Protein AF-A0A8B4QB48-F1 (afdb_monomer_lite)

Foldseek 3Di:
DDDDDDDDDDDDDDDDPPPPPDDDDDPDPVPPPPDPPPPDLDQDQPDFLVSLLVLLLVLLPPDDPDDPVLSVLSNQQSVVLVVLRVQDLDTNLLSLQLSVLLLLVCCPPPVGSNDSHPSLVSSLVVLVNCVVVLLVLLVVLLVLLVVLCVVPVVLLPDAPVCLLVVLVVLLVQLLVLQDQRDDDPPDDPVSVVSSVSSCLLSVLLNVVSVCLVPPDPPDSDSLVVLSVVLVVCNVPLCVSPSVSVVVGVNDNVSSRSSSSSVSSSSNSVSNSVSSVVSVVVVVLQDDAQVVLLVQLLVVLCVPCVVPVVSSVLLNVLSVVLSVVVCVVVVPDPVHDDSCNVVSLVVSVVVLVVVVVVVSDDPVSVVSSVVSVVVNVVSVPD

Secondary structure (DSSP, 8-state):
----------------------------STT-------------TT--HHHHHHHHHHHHHSS-S--HHHHHHHHHHHHHHGGGTTS--SSHHHHHHHHHHHHHHHTT-TTSTTTT--HHHHHHHHHHHHHHHHHHHHHHHHHHHHHHHHH-HHHHS--GGGHHHHHHHHHHHHHHHS------TTS-HHHHHHHHHHTHHHHHHHHHHHHHHHS--SSS-HHHHHHHHHHHHHH-GGGS--GGGGTS----HHHHHHHHHHHHHHHHHHHHHHHHHHHHHHHTT---SHHHHHHHHHHHHHHHTTSHHHHHHHHHHHHHHHHHHHHHHT--SS---S-HHHHHHHHHHHHHHHTTTT---HHHHHHHHHHHHHHHHHTT-

pLDDT: mean 70.76, std 20.32, range [25.66, 95.62]

Structure (mmCIF, N/CA/C/O backbone):
data_AF-A0A8B4QB48-F1
#
_entry.id   AF-A0A8B4QB48-F1
#
loop_
_atom_site.group_PDB
_atom_site.id
_atom_site.type_symbol
_atom_site.label_atom_id
_atom_site.label_alt_id
_atom_site.label_comp_id
_atom_site.label_asym_id
_atom_site.label_entity_id
_atom_site.label_seq_id
_atom_site.pdbx_PDB_ins_code
_atom_site.Cartn_x
_atom_site.Cartn_y
_atom_site.Cartn_z
_atom_site.occupancy
_atom_site.B_iso_or_equiv
_atom_site.auth_seq_id
_atom_site.auth_comp_id
_atom_site.auth_asym_id
_atom_site.auth_atom_id
_atom_site.pdbx_PDB_model_num
ATOM 1 N N . MET A 1 1 ? 93.840 -6.522 -32.716 1.00 34.00 1 MET A N 1
ATOM 2 C CA . MET A 1 1 ? 94.296 -5.704 -33.862 1.00 34.00 1 MET A CA 1
ATOM 3 C C . MET A 1 1 ? 93.089 -4.944 -34.377 1.00 34.00 1 MET A C 1
ATOM 5 O O . MET A 1 1 ? 92.141 -5.571 -34.808 1.00 34.00 1 MET A O 1
ATOM 9 N N . PHE A 1 2 ? 92.925 -3.685 -33.986 1.00 28.19 2 PHE A N 1
ATOM 10 C CA . PHE A 1 2 ? 93.536 -2.498 -34.597 1.00 28.19 2 PHE A CA 1
ATOM 11 C C . PHE A 1 2 ? 93.023 -2.197 -36.015 1.00 28.19 2 PHE A C 1
ATOM 13 O O . PHE A 1 2 ? 93.541 -2.752 -36.972 1.00 28.19 2 PHE A O 1
ATOM 20 N N . TRP A 1 3 ? 92.138 -1.184 -36.062 1.00 25.73 3 TRP A N 1
ATOM 21 C CA . TRP A 1 3 ? 92.261 0.034 -36.887 1.00 25.73 3 TRP A CA 1
ATOM 22 C C . TRP A 1 3 ? 91.981 -0.131 -38.393 1.00 25.73 3 TRP A C 1
ATOM 24 O O . TRP A 1 3 ? 92.363 -1.112 -39.001 1.00 25.73 3 TRP A O 1
ATOM 34 N N . LYS A 1 4 ? 91.333 0.794 -39.108 1.00 31.42 4 LYS A N 1
ATOM 35 C CA . LYS A 1 4 ? 91.290 2.274 -39.085 1.00 31.42 4 LYS A CA 1
ATOM 36 C C . LYS A 1 4 ? 89.985 2.679 -39.806 1.00 31.42 4 LYS A C 1
ATOM 38 O O . LYS A 1 4 ? 89.656 2.048 -40.799 1.00 31.42 4 LYS A O 1
ATOM 43 N N . LYS A 1 5 ? 89.148 3.617 -39.343 1.00 32.25 5 LYS A N 1
ATOM 44 C CA . LYS A 1 5 ? 89.317 5.086 -39.202 1.00 32.25 5 LYS A CA 1
ATOM 45 C C . LYS A 1 5 ? 89.761 5.823 -40.477 1.00 32.25 5 LYS A C 1
ATOM 47 O O . LYS A 1 5 ? 90.948 5.801 -40.792 1.00 32.25 5 LYS A O 1
ATOM 52 N N . LYS A 1 6 ? 88.842 6.611 -41.056 1.00 33.19 6 LYS A N 1
ATOM 53 C CA . LYS A 1 6 ? 88.877 8.089 -41.261 1.00 33.19 6 LYS A CA 1
ATOM 54 C C . LYS A 1 6 ? 87.844 8.465 -42.352 1.00 33.19 6 LYS A C 1
ATOM 56 O O . LYS A 1 6 ? 87.650 7.679 -43.261 1.00 33.19 6 LYS A O 1
ATOM 61 N N . LYS A 1 7 ? 87.172 9.621 -42.336 1.00 30.86 7 LYS A N 1
ATOM 62 C CA . LYS A 1 7 ? 87.593 10.935 -41.829 1.00 30.86 7 LYS A CA 1
ATOM 63 C C . LYS A 1 7 ? 86.383 11.833 -41.513 1.00 30.86 7 LYS A C 1
ATOM 65 O O . LYS A 1 7 ? 85.347 11.727 -42.152 1.00 30.86 7 LYS A O 1
ATOM 70 N N . ILE A 1 8 ? 86.614 12.691 -40.527 1.00 33.06 8 ILE A N 1
ATOM 71 C CA . ILE A 1 8 ? 85.772 13.720 -39.908 1.00 33.06 8 ILE A CA 1
ATOM 72 C C . ILE A 1 8 ? 86.018 15.071 -40.600 1.00 33.06 8 ILE A C 1
ATOM 74 O O . ILE A 1 8 ? 87.145 15.296 -41.050 1.00 33.06 8 ILE A O 1
ATOM 78 N N . THR A 1 9 ? 85.018 15.960 -40.569 1.00 32.38 9 THR A N 1
ATOM 79 C CA . THR A 1 9 ? 85.216 17.413 -40.368 1.00 32.38 9 THR A CA 1
ATOM 80 C C . THR A 1 9 ? 84.012 18.016 -39.616 1.00 32.38 9 THR A C 1
ATOM 82 O O . THR A 1 9 ? 82.969 18.250 -40.216 1.00 32.38 9 THR A O 1
ATOM 85 N N . GLU A 1 10 ? 84.164 18.064 -38.284 1.00 33.09 10 GLU A N 1
ATOM 86 C CA . GLU A 1 10 ? 83.948 19.139 -37.273 1.00 33.09 10 GLU A CA 1
ATOM 87 C C . GLU A 1 10 ? 83.403 20.516 -37.731 1.00 33.09 10 GLU A C 1
ATOM 89 O O . GLU A 1 10 ? 83.689 20.937 -38.846 1.00 33.09 10 GLU A O 1
ATOM 94 N N . GLU A 1 11 ? 82.728 21.354 -36.925 1.00 31.41 11 GLU A N 1
ATOM 95 C CA . GLU A 1 11 ? 82.197 21.318 -35.539 1.00 31.41 11 GLU A CA 1
ATOM 96 C C . GLU A 1 11 ? 81.404 22.627 -35.295 1.00 31.41 11 GLU A C 1
ATOM 98 O O . GLU A 1 11 ? 81.827 23.692 -35.750 1.00 31.41 11 GLU A O 1
ATOM 103 N N . SER A 1 12 ? 80.310 22.591 -34.526 1.00 31.47 12 SER A N 1
ATOM 104 C CA . SER A 1 12 ? 80.212 23.260 -33.207 1.00 31.47 12 SER A CA 1
ATOM 105 C C . SER A 1 12 ? 78.795 23.149 -32.602 1.00 31.47 12 SER A C 1
ATOM 107 O O . SER A 1 12 ? 77.786 23.339 -33.270 1.00 31.47 12 SER A O 1
ATOM 109 N N . SER A 1 13 ? 78.798 22.754 -31.328 1.00 29.44 13 SER A N 1
ATOM 110 C CA . SER A 1 13 ? 77.754 22.395 -30.343 1.00 29.44 13 SER A CA 1
ATOM 111 C C . SER A 1 13 ? 76.747 23.520 -29.991 1.00 29.44 13 SER A C 1
ATOM 113 O O . SER A 1 13 ? 77.044 24.660 -30.344 1.00 29.44 13 SER A O 1
ATOM 115 N N . PRO A 1 14 ? 75.655 23.297 -29.209 1.00 36.38 14 PRO A N 1
ATOM 116 C CA . PRO A 1 14 ? 75.422 22.174 -28.287 1.00 36.38 14 PRO A CA 1
ATOM 117 C C . PRO A 1 14 ? 74.010 21.545 -28.272 1.00 36.38 14 PRO A C 1
ATOM 119 O O . PRO A 1 14 ? 73.046 22.084 -28.796 1.00 36.38 14 PRO A O 1
ATOM 122 N N . GLU A 1 15 ? 73.975 20.395 -27.592 1.00 29.80 15 GLU A N 1
ATOM 123 C CA . GLU A 1 15 ? 72.861 19.814 -26.828 1.00 29.80 15 GLU A CA 1
ATOM 124 C C . GLU A 1 15 ? 71.605 19.365 -27.594 1.00 29.80 15 GLU A C 1
ATOM 126 O O . GLU A 1 15 ? 70.741 20.138 -27.999 1.00 29.80 15 GLU A O 1
ATOM 131 N N . GLU A 1 16 ? 71.495 18.036 -27.714 1.00 31.78 16 GLU A N 1
ATOM 132 C CA . GLU A 1 16 ? 70.224 17.330 -27.839 1.00 31.78 16 GLU A CA 1
ATOM 133 C C . GLU A 1 16 ? 69.299 17.796 -26.712 1.00 31.78 16 GLU A C 1
ATOM 135 O O . GLU A 1 16 ? 69.445 17.396 -25.557 1.00 31.78 16 GLU A O 1
ATOM 140 N N . VAL A 1 17 ? 68.324 18.634 -27.059 1.00 30.72 17 VAL A N 1
ATOM 141 C CA . VAL A 1 17 ? 67.116 18.761 -26.256 1.00 30.72 17 VAL A CA 1
ATOM 142 C C . VAL A 1 17 ? 66.388 17.433 -26.402 1.00 30.72 17 VAL A C 1
ATOM 144 O O . VAL A 1 17 ? 65.733 17.155 -27.410 1.00 30.72 17 VAL A O 1
ATOM 147 N N . ILE A 1 18 ? 66.559 16.593 -25.387 1.00 32.91 18 ILE A N 1
ATOM 148 C CA . ILE A 1 18 ? 65.562 15.616 -24.978 1.00 32.91 18 ILE A CA 1
ATOM 149 C C . ILE A 1 18 ? 64.236 16.384 -24.987 1.00 32.91 18 ILE A C 1
ATOM 151 O O . ILE A 1 18 ? 64.079 17.338 -24.230 1.00 32.91 18 ILE A O 1
ATOM 155 N N . GLN A 1 19 ? 63.297 16.032 -25.869 1.00 30.47 19 GLN A N 1
ATOM 156 C CA . GLN A 1 19 ? 61.906 16.417 -25.646 1.00 30.47 19 GLN A CA 1
ATOM 157 C C . GLN A 1 19 ? 61.407 15.583 -24.464 1.00 30.47 19 GLN A C 1
ATOM 159 O O . GLN A 1 19 ? 60.733 14.567 -24.624 1.00 30.47 19 GLN A O 1
ATOM 164 N N . GLU A 1 20 ? 61.821 16.005 -23.272 1.00 30.27 20 GLU A N 1
ATOM 165 C CA . GLU A 1 20 ? 61.019 15.921 -22.068 1.00 30.27 20 GLU A CA 1
ATOM 166 C C . GLU A 1 20 ? 59.703 16.609 -22.418 1.00 30.27 20 GLU A C 1
ATOM 168 O O . GLU A 1 20 ? 59.632 17.817 -22.639 1.00 30.27 20 GLU A O 1
ATOM 173 N N . VAL A 1 21 ? 58.653 15.807 -22.560 1.00 34.94 21 VAL A N 1
ATOM 174 C CA . VAL A 1 21 ? 57.296 16.302 -22.371 1.00 34.94 21 VAL A CA 1
ATOM 175 C C . VAL A 1 21 ? 57.157 16.455 -20.862 1.00 34.94 21 VAL A C 1
ATOM 177 O O . VAL A 1 21 ? 56.650 15.561 -20.190 1.00 34.94 21 VAL A O 1
ATOM 180 N N . GLU A 1 22 ? 57.713 17.537 -20.327 1.00 27.59 22 GLU A N 1
ATOM 181 C CA . GLU A 1 22 ? 57.464 17.957 -18.956 1.00 27.59 22 GLU A CA 1
ATOM 182 C C . GLU A 1 22 ? 56.459 19.107 -18.931 1.00 27.59 22 GLU A C 1
ATOM 184 O O . GLU A 1 22 ? 56.534 20.049 -19.719 1.00 27.59 22 GLU A O 1
ATOM 189 N N . GLU A 1 23 ? 55.532 18.936 -17.985 1.00 25.66 23 GLU A N 1
ATOM 190 C CA . GLU A 1 23 ? 54.668 19.930 -17.345 1.00 25.66 23 GLU A CA 1
ATOM 191 C C . GLU A 1 23 ? 53.567 20.508 -18.253 1.00 25.66 23 GLU A C 1
ATOM 193 O O . GLU A 1 23 ? 53.775 21.324 -19.141 1.00 25.66 23 GLU A O 1
ATOM 198 N N . ILE A 1 24 ? 52.325 20.010 -18.166 1.00 44.28 24 ILE A N 1
ATOM 199 C CA . ILE A 1 24 ? 51.406 20.246 -17.033 1.00 44.28 24 ILE A CA 1
ATOM 200 C C . ILE A 1 24 ? 51.641 21.635 -16.452 1.00 44.28 24 ILE A C 1
ATOM 202 O O . ILE A 1 24 ? 52.304 21.772 -15.440 1.00 44.28 24 ILE A O 1
ATOM 206 N N . ASP A 1 25 ? 51.058 22.633 -17.104 1.00 26.94 25 ASP A N 1
ATOM 207 C CA . ASP A 1 25 ? 50.403 23.745 -16.428 1.00 26.94 25 ASP A CA 1
ATOM 208 C C . ASP A 1 25 ? 49.547 24.500 -17.452 1.00 26.94 25 ASP A C 1
ATOM 210 O O . ASP A 1 25 ? 50.030 25.211 -18.324 1.00 26.94 25 ASP A O 1
ATOM 214 N N . GLU A 1 26 ? 48.240 24.250 -17.432 1.00 27.09 26 GLU A N 1
ATOM 215 C CA . GLU A 1 26 ? 47.343 25.164 -16.726 1.00 27.09 26 GLU A CA 1
ATOM 216 C C . GLU A 1 26 ? 45.909 24.631 -16.795 1.00 27.09 26 GLU A C 1
ATOM 218 O O . GLU A 1 26 ? 45.163 24.729 -17.770 1.00 27.09 26 GLU A O 1
ATOM 223 N N . ILE A 1 27 ? 45.547 24.040 -15.665 1.00 39.09 27 ILE A N 1
ATOM 224 C CA . ILE A 1 27 ? 44.207 23.883 -15.123 1.00 39.09 27 ILE A CA 1
ATOM 225 C C . ILE A 1 27 ? 43.473 25.224 -15.254 1.00 39.09 27 ILE A C 1
ATOM 227 O O . ILE A 1 27 ? 43.562 26.011 -14.328 1.00 39.09 27 ILE A O 1
ATOM 231 N N . HIS A 1 28 ? 42.780 25.531 -16.357 1.00 26.05 28 HIS A N 1
ATOM 232 C CA . HIS A 1 28 ? 41.903 26.721 -16.411 1.00 26.05 28 HIS A CA 1
ATOM 233 C C . HIS A 1 28 ? 40.641 26.593 -17.287 1.00 26.05 28 HIS A C 1
ATOM 235 O O . HIS A 1 28 ? 39.933 27.579 -17.472 1.00 26.05 28 HIS A O 1
ATOM 241 N N . GLU A 1 29 ? 40.266 25.388 -17.735 1.00 28.62 29 GLU A N 1
ATOM 242 C CA . GLU A 1 29 ? 38.944 25.159 -18.359 1.00 28.62 29 GLU A CA 1
ATOM 243 C C . GLU A 1 29 ? 38.100 24.065 -17.679 1.00 28.62 29 GLU A C 1
ATOM 245 O O . GLU A 1 29 ? 37.048 23.675 -18.175 1.00 28.62 29 GLU A O 1
ATOM 250 N N . LEU A 1 30 ? 38.483 23.647 -16.465 1.00 29.50 30 LEU A N 1
ATOM 251 C CA . LEU A 1 30 ? 37.618 22.880 -15.550 1.00 29.50 30 LEU A CA 1
ATOM 252 C C . LEU A 1 30 ? 36.579 23.756 -14.814 1.00 29.50 30 LEU A C 1
ATOM 254 O O . LEU A 1 30 ? 35.810 23.263 -13.995 1.00 29.50 30 LEU A O 1
ATOM 258 N N . THR A 1 31 ? 36.507 25.054 -15.118 1.00 28.44 31 THR A N 1
ATOM 259 C CA . THR A 1 31 ? 35.677 26.048 -14.410 1.00 28.44 31 THR A CA 1
ATOM 260 C C . THR A 1 31 ? 34.654 26.751 -15.301 1.00 28.44 31 THR A C 1
ATOM 262 O O . THR A 1 31 ? 34.258 27.887 -15.050 1.00 28.44 31 THR A O 1
ATOM 265 N N . LYS A 1 32 ? 34.129 26.039 -16.300 1.00 28.77 32 LYS A N 1
ATOM 266 C CA . LYS A 1 32 ? 32.747 26.253 -16.758 1.00 28.77 32 LYS A CA 1
ATOM 267 C C . LYS A 1 32 ? 31.951 24.952 -16.737 1.00 28.77 32 LYS A C 1
ATOM 269 O O . LYS A 1 32 ? 31.161 24.659 -17.625 1.00 28.77 32 LYS A O 1
ATOM 274 N N . ALA A 1 33 ? 32.035 24.280 -15.592 1.00 31.91 33 ALA A N 1
ATOM 275 C CA . ALA A 1 33 ? 30.816 24.002 -14.847 1.00 31.91 33 ALA A CA 1
ATOM 276 C C . ALA A 1 33 ? 30.055 25.331 -14.647 1.00 31.91 33 ALA A C 1
ATOM 278 O O . ALA A 1 33 ? 30.106 25.953 -13.589 1.00 31.91 33 ALA A O 1
ATOM 279 N N . VAL A 1 34 ? 29.391 25.823 -15.699 1.00 29.89 34 VAL A N 1
ATOM 280 C CA . VAL A 1 34 ? 28.241 26.692 -15.489 1.00 29.89 34 VAL A CA 1
ATOM 281 C C . VAL A 1 34 ? 27.174 25.736 -15.010 1.00 29.89 34 VAL A C 1
ATOM 283 O O . VAL A 1 34 ? 26.496 25.081 -15.795 1.00 29.89 34 VAL A O 1
ATOM 286 N N . ALA A 1 35 ? 27.156 25.615 -13.688 1.00 28.81 35 ALA A N 1
ATOM 287 C CA . ALA A 1 35 ? 25.999 25.325 -12.885 1.00 28.81 35 ALA A CA 1
ATOM 288 C C . ALA A 1 35 ? 24.751 25.936 -13.538 1.00 28.81 35 ALA A C 1
ATOM 290 O O . ALA A 1 35 ? 24.379 27.078 -13.289 1.00 28.81 35 ALA A O 1
ATOM 291 N N . THR A 1 36 ? 24.084 25.172 -14.391 1.00 28.11 36 THR A N 1
ATOM 292 C CA . THR A 1 36 ? 22.665 25.017 -14.145 1.00 28.11 36 THR A CA 1
ATOM 293 C C . THR A 1 36 ? 22.591 24.169 -12.894 1.00 28.11 36 THR A C 1
ATOM 295 O O . THR A 1 36 ? 22.960 22.996 -12.924 1.00 28.11 36 THR A O 1
ATOM 298 N N . GLU A 1 37 ? 22.161 24.786 -11.799 1.00 30.33 37 GLU A N 1
ATOM 299 C CA . GLU A 1 37 ? 21.453 24.118 -10.713 1.00 30.33 37 GLU A CA 1
ATOM 300 C C . GLU A 1 37 ? 20.245 23.390 -11.333 1.00 30.33 37 GLU A C 1
ATOM 302 O O . GLU A 1 37 ? 19.103 23.815 -11.225 1.00 30.33 37 GLU A O 1
ATOM 307 N N . ARG A 1 38 ? 20.483 22.318 -12.095 1.00 36.00 38 ARG A N 1
ATOM 308 C CA . ARG A 1 38 ? 19.508 21.247 -12.211 1.00 36.00 38 ARG A CA 1
ATOM 309 C C . ARG A 1 38 ? 19.711 20.494 -10.916 1.00 36.00 38 ARG A C 1
ATOM 311 O O . ARG A 1 38 ? 20.555 19.603 -10.840 1.00 36.00 38 ARG A O 1
ATOM 318 N N . GLU A 1 39 ? 19.052 20.991 -9.871 1.00 36.62 39 GLU A N 1
ATOM 319 C CA . GLU A 1 39 ? 18.801 20.204 -8.674 1.00 36.62 39 GLU A CA 1
ATOM 320 C C . GLU A 1 39 ? 18.448 18.790 -9.139 1.00 36.62 39 GLU A C 1
ATOM 322 O O . GLU A 1 39 ? 17.745 18.620 -10.141 1.00 36.62 39 GLU A O 1
ATOM 327 N N . TYR A 1 40 ? 19.030 17.793 -8.473 1.00 42.94 40 TYR A N 1
ATOM 328 C CA . TYR A 1 40 ? 18.615 16.402 -8.583 1.00 42.94 40 TYR A CA 1
ATOM 329 C C . TYR A 1 40 ? 17.101 16.376 -8.790 1.00 42.94 40 TYR A C 1
ATOM 331 O O . TYR A 1 40 ? 16.390 16.997 -8.002 1.00 42.94 40 TYR A O 1
ATOM 339 N N . ILE A 1 41 ? 16.619 15.751 -9.872 1.00 47.19 41 ILE A N 1
ATOM 340 C CA . ILE A 1 41 ? 15.176 15.578 -10.047 1.00 47.19 41 ILE A CA 1
ATOM 341 C C . ILE A 1 41 ? 14.769 14.578 -8.974 1.00 47.19 41 ILE A C 1
ATOM 343 O O . ILE A 1 41 ? 14.853 13.363 -9.146 1.00 47.19 41 ILE A O 1
ATOM 347 N N . ASP A 1 42 ? 14.464 15.131 -7.811 1.00 47.72 42 ASP A N 1
ATOM 348 C CA . ASP A 1 42 ? 13.920 14.431 -6.680 1.00 47.72 42 ASP A CA 1
ATOM 349 C C . ASP A 1 42 ? 12.505 14.050 -7.097 1.00 47.72 42 ASP A C 1
ATOM 351 O O . ASP A 1 42 ? 11.696 14.931 -7.403 1.00 47.72 42 ASP A O 1
ATOM 355 N N . ILE A 1 43 ? 12.218 12.750 -7.204 1.00 49.81 43 ILE A N 1
ATOM 356 C CA . ILE A 1 43 ? 10.844 12.316 -7.436 1.00 49.81 43 ILE A CA 1
ATOM 357 C C . ILE A 1 43 ? 10.082 12.646 -6.157 1.00 49.81 43 ILE A C 1
ATOM 359 O O . ILE A 1 43 ? 10.046 11.874 -5.201 1.00 49.81 43 ILE A O 1
ATOM 363 N N . GLN A 1 44 ? 9.468 13.821 -6.125 1.00 49.00 44 GLN A N 1
ATOM 364 C CA . GLN A 1 44 ? 8.571 14.163 -5.043 1.00 49.00 44 GLN A CA 1
ATOM 365 C C . GLN A 1 44 ? 7.288 13.350 -5.212 1.00 49.00 44 GLN A C 1
ATOM 367 O O . GLN A 1 44 ? 6.844 13.062 -6.323 1.00 49.00 44 GLN A O 1
ATOM 372 N N . LYS A 1 45 ? 6.659 12.995 -4.088 1.00 46.19 45 LYS A N 1
ATOM 373 C CA . LYS A 1 45 ? 5.453 12.147 -4.008 1.00 46.19 45 LYS A CA 1
ATOM 374 C C . LYS A 1 45 ? 4.259 12.668 -4.847 1.00 46.19 45 LYS A C 1
ATOM 376 O O . LYS A 1 45 ? 3.275 11.955 -5.008 1.00 46.19 45 LYS A O 1
ATOM 381 N N . GLU A 1 46 ? 4.358 13.886 -5.386 1.00 45.06 46 GLU A N 1
ATOM 382 C CA . GLU A 1 46 ? 3.327 14.615 -6.134 1.00 45.06 46 GLU A CA 1
ATOM 383 C C . GLU A 1 46 ? 3.738 15.001 -7.574 1.00 45.06 46 GLU A C 1
ATOM 385 O O . GLU A 1 46 ? 2.939 15.608 -8.290 1.00 45.06 46 GLU A O 1
ATOM 390 N N . SER A 1 47 ? 4.959 14.682 -8.021 1.00 48.06 47 SER A N 1
ATOM 391 C CA . SER A 1 47 ? 5.484 15.134 -9.316 1.00 48.06 47 SER A CA 1
ATOM 392 C C . SER A 1 47 ? 5.272 14.098 -10.442 1.00 48.06 47 SER A C 1
ATOM 394 O O . SER A 1 47 ? 4.896 12.965 -10.183 1.00 48.06 47 SER A O 1
ATOM 396 N N . LEU A 1 48 ? 5.309 14.499 -11.717 1.00 60.28 48 LEU A N 1
ATOM 397 C CA . LEU A 1 48 ? 4.618 13.806 -12.827 1.00 60.28 48 LEU A CA 1
ATOM 398 C C . LEU A 1 48 ? 5.372 12.564 -13.368 1.00 60.28 48 LEU A C 1
ATOM 400 O O . LEU A 1 48 ? 6.587 12.471 -13.214 1.00 60.28 48 LEU A O 1
ATOM 404 N N . PRO A 1 49 ? 4.713 11.675 -14.149 1.00 73.62 49 PRO A N 1
ATOM 405 C CA . PRO A 1 49 ? 5.367 10.686 -15.028 1.00 73.62 49 PRO A CA 1
ATOM 406 C C . PRO A 1 49 ? 6.543 11.223 -15.861 1.00 73.62 49 PRO A C 1
ATOM 408 O O . PRO A 1 49 ? 7.451 10.481 -16.229 1.00 73.62 49 PRO A O 1
ATOM 411 N N . ILE A 1 50 ? 6.530 12.528 -16.143 1.00 80.31 50 ILE A N 1
ATOM 412 C CA . ILE A 1 50 ? 7.601 13.254 -16.826 1.00 80.31 50 ILE A CA 1
ATOM 413 C C . ILE A 1 50 ? 8.920 13.157 -16.052 1.00 80.31 50 ILE A C 1
ATOM 415 O O . ILE A 1 50 ? 9.947 12.904 -16.667 1.00 80.31 50 ILE A O 1
ATOM 419 N N . ASP A 1 51 ? 8.911 13.265 -14.725 1.00 79.62 51 ASP A N 1
ATOM 420 C CA . ASP A 1 51 ? 10.144 13.293 -13.930 1.00 79.62 51 ASP A CA 1
ATOM 421 C C . ASP A 1 51 ? 10.871 11.949 -13.953 1.00 79.62 51 ASP A C 1
ATOM 423 O O . ASP A 1 51 ? 12.098 11.898 -14.007 1.00 79.62 51 ASP A O 1
ATOM 427 N N . VAL A 1 52 ? 10.117 10.847 -14.003 1.00 85.50 52 VAL A N 1
ATOM 428 C CA . VAL A 1 52 ? 10.677 9.505 -14.206 1.00 85.50 52 VAL A CA 1
ATOM 429 C C . VAL A 1 52 ? 11.390 9.424 -15.557 1.00 85.50 52 VAL A C 1
ATOM 431 O O . VAL A 1 52 ? 12.497 8.886 -15.642 1.00 85.50 52 VAL A O 1
ATOM 434 N N . VAL A 1 53 ? 10.773 9.964 -16.612 1.00 88.81 53 VAL A N 1
ATOM 435 C CA . VAL A 1 53 ? 11.342 9.966 -17.967 1.00 88.81 53 VAL A CA 1
ATOM 436 C C . VAL A 1 53 ? 12.580 10.861 -18.040 1.00 88.81 53 VAL A C 1
ATOM 438 O O . VAL A 1 53 ? 13.617 10.429 -18.543 1.00 88.81 53 VAL A O 1
ATOM 441 N N . GLU A 1 54 ? 12.518 12.070 -17.490 1.00 86.38 54 GLU A N 1
ATOM 442 C CA . GLU A 1 54 ? 13.651 13.001 -17.459 1.00 86.38 54 GLU A CA 1
ATOM 443 C C . GLU A 1 54 ? 14.817 12.455 -16.628 1.00 86.38 54 GLU A C 1
ATOM 445 O O . GLU A 1 54 ? 15.977 12.576 -17.025 1.00 86.38 54 GLU A O 1
ATOM 450 N N . MET A 1 55 ? 14.538 11.759 -15.526 1.00 85.69 55 MET A N 1
ATOM 451 C CA . MET A 1 55 ? 15.572 11.074 -14.756 1.00 85.69 55 MET A CA 1
ATOM 452 C C . MET A 1 55 ? 16.208 9.919 -15.553 1.00 85.69 55 MET A C 1
ATOM 454 O O . MET A 1 55 ? 17.422 9.720 -15.476 1.00 85.69 55 MET A O 1
ATOM 458 N N . CYS A 1 56 ? 15.439 9.186 -16.369 1.00 89.69 56 CYS A N 1
ATOM 459 C CA . CYS A 1 56 ? 16.004 8.188 -17.286 1.00 89.69 56 CYS A CA 1
ATOM 460 C C . CYS A 1 56 ? 16.928 8.837 -18.329 1.00 89.69 56 CYS A C 1
ATOM 462 O O . CYS A 1 56 ? 18.027 8.326 -18.560 1.00 89.69 56 CYS A O 1
ATOM 464 N N . HIS A 1 57 ? 16.522 9.966 -18.926 1.00 90.31 57 HIS A N 1
ATOM 465 C CA . HIS A 1 57 ? 17.381 10.730 -19.840 1.00 90.31 57 HIS A CA 1
ATOM 466 C C . HIS A 1 57 ? 18.673 11.169 -19.149 1.00 90.31 57 HIS A C 1
ATOM 468 O O . HIS A 1 57 ? 19.760 10.908 -19.663 1.00 90.31 57 HIS A O 1
ATOM 474 N N . PHE A 1 58 ? 18.570 11.737 -17.946 1.00 88.25 58 PHE A N 1
ATOM 475 C CA . PHE A 1 58 ? 19.727 12.164 -17.163 1.00 88.25 58 PHE A CA 1
ATOM 476 C C . PHE A 1 58 ? 20.728 11.022 -16.935 1.00 88.25 58 PHE A C 1
ATOM 478 O O . PHE A 1 58 ? 21.916 11.174 -17.219 1.00 88.25 58 PHE A O 1
ATOM 485 N N . PHE A 1 59 ? 20.264 9.853 -16.477 1.00 87.19 59 PHE A N 1
ATOM 486 C CA . PHE A 1 59 ? 21.149 8.708 -16.240 1.00 87.19 59 PHE A CA 1
ATOM 487 C C . PHE A 1 59 ? 21.710 8.090 -17.526 1.00 87.19 59 PHE A C 1
ATOM 489 O O . PHE A 1 59 ? 22.795 7.509 -17.481 1.00 87.19 59 PHE A O 1
ATOM 496 N N . ASN A 1 60 ? 21.019 8.227 -18.660 1.00 89.19 60 ASN A N 1
ATOM 497 C CA . ASN A 1 60 ? 21.561 7.844 -19.963 1.00 89.19 60 ASN A CA 1
ATOM 498 C C . ASN A 1 60 ? 22.701 8.781 -20.401 1.00 89.19 60 ASN A C 1
ATOM 500 O O . ASN A 1 60 ? 23.686 8.317 -20.963 1.00 89.19 60 ASN A O 1
ATOM 504 N N . GLU A 1 61 ? 22.599 10.081 -20.115 1.00 84.56 61 GLU A N 1
ATOM 505 C CA . GLU A 1 61 ? 23.579 11.102 -20.519 1.00 84.56 61 GLU A CA 1
ATOM 506 C C . GLU A 1 61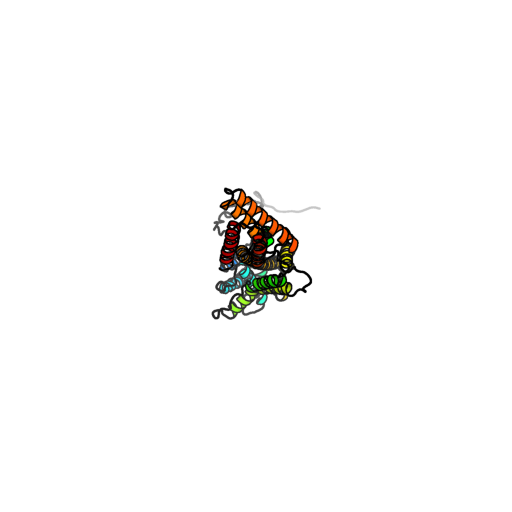 ? 24.831 11.177 -19.626 1.00 84.56 61 GLU A C 1
ATOM 508 O O . GLU A 1 61 ? 25.819 11.814 -20.007 1.00 84.56 61 GLU A O 1
ATOM 513 N N . LEU A 1 62 ? 24.826 10.537 -18.448 1.00 79.88 62 LEU A N 1
ATOM 514 C CA . LEU A 1 62 ? 25.969 10.579 -17.535 1.00 79.88 62 LEU A CA 1
ATOM 515 C C . LEU A 1 62 ? 27.259 10.053 -18.196 1.00 79.88 62 LEU A C 1
ATOM 517 O O . LEU A 1 62 ? 27.219 9.061 -18.937 1.00 79.88 62 LEU A O 1
ATOM 521 N N . PRO A 1 63 ? 28.429 10.657 -17.883 1.00 60.94 63 PRO A N 1
ATOM 522 C CA . PRO A 1 63 ? 29.709 10.243 -18.442 1.00 60.94 63 PRO A CA 1
ATOM 523 C C . PRO A 1 63 ? 29.941 8.753 -18.206 1.00 60.94 63 PRO A C 1
ATOM 525 O O . PRO A 1 63 ? 30.121 8.294 -17.077 1.00 60.94 63 PRO A O 1
ATOM 528 N N . SER A 1 64 ? 29.928 7.985 -19.285 1.00 61.19 64 SER A N 1
ATOM 529 C CA . SER A 1 64 ? 30.048 6.538 -19.238 1.00 61.19 64 SER A CA 1
ATOM 530 C C . SER A 1 64 ? 30.941 6.065 -20.379 1.00 61.19 64 SER A C 1
ATOM 532 O O . SER A 1 64 ? 31.094 6.729 -21.401 1.00 61.19 64 SER A O 1
ATOM 534 N N . MET A 1 65 ? 31.543 4.886 -20.224 1.00 67.88 65 MET A N 1
ATOM 535 C CA . MET A 1 65 ? 32.294 4.210 -21.296 1.00 67.88 65 MET A CA 1
ATOM 536 C C . MET A 1 65 ? 31.366 3.681 -22.415 1.00 67.88 65 MET A C 1
ATOM 538 O O . MET A 1 65 ? 31.759 2.810 -23.192 1.00 67.88 65 MET A O 1
ATOM 542 N N . ILE A 1 66 ? 30.112 4.143 -22.466 1.00 76.62 66 ILE A N 1
ATOM 543 C CA . ILE A 1 66 ? 29.077 3.640 -23.360 1.00 76.62 66 ILE A CA 1
ATOM 544 C C . ILE A 1 66 ? 29.286 4.238 -24.761 1.00 76.62 66 ILE A C 1
ATOM 546 O O . ILE A 1 66 ? 29.475 5.448 -24.902 1.00 76.62 66 ILE A O 1
ATOM 550 N N . PRO A 1 67 ? 29.244 3.422 -25.829 1.00 85.25 67 PRO A N 1
ATOM 551 C CA . PRO A 1 67 ? 29.329 3.926 -27.194 1.00 85.25 67 PRO A CA 1
ATOM 552 C C . PRO A 1 67 ? 28.201 4.914 -27.520 1.00 85.25 67 PRO A C 1
ATOM 554 O O . PRO A 1 67 ? 27.039 4.662 -27.208 1.00 85.25 67 PRO A O 1
ATOM 557 N N . VAL A 1 68 ? 28.512 5.979 -28.266 1.00 86.56 68 VAL A N 1
ATOM 558 C CA . VAL A 1 68 ? 27.528 6.992 -28.713 1.00 86.56 68 VAL A CA 1
ATOM 559 C C . VAL A 1 68 ? 26.335 6.370 -29.450 1.00 86.56 68 VAL A C 1
ATOM 561 O O . VAL A 1 68 ? 25.212 6.853 -29.343 1.00 86.56 68 VAL A O 1
ATOM 564 N N . SER A 1 69 ? 26.553 5.283 -30.193 1.00 88.00 69 SER A N 1
ATOM 565 C CA . SER A 1 69 ? 25.477 4.555 -30.873 1.00 88.00 69 SER A CA 1
ATOM 566 C C . SER A 1 69 ? 24.473 3.930 -29.904 1.00 88.00 69 SER A C 1
ATOM 568 O O . SER A 1 69 ? 23.288 3.884 -30.214 1.00 88.00 69 SER A O 1
ATOM 570 N N . LEU A 1 70 ? 24.933 3.458 -28.746 1.00 88.62 70 LEU A N 1
ATOM 571 C CA . LEU A 1 70 ? 24.074 2.879 -27.722 1.00 88.62 70 LEU A CA 1
ATOM 572 C C . LEU A 1 70 ? 23.340 3.968 -26.931 1.00 88.62 70 LEU A C 1
ATOM 574 O O . LEU A 1 70 ? 22.151 3.817 -26.677 1.00 88.62 70 LEU A O 1
ATOM 578 N N . LEU A 1 71 ? 24.003 5.094 -26.641 1.00 89.12 71 LEU A N 1
ATOM 579 C CA . LEU A 1 71 ? 23.356 6.258 -26.022 1.00 89.12 71 LEU A CA 1
ATOM 580 C C . LEU A 1 71 ? 22.140 6.731 -26.827 1.00 89.12 71 LEU A C 1
ATOM 582 O O . LEU A 1 71 ? 21.077 6.938 -26.251 1.00 89.12 71 LEU A O 1
ATOM 586 N N . LYS A 1 72 ? 22.276 6.809 -28.157 1.00 90.56 72 LYS A N 1
ATOM 587 C CA . LYS A 1 72 ? 21.175 7.176 -29.060 1.00 90.56 72 LYS A CA 1
ATOM 588 C C . LYS A 1 72 ? 20.041 6.154 -29.066 1.00 90.56 72 LYS A C 1
ATOM 590 O O . LYS A 1 72 ? 18.884 6.537 -29.010 1.00 90.56 72 LYS A O 1
ATOM 595 N N . LYS A 1 73 ? 20.360 4.855 -29.094 1.00 91.94 73 LYS A N 1
ATOM 596 C CA . LYS A 1 73 ? 19.335 3.801 -29.013 1.00 91.94 73 LYS A CA 1
ATOM 597 C C . LYS A 1 73 ? 18.558 3.849 -27.700 1.00 91.94 73 LYS A C 1
ATOM 599 O O . LYS A 1 73 ? 17.356 3.622 -27.684 1.00 91.94 73 LYS A O 1
ATOM 604 N N . ASN A 1 74 ? 19.248 4.125 -26.598 1.00 93.38 74 ASN A N 1
ATOM 605 C CA . ASN A 1 74 ? 18.600 4.315 -25.309 1.00 93.38 74 ASN A CA 1
ATOM 606 C C . ASN A 1 74 ? 17.708 5.556 -25.317 1.00 93.38 74 ASN A C 1
ATOM 608 O O . ASN A 1 74 ? 16.591 5.489 -24.828 1.00 93.38 74 ASN A O 1
ATOM 612 N N . GLU A 1 75 ? 18.180 6.665 -25.884 1.00 93.12 75 GLU A N 1
ATOM 613 C CA . GLU A 1 75 ? 17.408 7.904 -25.996 1.00 93.12 75 GLU A CA 1
ATOM 614 C C . GLU A 1 75 ? 16.119 7.691 -26.801 1.00 93.12 75 GLU A C 1
ATOM 616 O O . GLU A 1 75 ? 15.048 8.026 -26.309 1.00 93.12 75 GLU A O 1
ATOM 621 N N . GLU A 1 76 ? 16.193 7.017 -27.955 1.00 94.00 76 GLU A N 1
ATOM 622 C CA . GLU A 1 76 ? 15.020 6.637 -28.761 1.00 94.00 76 GLU A CA 1
ATOM 623 C C . GLU A 1 76 ? 14.017 5.782 -27.963 1.00 94.00 76 GLU A C 1
ATOM 625 O O . GLU A 1 76 ? 12.802 5.983 -28.044 1.00 94.00 76 GLU A O 1
ATOM 630 N N . ALA A 1 77 ? 14.520 4.838 -27.164 1.00 93.81 77 ALA A N 1
ATOM 631 C CA . ALA A 1 77 ? 13.698 3.994 -26.306 1.00 93.81 77 ALA A CA 1
ATOM 632 C C . ALA A 1 77 ? 13.070 4.766 -25.130 1.00 93.81 77 ALA A C 1
ATOM 634 O O . ALA A 1 77 ? 11.919 4.506 -24.779 1.00 93.81 77 ALA A O 1
ATOM 635 N N . ILE A 1 78 ? 13.793 5.715 -24.529 1.00 93.75 78 ILE A N 1
ATOM 636 C CA . ILE A 1 78 ? 13.289 6.557 -23.433 1.00 93.75 78 ILE A CA 1
ATOM 637 C C . ILE A 1 78 ? 12.236 7.539 -23.961 1.00 93.75 78 ILE A C 1
ATOM 639 O O . ILE A 1 78 ? 11.168 7.671 -23.361 1.00 93.75 78 ILE A O 1
ATOM 643 N N . ASP A 1 79 ? 12.486 8.155 -25.118 1.00 92.50 79 ASP A N 1
ATOM 644 C CA . ASP A 1 79 ? 11.554 9.066 -25.785 1.00 92.50 79 ASP A CA 1
ATOM 645 C C . ASP 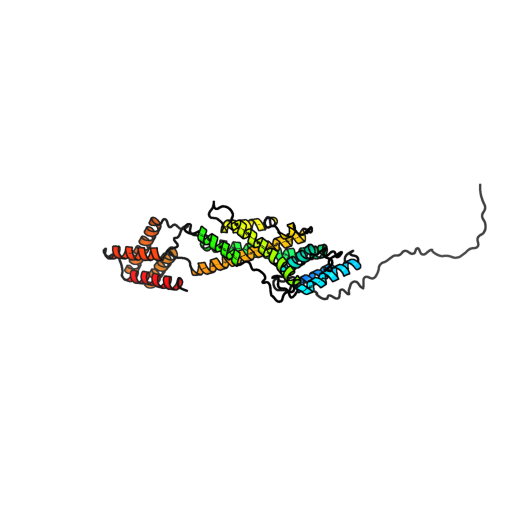A 1 79 ? 10.217 8.397 -26.098 1.00 92.50 79 ASP A C 1
ATOM 647 O O . ASP A 1 79 ? 9.165 9.033 -26.009 1.00 92.50 79 ASP A O 1
ATOM 651 N N . TYR A 1 80 ? 10.226 7.097 -26.400 1.00 94.00 80 TYR A N 1
ATOM 652 C CA . TYR A 1 80 ? 8.993 6.341 -26.586 1.00 94.00 80 TYR A CA 1
ATOM 653 C C . TYR A 1 80 ? 8.088 6.389 -25.343 1.00 94.00 80 TYR A C 1
ATOM 655 O O . TYR A 1 80 ? 6.873 6.547 -25.475 1.00 94.00 80 TYR A O 1
ATOM 663 N N . PHE A 1 81 ? 8.650 6.349 -24.129 1.00 93.50 81 PHE A N 1
ATOM 664 C CA . PHE A 1 81 ? 7.859 6.420 -22.895 1.00 93.50 81 PHE A CA 1
ATOM 665 C C . PHE A 1 81 ? 7.203 7.784 -22.661 1.00 93.50 81 PHE A C 1
ATOM 667 O O . PHE A 1 81 ? 6.208 7.852 -21.936 1.00 93.50 81 PHE A O 1
ATOM 674 N N . ARG A 1 82 ? 7.661 8.858 -23.326 1.00 88.50 82 ARG A N 1
ATOM 675 C CA . ARG A 1 82 ? 6.980 10.166 -23.283 1.00 88.50 82 ARG A CA 1
ATOM 676 C C . ARG A 1 82 ? 5.541 10.077 -23.788 1.00 88.50 82 ARG A C 1
ATOM 678 O O . ARG A 1 82 ? 4.689 10.822 -23.306 1.00 88.50 82 ARG A O 1
ATOM 685 N N . THR A 1 83 ? 5.251 9.137 -24.692 1.00 89.12 83 THR A N 1
ATOM 686 C CA . THR A 1 83 ? 3.891 8.904 -25.207 1.00 89.12 83 THR A CA 1
ATOM 687 C C . THR A 1 83 ? 2.907 8.467 -24.119 1.00 89.12 83 THR A C 1
ATOM 689 O O . THR A 1 83 ? 1.728 8.792 -24.211 1.00 89.12 83 THR A O 1
ATOM 692 N N . PHE A 1 84 ? 3.385 7.836 -23.040 1.00 88.94 84 PHE A N 1
ATOM 693 C CA . PHE A 1 84 ? 2.552 7.381 -21.922 1.00 88.94 84 PHE A CA 1
ATOM 694 C C . PHE A 1 84 ? 2.436 8.392 -20.779 1.00 88.94 84 PHE A C 1
ATOM 696 O O . PHE A 1 84 ? 1.739 8.122 -19.808 1.00 88.94 84 PHE A O 1
ATOM 703 N N . THR A 1 85 ? 3.063 9.571 -20.862 1.00 82.81 85 THR A N 1
ATOM 704 C CA . THR A 1 85 ? 2.999 10.574 -19.775 1.00 82.81 85 THR A CA 1
ATOM 705 C C . THR A 1 85 ? 1.585 11.112 -19.524 1.00 82.81 85 THR A C 1
ATOM 707 O O . THR A 1 85 ? 1.294 11.570 -18.422 1.00 82.81 85 THR A O 1
ATOM 710 N N . GLY A 1 86 ? 0.694 11.021 -20.519 1.00 81.06 86 GLY A N 1
ATOM 711 C CA . GLY A 1 86 ? -0.738 11.312 -20.377 1.00 81.06 86 GLY A CA 1
ATOM 712 C C . GLY A 1 86 ? -1.587 10.132 -19.881 1.00 81.06 86 GLY A C 1
ATOM 713 O O . GLY A 1 86 ? -2.780 10.305 -19.632 1.00 81.06 86 GLY A O 1
ATOM 714 N N . THR A 1 87 ? -1.004 8.938 -19.741 1.00 85.25 87 THR A N 1
ATOM 715 C CA . THR A 1 87 ? -1.683 7.740 -19.229 1.00 85.25 87 THR A CA 1
ATOM 716 C C . THR A 1 87 ? -1.520 7.669 -17.714 1.00 85.25 87 THR A C 1
ATOM 718 O O . THR A 1 87 ? -0.404 7.632 -17.199 1.00 85.25 87 THR A O 1
ATOM 721 N N . TYR A 1 88 ? -2.634 7.641 -16.981 1.00 84.00 88 TYR A N 1
ATOM 722 C CA . TYR A 1 88 ? -2.597 7.617 -15.523 1.00 84.00 88 TYR A CA 1
ATOM 723 C C . TYR A 1 88 ? -2.426 6.187 -15.004 1.00 84.00 88 TYR A C 1
ATOM 725 O O . TYR A 1 88 ? -3.315 5.352 -15.154 1.00 84.00 88 TYR A O 1
ATOM 733 N N . VAL A 1 89 ? -1.283 5.932 -14.368 1.00 82.88 89 VAL A N 1
ATOM 734 C CA . VAL A 1 89 ? -0.966 4.679 -13.659 1.00 82.88 89 VAL A CA 1
ATOM 735 C C . VAL A 1 89 ? -0.514 4.961 -12.224 1.00 82.88 89 VAL A C 1
ATOM 737 O O . VAL A 1 89 ? 0.326 4.255 -11.677 1.00 82.88 89 VAL A O 1
ATOM 740 N N . GLY A 1 90 ? -1.088 6.008 -11.621 1.00 80.62 90 GLY A N 1
ATOM 741 C CA . GLY A 1 90 ? -0.927 6.320 -10.205 1.00 80.62 90 GLY A CA 1
ATOM 742 C C . GLY A 1 90 ? 0.272 7.209 -9.897 1.00 80.62 90 GLY A C 1
ATOM 743 O O . GLY A 1 90 ? 0.413 8.290 -10.469 1.00 80.62 90 GLY A O 1
ATOM 744 N N . THR A 1 91 ? 1.083 6.787 -8.934 1.00 84.00 91 THR A N 1
ATOM 745 C CA . THR A 1 91 ? 2.259 7.518 -8.442 1.00 84.00 91 THR A CA 1
ATOM 746 C C . THR A 1 91 ? 3.445 7.423 -9.410 1.00 84.00 91 THR A C 1
ATOM 748 O O . THR A 1 91 ? 3.492 6.534 -10.265 1.00 84.00 91 THR A O 1
ATOM 751 N N . PRO A 1 92 ? 4.474 8.272 -9.259 1.00 85.31 92 PRO A N 1
ATOM 752 C CA . PRO A 1 92 ? 5.702 8.163 -10.052 1.00 85.31 92 PRO A CA 1
ATOM 753 C C . PRO A 1 92 ? 6.418 6.823 -9.902 1.00 85.31 92 PRO A C 1
ATOM 755 O O . PRO A 1 92 ? 6.995 6.318 -10.863 1.00 85.31 92 PRO A O 1
ATOM 758 N N . PHE A 1 93 ? 6.361 6.214 -8.717 1.00 89.06 93 PHE A N 1
ATOM 759 C CA . PHE A 1 93 ? 6.951 4.900 -8.491 1.00 89.06 93 PHE A CA 1
ATOM 760 C C . PHE A 1 93 ? 6.181 3.802 -9.234 1.00 89.06 93 PHE A C 1
ATOM 762 O O . PHE A 1 93 ? 6.792 2.936 -9.862 1.00 89.06 93 PHE A O 1
ATOM 769 N N . GLU A 1 94 ? 4.848 3.874 -9.242 1.00 88.88 94 GLU A N 1
ATOM 770 C CA . GLU A 1 94 ? 4.002 2.976 -10.037 1.00 88.88 94 GLU A CA 1
ATOM 771 C C . GLU A 1 94 ? 4.224 3.191 -11.546 1.00 88.88 94 GLU A C 1
ATOM 773 O O . GLU A 1 94 ? 4.337 2.218 -12.299 1.00 88.88 94 GLU A O 1
ATOM 778 N N . PHE A 1 95 ? 4.412 4.437 -11.994 1.00 90.81 95 PHE A N 1
ATOM 779 C CA . PHE A 1 95 ? 4.794 4.742 -13.375 1.00 90.81 95 PHE A CA 1
ATOM 780 C C . PHE A 1 95 ? 6.168 4.160 -13.736 1.00 90.81 95 PHE A C 1
ATOM 782 O O . PHE A 1 95 ? 6.292 3.481 -14.756 1.00 90.81 95 PHE A O 1
ATOM 789 N N . TYR A 1 96 ? 7.183 4.343 -12.885 1.00 93.44 96 TYR A N 1
ATOM 790 C CA . TYR A 1 96 ? 8.511 3.747 -13.066 1.00 93.44 96 TYR A CA 1
ATOM 791 C C . TYR A 1 96 ? 8.437 2.221 -13.180 1.00 93.44 96 TYR A C 1
ATOM 793 O O . TYR A 1 96 ? 8.986 1.643 -14.121 1.00 93.44 96 TYR A O 1
ATOM 801 N N . GLN A 1 97 ? 7.706 1.563 -12.275 1.00 93.00 97 GLN A N 1
ATOM 802 C CA . GLN A 1 97 ? 7.457 0.129 -12.378 1.00 93.00 97 GLN A CA 1
ATOM 803 C C . GLN A 1 97 ? 6.836 -0.224 -13.734 1.00 93.00 97 GLN A C 1
ATOM 805 O O . GLN A 1 97 ? 7.283 -1.168 -14.384 1.00 93.00 97 GLN A O 1
ATOM 810 N N . THR A 1 98 ? 5.817 0.517 -14.161 1.00 93.88 98 THR A N 1
ATOM 811 C CA . THR A 1 98 ? 5.094 0.238 -15.406 1.00 93.88 98 THR A CA 1
ATOM 812 C C . THR A 1 98 ? 6.014 0.350 -16.620 1.00 93.88 98 THR A C 1
ATOM 814 O O . THR A 1 98 ? 6.016 -0.552 -17.456 1.00 93.88 98 THR A O 1
ATOM 817 N N . VAL A 1 99 ? 6.865 1.380 -16.675 1.00 95.06 99 VAL A N 1
ATOM 818 C CA . VAL A 1 99 ? 7.902 1.554 -17.709 1.00 95.06 99 VAL A CA 1
ATOM 819 C C . VAL A 1 99 ? 8.850 0.356 -17.752 1.00 95.06 99 VAL A C 1
ATOM 821 O O . VAL A 1 99 ? 9.073 -0.219 -18.820 1.00 95.06 99 VAL A O 1
ATOM 824 N N . VAL A 1 100 ? 9.365 -0.067 -16.594 1.00 95.19 100 VAL A N 1
ATOM 825 C CA . VAL A 1 100 ? 10.266 -1.223 -16.489 1.00 95.19 100 VAL A CA 1
ATOM 826 C C . VAL A 1 100 ? 9.579 -2.490 -17.000 1.00 95.19 100 VAL A C 1
ATOM 828 O O . VAL A 1 100 ? 10.124 -3.190 -17.853 1.00 95.19 100 VAL A O 1
ATOM 831 N N . LEU A 1 101 ? 8.373 -2.793 -16.514 1.00 94.44 101 LEU A N 1
ATOM 832 C CA . LEU A 1 101 ? 7.643 -3.996 -16.922 1.00 94.44 101 LEU A CA 1
ATOM 833 C C . LEU A 1 101 ? 7.306 -3.973 -18.416 1.00 94.44 101 LEU A C 1
ATOM 835 O O . LEU A 1 101 ? 7.466 -4.989 -19.095 1.00 94.44 101 LEU A O 1
ATOM 839 N N . PHE A 1 102 ? 6.891 -2.818 -18.937 1.00 94.81 102 PHE A N 1
ATOM 840 C CA . PHE A 1 102 ? 6.557 -2.643 -20.346 1.00 94.81 102 PHE A CA 1
ATOM 841 C C . PHE A 1 102 ? 7.775 -2.875 -21.240 1.00 94.81 102 PHE A C 1
ATOM 843 O O . PHE A 1 102 ? 7.678 -3.604 -22.227 1.00 94.81 102 PHE A O 1
ATOM 850 N N . TYR A 1 103 ? 8.932 -2.330 -20.863 1.00 95.62 103 TYR A N 1
ATOM 851 C CA . TYR A 1 103 ? 10.194 -2.563 -21.559 1.00 95.62 103 TYR A CA 1
ATOM 852 C C . TYR A 1 103 ? 10.547 -4.052 -21.630 1.00 95.62 103 TYR A C 1
ATOM 854 O O . TYR A 1 103 ? 10.785 -4.573 -22.717 1.00 95.62 103 TYR A O 1
ATOM 862 N N . TYR A 1 104 ? 10.549 -4.764 -20.496 1.00 93.38 104 TYR A N 1
ATOM 863 C CA . TYR A 1 104 ? 10.953 -6.176 -20.484 1.00 93.38 104 TYR A CA 1
ATOM 864 C C . TYR A 1 104 ? 9.947 -7.078 -21.204 1.00 93.38 104 TYR A C 1
ATOM 866 O O . TYR A 1 104 ? 10.351 -8.044 -21.852 1.00 93.38 104 TYR A O 1
ATOM 874 N N . LYS A 1 105 ? 8.650 -6.759 -21.133 1.00 92.88 105 LYS A N 1
ATOM 875 C CA . LYS A 1 105 ? 7.608 -7.464 -21.888 1.00 92.88 105 LYS A CA 1
ATOM 876 C C . LYS A 1 105 ? 7.811 -7.329 -23.398 1.00 92.88 105 LYS A C 1
ATOM 878 O O . LYS A 1 105 ? 7.644 -8.304 -24.128 1.00 92.88 105 LYS A O 1
ATOM 883 N N . ASN A 1 106 ? 8.176 -6.132 -23.851 1.00 92.50 106 ASN A N 1
ATOM 884 C CA . ASN A 1 106 ? 8.209 -5.763 -25.265 1.00 92.50 106 ASN A CA 1
ATOM 885 C C . ASN A 1 106 ? 9.624 -5.704 -25.866 1.00 92.50 106 ASN A C 1
ATOM 887 O O . ASN A 1 106 ? 9.784 -5.324 -27.021 1.00 92.50 106 ASN A O 1
ATOM 891 N N . TRP A 1 107 ? 10.644 -6.136 -25.122 1.00 90.81 107 TRP A N 1
ATOM 892 C CA . TRP A 1 107 ? 12.061 -6.063 -25.498 1.00 90.81 107 TRP A CA 1
ATOM 893 C C . TRP A 1 107 ? 12.397 -6.659 -26.873 1.00 90.81 107 TRP A C 1
ATOM 895 O O . TRP A 1 107 ? 13.238 -6.136 -27.601 1.00 90.81 107 TRP A O 1
ATOM 905 N N . HIS A 1 108 ? 11.740 -7.766 -27.223 1.00 89.38 108 HIS A N 1
ATOM 906 C CA . HIS A 1 108 ? 11.945 -8.481 -28.485 1.00 89.38 108 HIS A CA 1
ATOM 907 C C . HIS A 1 108 ? 10.877 -8.177 -29.542 1.00 89.38 108 HIS A C 1
ATOM 909 O O . HIS A 1 108 ? 10.877 -8.809 -30.599 1.00 89.38 108 HIS A O 1
ATOM 915 N N . ASN A 1 109 ? 9.934 -7.275 -29.261 1.00 91.56 109 ASN A N 1
ATOM 916 C CA . ASN A 1 109 ? 8.885 -6.943 -30.212 1.00 91.56 109 ASN A CA 1
ATOM 917 C C . ASN A 1 109 ? 9.379 -5.818 -31.152 1.00 91.56 109 ASN A C 1
ATOM 919 O O . ASN A 1 109 ? 9.670 -4.719 -30.679 1.00 91.56 109 ASN A O 1
ATOM 923 N N . PRO A 1 110 ? 9.460 -6.072 -32.476 1.00 89.94 110 PRO A N 1
ATOM 924 C CA . PRO A 1 110 ? 9.992 -5.119 -33.452 1.00 89.94 110 PRO A CA 1
ATOM 925 C C . PRO A 1 110 ? 9.112 -3.877 -33.659 1.00 89.94 110 PRO A C 1
ATOM 927 O O . PRO A 1 110 ? 9.540 -2.936 -34.322 1.00 89.94 110 PRO A O 1
ATOM 930 N N . GLU A 1 111 ? 7.886 -3.863 -33.130 1.00 90.12 111 GLU A N 1
ATOM 931 C CA . GLU A 1 111 ? 7.007 -2.689 -33.155 1.00 90.12 111 GLU A CA 1
ATOM 932 C C . GLU A 1 111 ? 7.475 -1.579 -32.199 1.00 90.12 111 GLU A C 1
ATOM 934 O O . GLU A 1 111 ? 7.019 -0.441 -32.320 1.00 90.12 111 GLU A O 1
ATOM 939 N N . PHE A 1 112 ? 8.405 -1.882 -31.285 1.00 92.81 112 PHE A N 1
ATOM 940 C CA . PHE A 1 112 ? 8.920 -0.939 -30.295 1.00 92.81 112 PHE A CA 1
ATOM 941 C C . PHE A 1 112 ? 10.429 -0.706 -30.447 1.00 92.81 112 PHE A C 1
ATOM 943 O O . PHE A 1 112 ? 11.171 -1.622 -30.810 1.00 92.81 112 PHE A O 1
ATOM 950 N N . PRO A 1 113 ? 10.931 0.495 -30.107 1.00 93.12 113 PRO A N 1
ATOM 951 C CA . PRO A 1 113 ? 12.337 0.864 -30.282 1.00 93.12 113 PRO A CA 1
ATOM 952 C C . PRO A 1 113 ? 13.260 0.298 -29.184 1.00 93.12 113 PRO A C 1
ATOM 954 O O . PRO A 1 113 ? 14.246 0.923 -28.810 1.00 93.12 113 PRO A O 1
ATOM 957 N N . PHE A 1 114 ? 12.952 -0.874 -28.626 1.00 94.12 114 PHE A N 1
ATOM 958 C CA . PHE A 1 114 ? 13.700 -1.427 -27.492 1.00 94.12 114 PHE A CA 1
ATOM 959 C C . PHE A 1 114 ? 14.861 -2.325 -27.922 1.00 94.12 114 PHE A C 1
ATOM 961 O O . PHE A 1 114 ? 15.866 -2.406 -27.210 1.00 94.12 114 PHE A O 1
ATOM 968 N N . GLU A 1 115 ? 14.776 -2.954 -29.097 1.00 89.88 115 GLU A N 1
ATOM 969 C CA . GLU A 1 115 ? 15.775 -3.922 -29.544 1.00 89.88 115 GLU A CA 1
ATOM 970 C C . GLU A 1 115 ? 17.185 -3.305 -29.662 1.00 89.88 115 GLU A C 1
ATOM 972 O O . GLU A 1 115 ? 17.491 -2.430 -30.480 1.00 89.88 115 GLU A O 1
ATOM 977 N N . GLY A 1 116 ? 18.100 -3.818 -28.839 1.00 87.31 116 GLY A N 1
ATOM 978 C CA . GLY A 1 116 ? 19.491 -3.381 -28.815 1.00 87.31 116 GLY A CA 1
ATOM 979 C C . GLY A 1 116 ? 19.728 -2.032 -28.133 1.00 87.31 116 GLY A C 1
ATOM 980 O O . GLY A 1 116 ? 20.845 -1.521 -28.243 1.00 87.31 116 GLY A O 1
ATOM 981 N N . SER A 1 117 ? 18.728 -1.474 -27.443 1.00 91.06 117 SER A N 1
ATOM 982 C CA . SER A 1 117 ? 18.981 -0.535 -26.343 1.00 91.06 117 SER A CA 1
ATOM 983 C C . SER A 1 117 ? 19.612 -1.295 -25.158 1.00 91.06 117 SER A C 1
ATOM 985 O O . SER A 1 117 ? 19.896 -2.487 -25.259 1.00 91.06 117 SER A O 1
ATOM 987 N N . GLN A 1 118 ? 19.944 -0.620 -24.065 1.00 89.94 118 GLN A N 1
ATOM 988 C CA . GLN A 1 118 ? 20.421 -1.203 -22.807 1.00 89.94 118 GLN A CA 1
ATOM 989 C C . GLN A 1 118 ? 19.864 -0.390 -21.630 1.00 89.94 118 GLN A C 1
ATOM 991 O O . GLN A 1 118 ? 20.606 0.055 -20.750 1.00 89.94 118 GLN A O 1
ATOM 996 N N . LEU A 1 119 ? 18.541 -0.184 -21.612 1.00 92.06 119 LEU A N 1
ATOM 997 C CA . LEU A 1 119 ? 17.882 0.577 -20.544 1.00 92.06 119 LEU A CA 1
ATOM 998 C C . LEU A 1 119 ? 17.919 -0.131 -19.194 1.00 92.06 119 LEU A C 1
ATOM 1000 O O . LEU A 1 119 ? 17.713 0.514 -18.177 1.00 92.06 119 LEU A O 1
ATOM 1004 N N . GLU A 1 120 ? 18.249 -1.422 -19.144 1.00 91.19 120 GLU A N 1
ATOM 1005 C CA . GLU A 1 120 ? 18.395 -2.155 -17.883 1.00 91.19 120 GLU A CA 1
ATOM 1006 C C . GLU A 1 120 ? 19.381 -1.468 -16.917 1.00 91.19 120 GLU A C 1
ATOM 1008 O O . GLU A 1 120 ? 19.116 -1.389 -15.717 1.00 91.19 120 GLU A O 1
ATOM 1013 N N . PHE A 1 121 ? 20.474 -0.894 -17.441 1.00 88.75 121 PHE A N 1
ATOM 1014 C CA . PHE A 1 121 ? 21.431 -0.119 -16.643 1.00 88.75 121 PHE A CA 1
ATOM 1015 C C . PHE A 1 121 ? 20.862 1.229 -16.196 1.00 88.75 121 PHE A C 1
ATOM 1017 O O . PHE A 1 121 ? 21.083 1.635 -15.056 1.00 88.75 121 PHE A O 1
ATOM 1024 N N . VAL A 1 122 ? 20.117 1.908 -17.074 1.00 91.56 122 VAL A N 1
ATOM 1025 C CA . VAL A 1 122 ? 19.455 3.186 -16.769 1.00 91.56 122 VAL A CA 1
ATOM 1026 C C . VAL A 1 122 ? 18.413 2.977 -15.671 1.00 91.56 122 VAL A C 1
ATOM 1028 O O . VAL A 1 122 ? 18.437 3.673 -14.662 1.00 91.56 122 VAL A O 1
ATOM 1031 N N . PHE A 1 123 ? 17.568 1.954 -15.799 1.00 94.81 123 PHE A N 1
ATOM 1032 C CA . PHE A 1 123 ? 16.593 1.572 -14.783 1.00 94.81 123 PHE A CA 1
ATOM 1033 C C . PHE A 1 123 ? 17.264 1.162 -13.473 1.00 94.81 123 PHE A C 1
ATOM 1035 O O . PHE A 1 123 ? 16.825 1.582 -12.413 1.00 94.81 123 PHE A O 1
ATOM 1042 N N . SER A 1 124 ? 18.369 0.411 -13.509 1.00 93.00 124 SER A N 1
ATOM 1043 C CA . SER A 1 124 ? 19.129 0.099 -12.289 1.00 93.00 124 SER A CA 1
ATOM 1044 C C . SER A 1 124 ? 19.645 1.370 -11.598 1.00 93.00 124 SER A C 1
ATOM 1046 O O . SER A 1 124 ? 19.547 1.482 -10.376 1.00 93.00 124 SER A O 1
ATOM 1048 N N . LYS A 1 125 ? 20.117 2.369 -12.355 1.00 90.44 125 LYS A N 1
ATOM 1049 C CA . LYS A 1 125 ? 20.554 3.663 -11.803 1.00 90.44 125 LYS A CA 1
ATOM 1050 C C . LYS A 1 125 ? 19.407 4.478 -11.220 1.00 90.44 125 LYS A C 1
ATOM 1052 O O . LYS A 1 125 ? 19.537 4.989 -10.111 1.00 90.44 125 LYS A O 1
ATOM 1057 N N . VAL A 1 126 ? 18.279 4.532 -11.921 1.00 91.25 126 VAL A N 1
ATOM 1058 C CA . VAL A 1 126 ? 17.044 5.132 -11.410 1.00 91.25 126 VAL A CA 1
ATOM 1059 C C . VAL A 1 126 ? 16.614 4.447 -10.113 1.00 91.25 126 VAL A C 1
ATOM 1061 O O . VAL A 1 126 ? 16.383 5.129 -9.121 1.00 91.25 126 VAL A O 1
ATOM 1064 N N . ALA A 1 127 ? 16.578 3.112 -10.088 1.00 92.62 127 ALA A N 1
ATOM 1065 C CA . ALA A 1 127 ? 16.224 2.330 -8.909 1.00 92.62 127 ALA A CA 1
ATOM 1066 C C . ALA A 1 127 ? 17.136 2.649 -7.717 1.00 92.62 127 ALA A C 1
ATOM 1068 O O . ALA A 1 127 ? 16.643 2.847 -6.612 1.00 92.62 127 ALA A O 1
ATOM 1069 N N . GLN A 1 128 ? 18.451 2.747 -7.940 1.00 91.00 128 GLN A N 1
ATOM 1070 C CA . GLN A 1 128 ? 19.406 3.157 -6.904 1.00 91.00 128 GLN A CA 1
ATOM 1071 C C . GLN A 1 128 ? 19.064 4.541 -6.341 1.00 91.00 128 GLN A C 1
ATOM 1073 O O . GLN A 1 128 ? 19.082 4.714 -5.127 1.00 91.00 128 GLN A O 1
ATOM 1078 N N . ASN A 1 129 ? 18.717 5.495 -7.208 1.00 89.06 129 ASN A N 1
ATOM 1079 C CA . ASN A 1 129 ? 18.406 6.867 -6.812 1.00 89.06 129 ASN A CA 1
ATOM 1080 C C . ASN A 1 129 ? 17.115 6.976 -5.985 1.00 89.06 129 ASN A C 1
ATOM 1082 O O . ASN A 1 129 ? 17.074 7.704 -5.001 1.00 89.06 129 ASN A O 1
ATOM 1086 N N . ILE A 1 130 ? 16.069 6.234 -6.356 1.00 88.56 130 ILE A N 1
ATOM 1087 C CA . ILE A 1 130 ? 14.759 6.312 -5.682 1.00 88.56 130 ILE A CA 1
ATOM 1088 C C . ILE A 1 130 ? 14.626 5.356 -4.491 1.00 88.56 130 ILE A C 1
ATOM 1090 O O . ILE A 1 130 ? 13.661 5.441 -3.734 1.00 88.56 130 ILE A O 1
ATOM 1094 N N . SER A 1 131 ? 15.582 4.438 -4.310 1.00 89.50 131 SER A N 1
ATOM 1095 C CA . SER A 1 131 ? 15.505 3.398 -3.280 1.00 89.50 131 SER A CA 1
ATOM 1096 C C . SER A 1 131 ? 15.379 3.980 -1.876 1.00 89.50 131 SER A C 1
ATOM 1098 O O . SER A 1 131 ? 14.569 3.485 -1.100 1.00 89.50 131 SER A O 1
ATOM 1100 N N . GLU A 1 132 ? 16.162 5.006 -1.535 1.00 86.81 132 GLU A N 1
ATOM 1101 C CA . GLU A 1 132 ? 16.143 5.595 -0.188 1.00 86.81 132 GLU A CA 1
ATOM 1102 C C . GLU A 1 132 ? 14.787 6.238 0.125 1.00 86.81 132 GLU A C 1
ATOM 1104 O O . GLU A 1 132 ? 14.252 6.063 1.217 1.00 86.81 132 GLU A O 1
ATOM 1109 N N . GLN A 1 133 ? 14.186 6.910 -0.858 1.00 87.38 133 GLN A N 1
ATOM 1110 C CA . GLN A 1 133 ? 12.893 7.580 -0.707 1.00 87.38 133 GLN A CA 1
ATOM 1111 C C . GLN A 1 133 ? 11.751 6.585 -0.525 1.00 87.38 133 GLN A C 1
ATOM 1113 O O . GLN A 1 133 ? 10.883 6.776 0.326 1.00 87.38 133 GLN A O 1
ATOM 1118 N N . ILE A 1 134 ? 11.760 5.505 -1.308 1.00 88.38 134 ILE A N 1
ATOM 1119 C CA . ILE A 1 134 ? 10.755 4.450 -1.199 1.00 88.38 134 ILE A CA 1
ATOM 1120 C C . ILE A 1 134 ? 10.895 3.727 0.145 1.00 88.38 134 ILE A C 1
ATOM 1122 O O . ILE A 1 134 ? 9.889 3.507 0.815 1.00 88.38 134 ILE A O 1
ATOM 1126 N N . VAL A 1 135 ? 12.120 3.398 0.572 1.00 90.06 135 VAL A N 1
ATOM 1127 C CA . VAL A 1 135 ? 12.364 2.758 1.876 1.00 90.06 135 VAL A CA 1
ATOM 1128 C C . VAL A 1 135 ? 11.886 3.656 3.014 1.00 90.06 135 VAL A C 1
ATOM 1130 O O . VAL A 1 135 ? 11.138 3.187 3.866 1.00 90.06 135 VAL A O 1
ATOM 1133 N N . ALA A 1 136 ? 12.210 4.950 2.986 1.00 88.06 136 ALA A N 1
ATOM 1134 C CA . ALA A 1 136 ? 11.694 5.903 3.967 1.00 88.06 136 ALA A CA 1
ATOM 1135 C C . ALA A 1 136 ? 10.155 5.980 3.939 1.00 88.06 136 ALA A C 1
ATOM 1137 O O . ALA A 1 136 ? 9.513 6.060 4.982 1.00 88.06 136 ALA A O 1
ATOM 1138 N N . GLY A 1 137 ? 9.539 5.918 2.754 1.00 87.88 137 GLY A N 1
ATOM 1139 C CA . GLY A 1 137 ? 8.083 5.871 2.603 1.00 87.88 137 GLY A CA 1
ATOM 1140 C C . GLY A 1 137 ? 7.440 4.628 3.229 1.00 87.88 137 GLY A C 1
ATOM 1141 O O . GLY A 1 137 ? 6.396 4.742 3.876 1.00 87.88 137 GLY A O 1
ATOM 1142 N N . VAL A 1 138 ? 8.073 3.465 3.066 1.00 90.31 138 VAL A N 1
ATOM 1143 C CA . VAL A 1 138 ? 7.682 2.196 3.700 1.00 90.31 138 VAL A CA 1
ATOM 1144 C C . VAL A 1 138 ? 7.844 2.282 5.222 1.00 90.31 138 VAL A C 1
ATOM 1146 O O . VAL A 1 138 ? 6.909 1.994 5.962 1.00 90.31 138 VAL A O 1
ATOM 1149 N N . GLU A 1 139 ? 8.993 2.750 5.712 1.00 91.12 139 GLU A N 1
ATOM 1150 C CA . GLU A 1 139 ? 9.253 2.898 7.151 1.00 91.12 139 GLU A CA 1
ATOM 1151 C C . GLU A 1 139 ? 8.272 3.864 7.825 1.00 91.12 139 GLU A C 1
ATOM 1153 O O . GLU A 1 139 ? 7.741 3.551 8.890 1.00 91.12 139 GLU A O 1
ATOM 1158 N N . ASN A 1 140 ? 7.972 4.999 7.191 1.00 91.81 140 ASN A N 1
ATOM 1159 C CA . ASN A 1 140 ? 7.005 5.964 7.714 1.00 91.81 140 ASN A CA 1
ATOM 1160 C C . ASN A 1 140 ? 5.596 5.362 7.788 1.00 91.81 140 ASN A C 1
ATOM 1162 O O . ASN A 1 140 ? 4.943 5.449 8.823 1.00 91.81 140 ASN A O 1
ATOM 1166 N N . SER A 1 141 ? 5.142 4.701 6.717 1.00 91.06 141 SER A N 1
ATOM 1167 C CA . SER A 1 141 ? 3.808 4.080 6.687 1.00 91.06 141 SER A CA 1
ATOM 1168 C C . SER A 1 141 ? 3.693 2.965 7.729 1.00 91.06 141 SER A C 1
ATOM 1170 O O . SER A 1 141 ? 2.670 2.838 8.400 1.00 91.06 141 SER A O 1
ATOM 1172 N N . TYR A 1 142 ? 4.760 2.185 7.908 1.00 92.50 142 TYR A N 1
ATOM 1173 C CA . TYR A 1 142 ? 4.856 1.177 8.957 1.00 92.50 142 TYR A CA 1
ATOM 1174 C C . TYR A 1 142 ? 4.736 1.785 10.362 1.00 92.50 142 TYR A C 1
ATOM 1176 O O . TYR A 1 142 ? 3.916 1.325 11.157 1.00 92.50 142 TYR A O 1
ATOM 1184 N N . GLN A 1 143 ? 5.499 2.844 10.652 1.00 91.19 143 GLN A N 1
ATOM 1185 C CA . GLN A 1 143 ? 5.447 3.542 11.941 1.00 91.19 143 GLN A CA 1
ATOM 1186 C C . GLN A 1 143 ? 4.066 4.145 12.214 1.00 91.19 143 GLN A C 1
ATOM 1188 O O . GLN A 1 143 ? 3.572 4.052 13.336 1.00 91.19 143 GLN A O 1
ATOM 1193 N N . GLU A 1 144 ? 3.414 4.719 11.200 1.00 90.75 144 GLU A N 1
ATOM 1194 C CA . GLU A 1 144 ? 2.052 5.246 11.327 1.00 90.75 144 GLU A CA 1
ATOM 1195 C C . GLU A 1 144 ? 1.041 4.140 11.661 1.00 90.75 144 GLU A C 1
ATOM 1197 O O . GLU A 1 144 ? 0.189 4.332 12.530 1.00 90.75 144 GLU A O 1
ATOM 1202 N N . ILE A 1 145 ? 1.152 2.966 11.026 1.00 89.31 145 ILE A N 1
ATOM 1203 C CA . ILE A 1 145 ? 0.318 1.797 11.345 1.00 89.31 145 ILE A CA 1
ATOM 1204 C C . ILE A 1 145 ? 0.556 1.344 12.789 1.00 89.31 145 ILE A C 1
ATOM 1206 O O . ILE A 1 145 ? -0.411 1.180 13.538 1.00 89.31 145 ILE A O 1
ATOM 1210 N N . GLU A 1 146 ? 1.816 1.156 13.197 1.00 88.06 146 GLU A N 1
ATOM 1211 C CA . GLU A 1 146 ? 2.156 0.753 14.568 1.00 88.06 146 GLU A CA 1
ATOM 1212 C C . GLU A 1 146 ? 1.608 1.744 15.591 1.00 88.06 146 GLU A C 1
ATOM 1214 O O . GLU A 1 146 ? 0.928 1.346 16.538 1.00 88.06 146 GLU A O 1
ATOM 1219 N N . GLN A 1 147 ? 1.865 3.037 15.389 1.00 85.69 147 GLN A N 1
ATOM 1220 C CA . GLN A 1 147 ? 1.414 4.087 16.291 1.00 85.69 147 GLN A CA 1
ATOM 1221 C C . GLN A 1 147 ? -0.112 4.084 16.409 1.00 85.69 147 GLN A C 1
ATOM 1223 O O . GLN A 1 147 ? -0.640 4.099 17.522 1.00 85.69 147 GLN A O 1
ATOM 1228 N N . LEU A 1 148 ? -0.827 3.992 15.286 1.00 78.56 148 LEU A N 1
ATOM 1229 C CA . LEU A 1 148 ? -2.286 3.964 15.275 1.00 78.56 148 LEU A CA 1
ATOM 1230 C C . LEU A 1 148 ? -2.838 2.765 16.065 1.00 78.56 148 LEU A C 1
ATOM 1232 O O . LEU A 1 148 ? -3.781 2.931 16.845 1.00 78.56 148 LEU A O 1
ATOM 1236 N N . VAL A 1 149 ? -2.236 1.582 15.909 1.00 75.69 149 VAL A N 1
ATOM 1237 C CA . VAL A 1 149 ? -2.618 0.355 16.630 1.00 75.69 149 VAL A CA 1
ATOM 1238 C C . VAL A 1 149 ? -2.284 0.448 18.126 1.00 75.69 149 VAL A C 1
ATOM 1240 O O . VAL A 1 149 ? -3.113 0.070 18.957 1.00 75.69 149 VAL A O 1
ATOM 1243 N N . ILE A 1 150 ? -1.110 0.979 18.486 1.00 72.62 150 ILE A N 1
ATOM 1244 C CA . ILE A 1 150 ? -0.649 1.139 19.879 1.00 72.62 150 ILE A CA 1
ATOM 1245 C C . ILE A 1 150 ? -1.481 2.176 20.637 1.00 72.62 150 ILE A C 1
ATOM 1247 O O . ILE A 1 150 ? -1.778 1.979 21.817 1.00 72.62 150 ILE A O 1
ATOM 1251 N N . GLU A 1 151 ? -1.847 3.281 19.990 1.00 69.81 151 GLU A N 1
ATOM 1252 C CA . GLU A 1 151 ? -2.648 4.348 20.598 1.00 69.81 151 GLU A CA 1
ATOM 1253 C C . GLU A 1 151 ? -4.121 3.957 20.726 1.00 69.81 151 GLU A C 1
ATOM 1255 O O . GLU A 1 151 ? -4.800 4.370 21.673 1.00 69.81 151 GLU A O 1
ATOM 1260 N N . ASN A 1 152 ? -4.613 3.114 19.814 1.00 64.19 152 ASN A N 1
ATOM 1261 C CA . ASN A 1 152 ? -6.018 2.722 19.747 1.00 64.19 152 ASN A CA 1
ATOM 1262 C C . ASN A 1 152 ? -6.206 1.205 19.842 1.00 64.19 152 ASN A C 1
ATOM 1264 O O . ASN A 1 152 ? -6.957 0.637 19.049 1.00 64.19 152 ASN A O 1
ATOM 1268 N N . PRO A 1 153 ? -5.613 0.527 20.845 1.00 59.16 153 PRO A N 1
ATOM 1269 C CA . PRO A 1 153 ? -5.638 -0.922 20.914 1.00 59.16 153 PRO A CA 1
ATOM 1270 C C . PRO A 1 153 ? -7.094 -1.382 20.906 1.00 59.16 153 PRO A C 1
ATOM 1272 O O . PRO A 1 153 ? -7.517 -2.166 20.062 1.00 59.16 153 PRO A O 1
ATOM 1275 N N . LYS A 1 154 ? -7.910 -0.822 21.802 1.00 51.91 154 LYS A N 1
ATOM 1276 C CA . LYS A 1 154 ? -9.312 -1.213 22.010 1.00 51.91 154 LYS A CA 1
ATOM 1277 C C . LYS A 1 154 ? -10.231 -0.959 20.810 1.00 51.91 154 LYS A C 1
ATOM 1279 O O . LYS A 1 154 ? -11.361 -1.427 20.849 1.00 51.91 154 LYS A O 1
ATOM 1284 N N . ALA A 1 155 ? -9.779 -0.212 19.803 1.00 56.78 155 ALA A N 1
ATOM 1285 C CA . ALA A 1 155 ? -10.517 -0.064 18.558 1.00 56.78 155 ALA A CA 1
ATOM 1286 C C . ALA A 1 155 ? -10.356 -1.325 17.679 1.00 56.78 155 ALA A C 1
ATOM 1288 O O . ALA A 1 155 ? -11.288 -1.856 17.082 1.00 56.78 155 ALA A O 1
ATOM 1289 N N . PHE A 1 156 ? -9.159 -1.897 17.660 1.00 55.91 156 PHE A N 1
ATOM 1290 C CA . PH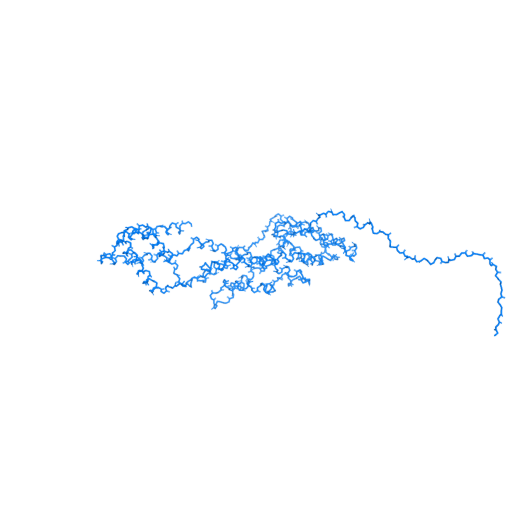E A 1 156 ? -8.858 -3.034 16.795 1.00 55.91 156 PHE A CA 1
ATOM 1291 C C . PHE A 1 156 ? -8.907 -4.391 17.526 1.00 55.91 156 PHE A C 1
ATOM 1293 O O . PHE A 1 156 ? -8.981 -5.421 16.864 1.00 55.91 156 PHE A O 1
ATOM 1300 N N . TYR A 1 157 ? -8.935 -4.421 18.872 1.00 50.81 157 TYR A N 1
ATOM 1301 C CA . TYR A 1 157 ? -9.229 -5.633 19.664 1.00 50.81 157 TYR A CA 1
ATOM 1302 C C . TYR A 1 157 ? -10.739 -5.922 19.635 1.00 50.81 157 TYR A C 1
ATOM 1304 O O . TYR A 1 157 ? -11.522 -5.364 20.403 1.00 50.81 157 TYR A O 1
ATOM 1312 N N . PHE A 1 158 ? -11.157 -6.791 18.720 1.00 49.03 158 PHE A N 1
ATOM 1313 C CA . PHE A 1 158 ? -12.554 -7.182 18.542 1.00 49.03 158 PHE A CA 1
ATOM 1314 C C . PHE A 1 158 ? -13.096 -7.986 19.731 1.00 49.03 158 PHE A C 1
ATOM 1316 O O . PHE A 1 158 ? -12.469 -8.923 20.216 1.00 49.03 158 PHE A O 1
ATOM 1323 N N . HIS A 1 159 ? -14.322 -7.661 20.142 1.00 44.72 159 HIS A N 1
ATOM 1324 C CA . HIS A 1 159 ? -15.103 -8.444 21.096 1.00 44.72 159 HIS A CA 1
ATOM 1325 C C . HIS A 1 159 ? -15.392 -9.849 20.524 1.00 44.72 159 HIS A C 1
ATOM 1327 O O . HIS A 1 159 ? -15.901 -9.971 19.403 1.00 44.72 159 HIS A O 1
ATOM 1333 N N . GLU A 1 160 ? -15.066 -10.892 21.295 1.00 35.66 160 GLU A N 1
ATOM 1334 C CA . GLU A 1 160 ? -15.021 -12.313 20.892 1.00 35.66 160 GLU A CA 1
ATOM 1335 C C . GLU A 1 160 ? -16.292 -12.812 20.172 1.00 35.66 160 GLU A C 1
ATOM 1337 O O . GLU A 1 160 ? -16.220 -13.659 19.283 1.00 35.66 160 GLU A O 1
ATOM 1342 N N . ASP A 1 161 ? -17.453 -12.227 20.472 1.00 37.16 161 ASP A N 1
ATOM 1343 C CA . ASP A 1 161 ? -18.767 -12.645 19.975 1.00 37.16 161 ASP A CA 1
ATOM 1344 C C . ASP A 1 161 ? -18.996 -12.403 18.463 1.00 37.16 161 ASP A C 1
ATOM 1346 O O . ASP A 1 161 ? -19.952 -12.940 17.894 1.00 37.16 161 ASP A O 1
ATOM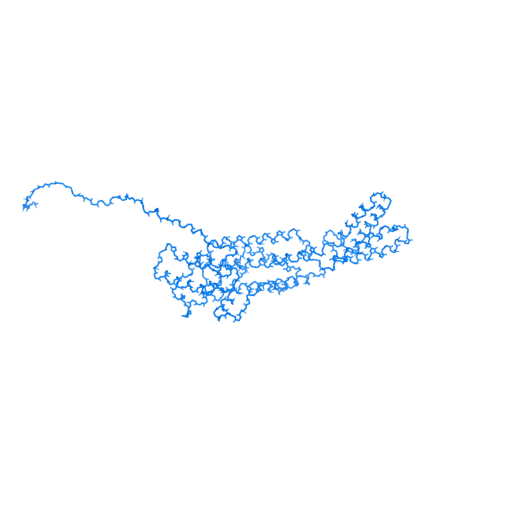 1350 N N . GLN A 1 162 ? -18.197 -11.545 17.807 1.00 48.84 162 GLN A N 1
ATOM 1351 C CA . GLN A 1 162 ? -18.365 -11.161 16.388 1.00 48.84 162 GLN A CA 1
ATOM 1352 C C . GLN A 1 162 ? -17.047 -11.027 15.606 1.00 48.84 162 GLN A C 1
ATOM 1354 O O . GLN A 1 162 ? -17.053 -10.464 14.504 1.00 48.84 162 GLN A O 1
ATOM 1359 N N . ILE A 1 163 ? -15.932 -11.534 16.144 1.00 51.94 163 ILE A N 1
ATOM 1360 C CA . ILE A 1 163 ? -14.592 -11.320 15.576 1.00 51.94 163 ILE A CA 1
ATOM 1361 C C . ILE A 1 163 ? -14.523 -11.705 14.098 1.00 51.94 163 ILE A C 1
ATOM 1363 O O . ILE A 1 163 ? -13.975 -10.969 13.287 1.00 51.94 163 ILE A O 1
ATOM 1367 N N . GLU A 1 164 ? -15.155 -12.819 13.722 1.00 56.97 164 GLU A N 1
ATOM 1368 C CA . GLU A 1 164 ? -15.082 -13.346 12.362 1.00 56.97 164 GLU A CA 1
ATOM 1369 C C . GLU A 1 164 ? -15.850 -12.461 11.385 1.00 56.97 164 GLU A C 1
ATOM 1371 O O . GLU A 1 164 ? -15.404 -12.223 10.266 1.00 56.97 164 GLU A O 1
ATOM 1376 N N . VAL A 1 165 ? -17.004 -11.934 11.800 1.00 61.91 165 VAL A N 1
ATOM 1377 C CA . VAL A 1 165 ? -17.828 -11.057 10.959 1.00 61.91 165 VAL A CA 1
ATOM 1378 C C . VAL A 1 165 ? -17.117 -9.728 10.726 1.00 61.91 165 VAL A C 1
ATOM 1380 O O . VAL A 1 165 ? -17.142 -9.214 9.606 1.00 61.91 165 VAL A O 1
ATOM 1383 N N . HIS A 1 166 ? -16.468 -9.184 11.756 1.00 60.84 166 HIS A N 1
ATOM 1384 C CA . HIS A 1 166 ? -15.734 -7.925 11.649 1.00 60.84 166 HIS A CA 1
ATOM 1385 C C . HIS A 1 166 ? -14.410 -8.082 10.914 1.00 60.84 166 HIS A C 1
ATOM 1387 O O . HIS A 1 166 ? -14.155 -7.307 10.001 1.00 60.84 166 HIS A O 1
ATOM 1393 N N . ALA A 1 167 ? -13.630 -9.123 11.203 1.00 63.22 167 ALA A N 1
ATOM 1394 C CA . ALA A 1 167 ? -12.416 -9.436 10.457 1.00 63.22 167 ALA A CA 1
ATOM 1395 C C . ALA A 1 167 ? -12.723 -9.676 8.971 1.00 63.22 167 ALA A C 1
ATOM 1397 O O . ALA A 1 167 ? -12.041 -9.139 8.106 1.00 63.22 167 ALA A O 1
ATOM 1398 N N . ASN A 1 168 ? -13.802 -10.397 8.647 1.00 68.94 168 ASN A N 1
ATOM 1399 C CA . ASN A 1 168 ? -14.244 -10.556 7.258 1.00 68.94 168 ASN A CA 1
ATOM 1400 C C . ASN A 1 168 ? -14.697 -9.232 6.634 1.00 68.94 168 ASN A C 1
ATOM 1402 O O . ASN A 1 168 ? -14.441 -8.990 5.458 1.00 68.94 168 ASN A O 1
ATOM 1406 N N . ARG A 1 169 ? -15.364 -8.355 7.392 1.00 70.19 169 ARG A N 1
ATOM 1407 C CA . ARG A 1 169 ? -15.742 -7.020 6.908 1.00 70.19 169 ARG A CA 1
ATOM 1408 C C . ARG A 1 169 ? -14.514 -6.151 6.646 1.00 70.19 169 ARG A C 1
ATOM 1410 O O . ARG A 1 169 ? -14.487 -5.480 5.620 1.00 70.19 169 ARG A O 1
ATOM 1417 N N . PHE A 1 170 ? -13.525 -6.187 7.532 1.00 74.06 170 PHE A N 1
ATOM 1418 C CA . PHE A 1 170 ? -12.267 -5.465 7.397 1.00 74.06 170 PHE A CA 1
ATOM 1419 C C . PHE A 1 170 ? -11.460 -5.968 6.198 1.00 74.06 170 PHE A C 1
ATOM 1421 O O . PHE A 1 170 ? -11.084 -5.175 5.344 1.00 74.06 170 PHE A O 1
ATOM 1428 N N . MET A 1 171 ? -11.299 -7.287 6.050 1.00 76.00 171 MET A N 1
ATOM 1429 C CA . MET A 1 171 ? -10.638 -7.885 4.882 1.00 76.00 171 MET A CA 1
ATOM 1430 C C . MET A 1 171 ? -11.354 -7.537 3.574 1.00 76.00 171 MET A C 1
ATOM 1432 O O . MET A 1 171 ? -10.722 -7.110 2.612 1.00 76.00 171 MET A O 1
ATOM 1436 N N . ARG A 1 172 ? -12.690 -7.622 3.538 1.00 74.00 172 ARG A N 1
ATOM 1437 C CA . ARG A 1 172 ? -13.470 -7.179 2.371 1.00 74.00 172 ARG A CA 1
ATOM 1438 C C . ARG A 1 172 ? -13.291 -5.691 2.089 1.00 74.00 172 ARG A C 1
ATOM 1440 O O . ARG A 1 172 ? -13.241 -5.304 0.928 1.00 74.00 172 ARG A O 1
ATOM 1447 N N . ARG A 1 173 ? -13.192 -4.863 3.130 1.00 78.75 173 ARG A N 1
ATOM 1448 C CA . ARG A 1 173 ? -12.960 -3.422 3.005 1.00 78.75 173 ARG A CA 1
ATOM 1449 C C . ARG A 1 173 ? -11.585 -3.130 2.411 1.00 78.75 173 ARG A C 1
ATOM 1451 O O . ARG A 1 173 ? -11.525 -2.370 1.451 1.00 78.75 173 ARG A O 1
ATOM 1458 N N . LEU A 1 174 ? -10.535 -3.786 2.906 1.00 80.56 174 LEU A N 1
ATOM 1459 C CA . LEU A 1 174 ? -9.188 -3.721 2.331 1.00 80.56 174 LEU A CA 1
ATOM 1460 C C . LEU A 1 174 ? -9.220 -4.039 0.833 1.00 80.56 174 LEU A C 1
ATOM 1462 O O . LEU A 1 174 ? -8.752 -3.239 0.030 1.00 80.56 174 LEU A O 1
ATOM 1466 N N . ILE A 1 175 ? -9.872 -5.142 0.448 1.00 81.94 175 ILE A N 1
ATOM 1467 C CA . ILE A 1 175 ? -10.027 -5.544 -0.959 1.00 81.94 175 ILE A CA 1
ATOM 1468 C C . ILE A 1 175 ? -10.720 -4.447 -1.784 1.00 81.94 175 ILE A C 1
ATOM 1470 O O . ILE A 1 175 ? -10.278 -4.141 -2.887 1.00 81.94 175 ILE A O 1
ATOM 1474 N N . THR A 1 176 ? -11.779 -3.818 -1.259 1.00 79.44 176 THR A N 1
ATOM 1475 C CA . THR A 1 176 ? -12.490 -2.734 -1.967 1.00 79.44 176 THR A CA 1
ATOM 1476 C C . THR A 1 176 ? -11.732 -1.407 -2.024 1.00 79.44 176 THR A C 1
ATOM 1478 O O . THR A 1 176 ? -12.060 -0.571 -2.861 1.00 79.44 176 THR A O 1
ATOM 1481 N N . MET A 1 177 ? -10.756 -1.190 -1.139 1.00 80.31 177 MET A N 1
ATOM 1482 C CA . MET A 1 177 ? -9.936 0.028 -1.098 1.00 80.31 177 MET A CA 1
ATOM 1483 C C . MET A 1 177 ? -8.757 -0.020 -2.075 1.00 80.31 177 MET A C 1
ATOM 1485 O O . MET A 1 177 ? -8.125 1.005 -2.324 1.00 80.31 177 MET A O 1
ATOM 1489 N N . ILE A 1 178 ? -8.457 -1.187 -2.649 1.00 80.69 178 ILE A N 1
ATOM 1490 C CA . ILE A 1 178 ? -7.404 -1.314 -3.652 1.00 80.69 178 ILE A CA 1
ATOM 1491 C C . ILE A 1 178 ? -7.908 -0.693 -4.956 1.00 80.69 178 ILE A C 1
ATOM 1493 O O . ILE A 1 178 ? -8.889 -1.181 -5.526 1.00 80.69 178 ILE A O 1
ATOM 1497 N N . PRO A 1 179 ? -7.266 0.379 -5.445 1.00 69.81 179 PRO A N 1
ATOM 1498 C CA . PRO A 1 179 ? -7.667 0.999 -6.691 1.00 69.81 179 PRO A CA 1
ATOM 1499 C C . PRO A 1 179 ? -7.429 0.033 -7.850 1.00 69.81 179 PRO A C 1
ATOM 1501 O O . PRO A 1 179 ? -6.534 -0.810 -7.827 1.00 69.81 179 PRO A O 1
ATOM 1504 N N . GLN A 1 180 ? -8.231 0.192 -8.892 1.00 72.81 180 GLN A N 1
ATOM 1505 C CA . GLN A 1 180 ? -7.946 -0.355 -10.208 1.00 72.81 180 GLN A CA 1
ATOM 1506 C C . GLN A 1 180 ? -7.962 0.828 -11.159 1.00 72.81 180 GLN A C 1
ATOM 1508 O O . GLN A 1 180 ? -8.937 1.580 -11.181 1.00 72.81 180 GLN A O 1
ATOM 1513 N N . PHE A 1 181 ? -6.883 1.028 -11.911 1.00 76.56 181 PHE A N 1
ATOM 1514 C CA . PHE A 1 181 ? -6.882 2.060 -12.937 1.00 76.56 181 PHE A CA 1
ATOM 1515 C C . PHE A 1 181 ? -7.948 1.711 -13.970 1.00 76.56 181 PHE A C 1
ATOM 1517 O O . PHE A 1 181 ? -7.918 0.624 -14.558 1.00 76.56 181 PHE A O 1
ATOM 1524 N N . GLU A 1 182 ? -8.913 2.614 -14.133 1.00 67.19 182 GLU A N 1
ATOM 1525 C CA . GLU A 1 182 ? -10.035 2.404 -15.033 1.00 67.19 182 GLU A CA 1
ATOM 1526 C C . GLU A 1 182 ? -9.565 2.413 -16.487 1.00 67.19 182 GLU A C 1
ATOM 1528 O O . GLU A 1 182 ? -8.769 3.250 -16.922 1.00 67.19 182 GLU A O 1
ATOM 1533 N N . TYR A 1 183 ? -10.106 1.473 -17.256 1.00 66.56 183 TYR A N 1
ATOM 1534 C CA . TYR A 1 183 ? -9.968 1.474 -18.701 1.00 66.56 183 TYR A CA 1
ATOM 1535 C C . TYR A 1 183 ? -10.807 2.616 -19.256 1.00 66.56 183 TYR A C 1
ATOM 1537 O O . TYR A 1 183 ? -12.035 2.570 -19.244 1.00 66.56 183 TYR A O 1
ATOM 1545 N N . SER A 1 184 ? -10.134 3.656 -19.725 1.00 68.44 184 SER A N 1
ATOM 1546 C CA . SER A 1 184 ? -10.780 4.731 -20.454 1.00 68.44 184 SER A CA 1
ATOM 1547 C C . SER A 1 184 ? -11.034 4.286 -21.893 1.00 68.44 184 SER A C 1
ATOM 1549 O O . SER A 1 184 ? -10.103 3.847 -22.568 1.00 68.44 184 SER A O 1
ATOM 1551 N N . ASP A 1 185 ? -12.255 4.476 -22.403 1.00 68.81 185 ASP A N 1
ATOM 1552 C CA . ASP A 1 185 ? -12.574 4.278 -23.830 1.00 68.81 185 ASP A CA 1
ATOM 1553 C C . ASP A 1 185 ? -11.714 5.167 -24.756 1.00 68.81 185 ASP A C 1
ATOM 1555 O O . ASP A 1 185 ? -11.661 4.956 -25.968 1.00 68.81 185 ASP A O 1
ATOM 1559 N N . TYR A 1 186 ? -11.045 6.177 -24.189 1.00 73.94 186 TYR A N 1
ATOM 1560 C CA . TYR A 1 186 ? -10.141 7.083 -24.891 1.00 73.94 186 TYR A CA 1
ATOM 1561 C C . TYR A 1 186 ? -8.707 6.551 -25.020 1.00 73.94 186 TYR A C 1
ATOM 1563 O O . TYR A 1 186 ? -7.932 7.140 -25.773 1.00 73.94 186 TYR A O 1
ATOM 1571 N N . TYR A 1 187 ? -8.340 5.473 -24.318 1.00 81.25 187 TYR A N 1
ATOM 1572 C CA . TYR A 1 187 ? -7.007 4.888 -24.436 1.00 81.25 187 TYR A CA 1
ATOM 1573 C C . TYR A 1 187 ? -6.874 4.068 -25.714 1.00 81.25 187 TYR A C 1
ATOM 1575 O O . TYR A 1 187 ? -7.700 3.218 -26.051 1.00 81.25 187 TYR A O 1
ATOM 1583 N N . THR A 1 188 ? -5.775 4.294 -26.421 1.00 86.81 188 THR A N 1
ATOM 1584 C CA . THR A 1 188 ? -5.335 3.418 -27.502 1.00 86.81 188 THR A CA 1
ATOM 1585 C C . THR A 1 188 ? -5.060 2.004 -26.965 1.00 86.81 188 THR A C 1
ATOM 1587 O O . THR A 1 188 ? -4.869 1.811 -25.757 1.00 86.81 188 THR A O 1
ATOM 1590 N N . PRO A 1 189 ? -4.996 0.977 -27.836 1.00 87.88 189 PRO A N 1
ATOM 1591 C CA . PRO A 1 189 ? -4.680 -0.383 -27.400 1.00 87.88 189 PRO A CA 1
ATOM 1592 C C . PRO A 1 189 ? -3.366 -0.481 -26.614 1.00 87.88 189 PRO A C 1
ATOM 1594 O O . PRO A 1 189 ? -3.273 -1.270 -25.677 1.00 87.88 189 PRO A O 1
ATOM 1597 N N . ILE A 1 190 ? -2.375 0.347 -26.959 1.00 89.75 190 ILE A N 1
ATOM 1598 C CA . ILE A 1 190 ? -1.069 0.324 -26.303 1.00 89.75 190 ILE A CA 1
ATOM 1599 C C . ILE A 1 190 ? -1.073 1.031 -24.943 1.00 89.75 190 ILE A C 1
ATOM 1601 O O . ILE A 1 190 ? -0.486 0.527 -23.991 1.00 89.75 190 ILE A O 1
ATOM 1605 N N . GLU A 1 191 ? -1.798 2.142 -24.809 1.00 89.00 191 GLU A N 1
ATOM 1606 C CA . GLU A 1 191 ? -2.022 2.788 -23.508 1.00 89.00 191 GLU A CA 1
ATOM 1607 C C . GLU A 1 191 ? -2.831 1.869 -22.586 1.00 89.00 191 GLU A C 1
ATOM 1609 O O . GLU A 1 191 ? -2.528 1.749 -21.403 1.00 89.00 191 GLU A O 1
ATOM 1614 N N . SER A 1 192 ? -3.794 1.127 -23.139 1.00 88.06 192 SER A N 1
ATOM 1615 C CA . SER A 1 192 ? -4.540 0.110 -22.390 1.00 88.06 192 SER A CA 1
ATOM 1616 C C . SER A 1 192 ? -3.622 -1.004 -21.882 1.00 88.06 192 SER A C 1
ATOM 1618 O O . SER A 1 192 ? -3.745 -1.435 -20.737 1.00 88.06 192 SER A O 1
ATOM 1620 N N . GLU A 1 193 ? -2.672 -1.461 -22.700 1.00 89.12 193 GLU A N 1
ATOM 1621 C CA . GLU A 1 193 ? -1.656 -2.428 -22.278 1.00 89.12 193 GLU A CA 1
ATOM 1622 C C . GLU A 1 193 ? -0.748 -1.869 -21.174 1.00 89.12 193 GLU A C 1
ATOM 1624 O O . GLU A 1 193 ? -0.447 -2.576 -20.208 1.00 89.12 193 GLU A O 1
ATOM 1629 N N . PHE A 1 194 ? -0.352 -0.603 -21.291 1.00 90.94 194 PHE A N 1
ATOM 1630 C CA . PHE A 1 194 ? 0.433 0.093 -20.278 1.00 90.94 194 PHE A CA 1
ATOM 1631 C C . PHE A 1 194 ? -0.321 0.150 -18.938 1.00 90.94 194 PHE A C 1
ATOM 1633 O O . PHE A 1 194 ? 0.227 -0.232 -17.905 1.00 90.94 194 PHE A O 1
ATOM 1640 N N . VAL A 1 195 ? -1.617 0.482 -18.953 1.00 89.25 195 VAL A N 1
ATOM 1641 C CA . VAL A 1 195 ? -2.486 0.458 -17.761 1.00 89.25 195 VAL A CA 1
ATOM 1642 C C . VAL A 1 195 ? -2.635 -0.951 -17.175 1.00 89.25 195 VAL A C 1
ATOM 1644 O O . VAL A 1 195 ? -2.619 -1.115 -15.953 1.00 89.25 195 VAL A O 1
ATOM 1647 N N . ILE A 1 196 ? -2.734 -1.995 -18.010 1.00 88.81 196 ILE A N 1
ATOM 1648 C CA . ILE A 1 196 ? -2.774 -3.393 -17.535 1.00 88.81 196 ILE A CA 1
ATOM 1649 C C . ILE A 1 196 ? -1.522 -3.720 -16.720 1.00 88.81 196 ILE A C 1
ATOM 1651 O O . ILE A 1 196 ? -1.640 -4.346 -15.668 1.00 88.81 196 ILE A O 1
ATOM 1655 N N . LEU A 1 197 ? -0.348 -3.295 -17.190 1.00 89.75 197 LEU A N 1
ATOM 1656 C CA . LEU A 1 197 ? 0.906 -3.491 -16.463 1.00 89.75 197 LEU A CA 1
ATOM 1657 C C . LEU A 1 197 ? 0.982 -2.639 -15.195 1.00 89.75 197 LEU A C 1
ATOM 1659 O O . LEU A 1 197 ? 1.476 -3.124 -14.178 1.00 89.75 197 LEU A O 1
ATOM 1663 N N . GLY A 1 198 ? 0.448 -1.416 -15.222 1.00 87.56 198 GLY A N 1
ATOM 1664 C CA . GLY A 1 198 ? 0.342 -0.570 -14.031 1.00 87.56 198 GLY A CA 1
ATOM 1665 C C . GLY A 1 198 ? -0.492 -1.217 -12.928 1.00 87.56 198 GLY A C 1
ATOM 1666 O O . GLY A 1 198 ? -0.116 -1.168 -11.762 1.00 87.56 198 GLY A O 1
ATOM 1667 N N . ASN A 1 199 ? -1.555 -1.936 -13.293 1.00 88.69 199 ASN A N 1
ATOM 1668 C CA . ASN A 1 199 ? -2.404 -2.667 -12.350 1.00 88.69 199 ASN A CA 1
ATOM 1669 C C . ASN A 1 199 ? -1.761 -3.950 -11.767 1.00 88.69 199 ASN A C 1
ATOM 1671 O O . ASN A 1 199 ? -2.354 -4.562 -10.877 1.00 88.69 199 ASN A O 1
ATOM 1675 N N . GLU A 1 200 ? -0.569 -4.379 -12.208 1.00 86.88 200 GLU A N 1
ATOM 1676 C CA . GLU A 1 200 ? 0.098 -5.581 -11.665 1.00 86.88 200 GLU A CA 1
ATOM 1677 C C . GLU A 1 200 ? 0.413 -5.449 -10.167 1.00 86.88 200 GLU A C 1
ATOM 1679 O O . GLU A 1 200 ? 0.285 -6.423 -9.431 1.00 86.88 200 GLU A O 1
ATOM 1684 N N . ILE A 1 201 ? 0.745 -4.244 -9.684 1.00 85.56 201 ILE A N 1
ATOM 1685 C CA . ILE A 1 201 ? 0.943 -4.007 -8.244 1.00 85.56 201 ILE A CA 1
ATOM 1686 C C . ILE A 1 201 ? -0.314 -4.329 -7.434 1.00 85.56 201 ILE A C 1
ATOM 1688 O O . ILE A 1 201 ? -0.235 -4.965 -6.387 1.00 85.56 201 ILE A O 1
ATOM 1692 N N . TYR A 1 202 ? -1.482 -3.931 -7.932 1.00 87.56 202 TYR A N 1
ATOM 1693 C CA . TYR A 1 202 ? -2.750 -4.140 -7.244 1.00 87.56 202 TYR A CA 1
ATOM 1694 C C . TYR A 1 202 ? -3.186 -5.596 -7.282 1.00 87.56 202 TYR A C 1
ATOM 1696 O O . TYR A 1 202 ? -3.791 -6.061 -6.322 1.00 87.56 202 TYR A O 1
ATOM 1704 N N . ARG A 1 203 ? -2.837 -6.333 -8.342 1.00 86.62 203 ARG A N 1
ATOM 1705 C CA . ARG A 1 203 ? -3.019 -7.790 -8.393 1.00 86.62 203 ARG A CA 1
ATOM 1706 C C . ARG A 1 203 ? -2.179 -8.483 -7.325 1.00 86.62 203 ARG A C 1
ATOM 1708 O O . ARG A 1 203 ? -2.732 -9.255 -6.552 1.00 86.62 203 ARG A O 1
ATOM 1715 N N . ASP A 1 204 ? -0.896 -8.135 -7.220 1.00 87.50 204 ASP A N 1
ATOM 1716 C CA . ASP A 1 204 ? 0.002 -8.690 -6.199 1.00 87.50 204 ASP A CA 1
ATOM 1717 C C . ASP A 1 204 ? -0.520 -8.413 -4.772 1.00 87.50 204 ASP A C 1
ATOM 1719 O O . ASP A 1 204 ? -0.534 -9.308 -3.926 1.00 87.50 204 ASP A O 1
ATOM 1723 N N . VAL A 1 205 ? -1.001 -7.191 -4.511 1.00 88.12 205 VAL A N 1
ATOM 1724 C CA . VAL A 1 205 ? -1.610 -6.800 -3.224 1.00 88.12 205 VAL A CA 1
ATOM 1725 C C . VAL A 1 205 ? -2.926 -7.553 -2.967 1.00 88.12 205 VAL A C 1
ATOM 1727 O O . VAL A 1 205 ? -3.135 -8.064 -1.867 1.00 88.12 205 VAL A O 1
ATOM 1730 N N . LEU A 1 206 ? -3.812 -7.650 -3.965 1.00 87.06 206 LEU A N 1
ATOM 1731 C CA . LEU A 1 206 ? -5.083 -8.380 -3.866 1.00 87.06 206 LEU A CA 1
ATOM 1732 C C . LEU A 1 206 ? -4.861 -9.853 -3.545 1.00 87.06 206 LEU A C 1
ATOM 1734 O O . LEU A 1 206 ? -5.533 -10.393 -2.671 1.00 87.06 206 LEU A O 1
ATOM 1738 N N . ASP A 1 207 ? -3.917 -10.491 -4.230 1.00 85.44 207 ASP A N 1
ATOM 1739 C CA . ASP A 1 207 ? -3.610 -11.903 -4.033 1.00 85.44 207 ASP A CA 1
ATOM 1740 C C . ASP A 1 207 ? -3.105 -12.174 -2.613 1.00 85.44 207 ASP A C 1
ATOM 1742 O O . ASP A 1 207 ? -3.534 -13.147 -1.997 1.00 85.44 207 ASP A O 1
ATOM 1746 N N . LEU A 1 208 ? -2.294 -11.275 -2.041 1.00 83.69 208 LEU A N 1
ATOM 1747 C CA . LEU A 1 208 ? -1.893 -11.370 -0.635 1.00 83.69 208 LEU A CA 1
ATOM 1748 C C . LEU A 1 208 ? -3.111 -11.312 0.301 1.00 83.69 208 LEU A C 1
ATOM 1750 O O . LEU A 1 208 ? -3.229 -12.127 1.218 1.00 83.69 208 LEU A O 1
ATOM 1754 N N . PHE A 1 209 ? -4.035 -10.373 0.081 1.00 83.62 209 PHE A N 1
ATOM 1755 C CA . PHE A 1 209 ? -5.239 -10.279 0.908 1.00 83.62 209 PHE A CA 1
ATOM 1756 C C . PHE A 1 209 ? -6.170 -11.478 0.729 1.00 83.62 209 PHE A C 1
ATOM 1758 O O . PHE A 1 209 ? -6.731 -11.946 1.720 1.00 83.62 209 PHE A O 1
ATOM 1765 N N . TYR A 1 210 ? -6.313 -12.007 -0.488 1.00 81.31 210 TYR A N 1
ATOM 1766 C CA . TYR A 1 210 ? -7.081 -13.225 -0.732 1.00 81.31 210 TYR A CA 1
ATOM 1767 C C . TYR A 1 210 ? -6.443 -14.434 -0.053 1.00 81.31 210 TYR A C 1
ATOM 1769 O O . TYR A 1 210 ? -7.161 -15.197 0.595 1.00 81.31 210 TYR A O 1
ATOM 1777 N N . ASP A 1 211 ? -5.122 -14.587 -0.117 1.00 79.12 211 ASP A N 1
ATOM 1778 C CA . ASP A 1 211 ? -4.410 -15.648 0.596 1.00 79.12 211 ASP A CA 1
ATOM 1779 C C . ASP A 1 211 ? -4.652 -15.544 2.109 1.00 79.12 211 ASP A C 1
ATOM 1781 O O . ASP A 1 211 ? -4.964 -16.541 2.764 1.00 79.12 211 ASP A O 1
ATOM 1785 N N . LEU A 1 212 ? -4.580 -14.336 2.675 1.00 73.56 212 LEU A N 1
ATOM 1786 C CA . LEU A 1 212 ? -4.884 -14.093 4.089 1.00 73.56 212 LEU A CA 1
ATOM 1787 C C . LEU A 1 212 ? -6.364 -14.351 4.431 1.00 73.56 212 LEU A C 1
ATOM 1789 O O . LEU A 1 212 ? -6.660 -14.861 5.513 1.00 73.56 212 LEU A O 1
ATOM 1793 N N . GLU A 1 213 ? -7.294 -14.050 3.520 1.00 71.12 213 GLU A N 1
ATOM 1794 C CA . GLU A 1 213 ? -8.729 -14.318 3.682 1.00 71.12 213 GLU A CA 1
ATOM 1795 C C . GLU A 1 213 ? -9.065 -15.820 3.605 1.00 71.12 213 GLU A C 1
ATOM 1797 O O . GLU A 1 213 ? -10.029 -16.252 4.242 1.00 71.12 213 GLU A O 1
ATOM 1802 N N . HIS A 1 214 ? -8.304 -16.626 2.859 1.00 70.88 214 HIS A N 1
ATOM 1803 C CA . HIS A 1 214 ? -8.625 -18.037 2.587 1.00 70.88 214 HIS A CA 1
ATOM 1804 C C . HIS A 1 214 ? -7.770 -19.052 3.364 1.00 70.88 214 HIS A C 1
ATOM 1806 O O . HIS A 1 214 ? -8.077 -20.243 3.325 1.00 70.88 214 HIS A O 1
ATOM 1812 N N . ARG A 1 215 ? -6.729 -18.625 4.096 1.00 67.25 215 ARG A N 1
ATOM 1813 C CA . ARG A 1 215 ? -5.999 -19.500 5.038 1.00 67.25 215 ARG A CA 1
ATOM 1814 C C . ARG A 1 215 ? -6.952 -20.051 6.114 1.00 67.25 215 ARG A C 1
ATOM 1816 O O . ARG A 1 215 ? -7.750 -19.300 6.678 1.00 67.25 215 ARG A O 1
ATOM 1823 N N . ASP A 1 216 ? -6.849 -21.358 6.386 1.00 53.19 216 ASP A N 1
ATOM 1824 C CA . ASP A 1 216 ? -7.777 -22.115 7.243 1.00 53.19 216 ASP A CA 1
ATOM 1825 C C . ASP A 1 216 ? -8.024 -21.457 8.616 1.00 53.19 216 ASP A C 1
ATOM 1827 O O . ASP A 1 216 ? -7.110 -20.990 9.307 1.00 53.19 216 ASP A O 1
ATOM 1831 N N . PHE A 1 217 ? -9.304 -21.443 9.006 1.00 52.38 217 PHE A N 1
ATOM 1832 C CA . PHE A 1 217 ? -9.816 -20.896 10.261 1.00 52.38 217 PHE A CA 1
ATOM 1833 C C . PHE A 1 217 ? -9.496 -21.834 11.429 1.00 52.38 217 PHE A C 1
ATOM 1835 O O . PHE A 1 217 ? -10.295 -22.704 11.776 1.00 52.38 217 PHE A O 1
ATOM 1842 N N . SER A 1 218 ? -8.337 -21.658 12.056 1.00 44.81 218 SER A N 1
ATOM 1843 C CA . SER A 1 218 ? -8.068 -22.267 13.364 1.00 44.81 218 SER A CA 1
ATOM 1844 C C . SER A 1 218 ? -7.861 -21.253 14.487 1.00 44.81 218 SER A C 1
ATOM 1846 O O . SER A 1 218 ? -7.962 -21.639 15.646 1.00 44.81 218 SER A O 1
ATOM 1848 N N . GLU A 1 219 ? -7.608 -19.972 14.190 1.00 42.81 219 GLU A N 1
ATOM 1849 C CA . GLU A 1 219 ? -7.310 -18.955 15.210 1.00 42.81 219 GLU A CA 1
ATOM 1850 C C . GLU A 1 219 ? -7.853 -17.570 14.809 1.00 42.81 219 GLU A C 1
ATOM 1852 O O . GLU A 1 219 ? -7.916 -17.221 13.628 1.00 42.81 219 GLU A O 1
ATOM 1857 N N . PHE A 1 220 ? -8.268 -16.808 15.822 1.00 46.88 220 PHE A N 1
ATOM 1858 C CA . PHE A 1 220 ? -9.102 -15.594 15.819 1.00 46.88 220 PHE A CA 1
ATOM 1859 C C . PHE A 1 220 ? -8.440 -14.329 15.194 1.00 46.88 220 PHE A C 1
ATOM 1861 O O . PHE A 1 220 ? -8.779 -13.204 15.548 1.00 46.88 220 PHE A O 1
ATOM 1868 N N . ASP A 1 221 ? -7.518 -14.475 14.237 1.00 61.22 221 ASP A N 1
ATOM 1869 C CA . ASP A 1 221 ? -6.345 -13.590 14.188 1.00 61.22 221 ASP A CA 1
ATOM 1870 C C . ASP A 1 221 ? -6.072 -12.860 12.854 1.00 61.22 221 ASP A C 1
ATOM 1872 O O . ASP A 1 221 ? -4.955 -12.443 12.599 1.00 61.22 221 ASP A O 1
ATOM 1876 N N . ARG A 1 222 ? -7.038 -12.697 11.935 1.00 64.44 222 ARG A N 1
ATOM 1877 C CA . ARG A 1 222 ? -6.744 -12.184 10.565 1.00 64.44 222 ARG A CA 1
ATOM 1878 C C . ARG A 1 222 ? -6.071 -10.808 10.525 1.00 64.44 222 ARG A C 1
ATOM 1880 O O . ARG A 1 222 ? -5.210 -10.588 9.682 1.00 64.44 222 ARG A O 1
ATOM 1887 N N . ILE A 1 223 ? -6.465 -9.895 11.412 1.00 69.56 223 ILE A N 1
ATOM 1888 C CA . ILE A 1 223 ? -5.881 -8.548 11.475 1.00 69.56 223 ILE A CA 1
ATOM 1889 C C . ILE A 1 223 ? -4.500 -8.585 12.118 1.00 69.56 223 ILE A C 1
ATOM 1891 O O . ILE A 1 223 ? -3.586 -7.973 11.587 1.00 69.56 223 ILE A O 1
ATOM 1895 N N . TYR A 1 224 ? -4.301 -9.358 13.184 1.00 70.75 224 TYR A N 1
ATOM 1896 C CA . TYR A 1 224 ? -2.971 -9.530 13.768 1.00 70.75 224 TYR A CA 1
ATOM 1897 C C . TYR A 1 224 ? -2.031 -10.275 12.832 1.00 70.75 224 TYR A C 1
ATOM 1899 O O . TYR A 1 224 ? -0.915 -9.825 12.664 1.00 70.75 224 TYR A O 1
ATOM 1907 N N . ARG A 1 225 ? -2.485 -11.313 12.123 1.00 73.31 225 ARG A N 1
ATOM 1908 C CA . ARG A 1 225 ? -1.719 -11.969 11.052 1.00 73.31 225 ARG A CA 1
ATOM 1909 C C . ARG A 1 225 ? -1.369 -11.003 9.931 1.00 73.31 225 ARG A C 1
ATOM 1911 O O . ARG A 1 225 ? -0.291 -11.104 9.367 1.00 73.31 225 ARG A O 1
ATOM 1918 N N . LEU A 1 226 ? -2.264 -10.077 9.584 1.00 80.12 226 LEU A N 1
ATOM 1919 C CA . LEU A 1 226 ? -1.968 -9.028 8.608 1.00 80.12 226 LEU A CA 1
ATOM 1920 C C . LEU A 1 226 ? -0.902 -8.057 9.138 1.00 80.12 226 LEU A C 1
ATOM 1922 O O . LEU A 1 226 ? 0.004 -7.697 8.392 1.00 80.12 226 LEU A O 1
ATOM 1926 N N . LEU A 1 227 ? -0.991 -7.656 10.408 1.00 81.88 227 LEU A N 1
ATOM 1927 C CA . LEU A 1 227 ? -0.014 -6.778 11.058 1.00 81.88 227 LEU A CA 1
ATOM 1928 C C . LEU A 1 227 ? 1.344 -7.473 11.260 1.00 81.88 227 LEU A C 1
ATOM 1930 O O . LEU A 1 227 ? 2.370 -6.882 10.953 1.00 81.88 227 LEU A O 1
ATOM 1934 N N . GLU A 1 228 ? 1.355 -8.739 11.669 1.00 82.69 228 GLU A N 1
ATOM 1935 C CA . GLU A 1 228 ? 2.539 -9.600 11.778 1.00 82.69 228 GLU A CA 1
ATOM 1936 C C . GLU A 1 228 ? 3.160 -9.834 10.398 1.00 82.69 228 GLU A C 1
ATOM 1938 O O . GLU A 1 228 ? 4.375 -9.753 10.232 1.00 82.69 228 GLU A O 1
ATOM 1943 N N . GLN A 1 229 ? 2.342 -10.072 9.368 1.00 84.50 229 GLN A N 1
ATOM 1944 C CA . GLN A 1 229 ? 2.825 -10.169 7.993 1.00 84.50 229 GLN A CA 1
ATOM 1945 C C . GLN A 1 229 ? 3.439 -8.841 7.539 1.00 84.50 229 GLN A C 1
ATOM 1947 O O . GLN A 1 229 ? 4.475 -8.860 6.880 1.00 84.50 229 GLN A O 1
ATOM 1952 N N . ASN A 1 230 ? 2.843 -7.702 7.900 1.00 86.06 230 ASN A N 1
ATOM 1953 C CA . ASN A 1 230 ? 3.388 -6.377 7.610 1.00 86.06 230 ASN A CA 1
ATOM 1954 C C . ASN A 1 230 ? 4.736 -6.139 8.318 1.00 86.06 230 ASN A C 1
ATOM 1956 O O . ASN A 1 230 ? 5.686 -5.702 7.677 1.00 86.06 230 ASN A O 1
ATOM 1960 N N . GLU A 1 231 ? 4.853 -6.500 9.597 1.00 86.88 231 GLU A N 1
ATOM 1961 C CA . GLU A 1 231 ? 6.117 -6.481 10.353 1.00 86.88 231 GLU A CA 1
ATOM 1962 C C . GLU A 1 231 ? 7.167 -7.400 9.713 1.00 86.88 231 GLU A C 1
ATOM 1964 O O . GLU A 1 231 ? 8.312 -7.006 9.478 1.00 86.88 231 GLU A O 1
ATOM 1969 N N . THR A 1 232 ? 6.770 -8.615 9.336 1.00 87.00 232 THR A N 1
ATOM 1970 C CA . THR A 1 232 ? 7.669 -9.576 8.689 1.00 87.00 232 THR A CA 1
ATOM 1971 C C . THR A 1 232 ? 8.165 -9.044 7.342 1.00 87.00 232 THR A C 1
ATOM 1973 O O . THR A 1 232 ? 9.340 -9.208 7.014 1.00 87.00 232 THR A O 1
ATOM 1976 N N . LEU A 1 233 ? 7.315 -8.352 6.573 1.00 86.69 233 LEU A N 1
ATOM 1977 C CA . LEU A 1 233 ? 7.688 -7.743 5.291 1.00 86.69 233 LEU A CA 1
ATOM 1978 C C . LEU A 1 233 ? 8.735 -6.630 5.431 1.00 86.69 233 LEU A C 1
ATOM 1980 O O . LEU A 1 233 ? 9.512 -6.433 4.498 1.00 86.69 233 LEU A O 1
ATOM 1984 N N . MET A 1 234 ? 8.825 -5.965 6.587 1.00 85.19 234 MET A N 1
ATOM 1985 C CA . MET A 1 234 ? 9.904 -5.004 6.861 1.00 85.19 234 MET A CA 1
ATOM 1986 C C . MET A 1 234 ? 11.271 -5.690 6.929 1.00 85.19 234 MET A C 1
ATOM 1988 O O . MET A 1 234 ? 12.270 -5.155 6.450 1.00 85.19 234 MET A O 1
ATOM 1992 N N . SER A 1 235 ? 11.313 -6.896 7.498 1.00 83.62 235 SER A N 1
ATOM 1993 C CA . SER A 1 235 ? 12.544 -7.681 7.645 1.00 83.62 235 SER A CA 1
ATOM 1994 C C . SER A 1 235 ? 12.842 -8.556 6.427 1.00 83.62 235 SER A C 1
ATOM 1996 O O . SER A 1 235 ? 13.996 -8.900 6.167 1.00 83.62 235 SER A O 1
ATOM 1998 N N . THR A 1 236 ? 11.811 -8.976 5.694 1.00 84.50 236 THR A N 1
ATOM 1999 C CA . THR A 1 236 ? 11.911 -9.950 4.598 1.00 84.50 236 THR A CA 1
ATOM 2000 C C . THR A 1 236 ? 10.986 -9.544 3.436 1.00 84.50 236 THR A C 1
ATOM 2002 O O . THR A 1 236 ? 9.935 -10.160 3.229 1.00 84.50 236 THR A O 1
ATOM 2005 N N . PRO A 1 237 ? 11.350 -8.490 2.669 1.00 77.81 237 PRO A N 1
ATOM 2006 C CA . PRO A 1 237 ? 10.519 -7.946 1.586 1.00 77.81 237 PRO A CA 1
ATOM 2007 C C . PRO A 1 237 ? 10.160 -8.946 0.478 1.00 77.81 237 PRO A C 1
ATOM 2009 O O . PRO A 1 237 ? 9.147 -8.802 -0.203 1.00 77.81 237 PRO A O 1
ATOM 2012 N N . ASP A 1 238 ? 10.980 -9.978 0.285 1.00 78.62 238 ASP A N 1
ATOM 2013 C CA . ASP A 1 238 ? 10.795 -11.029 -0.715 1.00 78.62 238 ASP A CA 1
ATOM 2014 C C . ASP A 1 238 ? 9.639 -11.994 -0.411 1.00 78.62 238 ASP A C 1
ATOM 2016 O O . ASP A 1 238 ? 9.242 -12.753 -1.297 1.00 78.62 238 ASP A O 1
ATOM 2020 N N . LEU A 1 239 ? 9.036 -11.918 0.782 1.00 79.25 239 LEU A N 1
ATOM 2021 C CA . LEU A 1 239 ? 7.801 -12.643 1.104 1.00 79.25 239 LEU A CA 1
ATOM 2022 C C . LEU A 1 239 ? 6.579 -12.138 0.329 1.00 79.25 239 LEU A C 1
ATOM 2024 O O . LEU A 1 239 ? 5.608 -12.883 0.200 1.00 79.25 239 LEU A O 1
ATOM 2028 N N . MET A 1 240 ? 6.619 -10.912 -0.204 1.00 82.81 240 MET A N 1
ATOM 2029 C CA . MET A 1 240 ? 5.636 -10.418 -1.168 1.00 82.81 240 MET A CA 1
ATOM 2030 C C . MET A 1 240 ? 6.253 -10.468 -2.576 1.00 82.81 240 MET A C 1
ATOM 2032 O O . MET A 1 240 ? 6.919 -9.518 -3.002 1.00 82.81 240 MET A O 1
ATOM 2036 N N . PRO A 1 241 ? 6.094 -11.585 -3.311 1.00 80.38 241 PRO A N 1
ATOM 2037 C CA . PRO A 1 241 ? 6.739 -11.748 -4.602 1.00 80.38 241 PRO A CA 1
ATOM 2038 C C . PRO A 1 241 ? 6.151 -10.786 -5.634 1.00 80.38 241 PRO A C 1
ATOM 2040 O O . PRO A 1 241 ? 4.944 -10.579 -5.714 1.00 80.38 241 PRO A O 1
ATOM 2043 N N . VAL A 1 242 ? 7.019 -10.265 -6.497 1.00 85.69 242 VAL A N 1
ATOM 2044 C CA . VAL A 1 242 ? 6.609 -9.530 -7.693 1.00 85.69 242 VAL A CA 1
ATOM 2045 C C . VAL A 1 242 ? 6.194 -10.542 -8.761 1.00 85.69 242 VAL A C 1
ATOM 2047 O O . VAL A 1 242 ? 7.071 -11.133 -9.399 1.00 85.69 242 VAL A O 1
ATOM 2050 N N . LYS A 1 243 ? 4.893 -10.764 -9.000 1.00 84.88 243 LYS A N 1
ATOM 2051 C CA . LYS A 1 243 ? 4.469 -11.824 -9.940 1.00 84.88 243 LYS A CA 1
ATOM 2052 C C . LYS A 1 243 ? 4.962 -11.598 -11.359 1.00 84.88 243 LYS A C 1
ATOM 2054 O O . LYS A 1 243 ? 5.278 -12.554 -12.064 1.00 84.88 243 LYS A O 1
ATOM 2059 N N . ALA A 1 244 ? 5.111 -10.340 -11.752 1.00 83.25 244 ALA A N 1
ATOM 2060 C CA . ALA A 1 244 ? 5.683 -9.963 -13.034 1.00 83.25 244 ALA A CA 1
ATOM 2061 C C . ALA A 1 244 ? 7.083 -10.585 -13.274 1.00 83.25 244 ALA A C 1
ATOM 2063 O O . ALA A 1 244 ? 7.414 -10.913 -14.411 1.00 83.25 244 ALA A O 1
ATOM 2064 N N . LEU A 1 245 ? 7.879 -10.850 -12.225 1.00 85.25 245 LEU A N 1
ATOM 2065 C CA . LEU A 1 245 ? 9.189 -11.512 -12.348 1.00 85.25 245 LEU A CA 1
ATOM 2066 C C . LEU A 1 245 ? 9.101 -12.985 -12.772 1.00 85.25 245 LEU A C 1
ATOM 2068 O O . LEU A 1 245 ? 10.086 -13.531 -13.264 1.00 85.25 245 LEU A O 1
ATOM 2072 N N . PHE A 1 246 ? 7.945 -13.641 -12.623 1.00 85.88 246 PHE A N 1
ATOM 2073 C CA . PHE A 1 246 ? 7.749 -14.996 -13.152 1.00 85.88 246 PHE A CA 1
ATOM 2074 C C . PHE A 1 246 ? 7.645 -15.016 -14.679 1.00 85.88 246 PHE A C 1
ATOM 2076 O O . PHE A 1 246 ? 7.903 -16.047 -15.299 1.00 85.88 246 PHE A O 1
ATOM 2083 N N . TYR A 1 247 ? 7.275 -13.884 -15.280 1.00 84.88 247 TYR A N 1
ATOM 2084 C CA . TYR A 1 247 ? 7.029 -13.763 -16.715 1.00 84.88 247 TYR A CA 1
ATOM 2085 C C . TYR A 1 247 ? 8.102 -12.933 -17.428 1.00 84.88 247 TYR A C 1
ATOM 2087 O O . TYR A 1 247 ? 8.338 -13.141 -18.618 1.00 84.88 247 TYR A O 1
ATOM 2095 N N . TYR A 1 248 ? 8.779 -12.029 -16.712 1.00 85.94 248 TYR A N 1
ATOM 2096 C CA . TYR A 1 248 ? 9.771 -11.113 -17.272 1.00 85.94 248 TYR A CA 1
ATOM 2097 C C . TYR A 1 248 ? 11.164 -11.344 -16.666 1.00 85.94 248 TYR A C 1
ATOM 2099 O O . TYR A 1 248 ? 11.305 -11.364 -15.442 1.00 85.94 248 TYR A O 1
ATOM 2107 N N . PRO A 1 249 ? 12.223 -11.480 -17.488 1.00 83.12 249 PRO A N 1
ATOM 2108 C CA . PRO A 1 249 ? 13.558 -11.866 -17.031 1.00 83.12 249 PRO A CA 1
ATOM 2109 C C . PRO A 1 249 ? 14.364 -10.681 -16.466 1.00 83.12 249 PRO A C 1
ATOM 2111 O O . PRO A 1 249 ? 15.475 -10.404 -16.922 1.00 83.12 249 PRO A O 1
ATOM 2114 N N . ILE A 1 250 ? 13.829 -9.982 -15.464 1.00 88.12 250 ILE A N 1
ATOM 2115 C CA . ILE A 1 250 ? 14.523 -8.875 -14.789 1.00 88.12 250 ILE A CA 1
ATOM 2116 C C . ILE A 1 250 ? 15.597 -9.457 -13.866 1.00 88.12 250 ILE A C 1
ATOM 2118 O O . ILE A 1 250 ? 15.292 -10.228 -12.961 1.00 88.12 250 ILE A O 1
ATOM 2122 N N . LYS A 1 251 ? 16.865 -9.100 -14.096 1.00 85.56 251 LYS A N 1
ATOM 2123 C CA . LYS A 1 251 ? 18.017 -9.653 -13.349 1.00 85.56 251 LYS A CA 1
ATOM 2124 C C . LYS A 1 251 ? 18.679 -8.667 -12.388 1.00 85.56 251 LYS A C 1
ATOM 2126 O O . LYS A 1 251 ? 19.463 -9.079 -11.539 1.00 85.56 251 LYS A O 1
ATOM 2131 N N . HIS A 1 252 ? 18.394 -7.377 -12.537 1.00 91.31 252 HIS A N 1
ATOM 2132 C CA . HIS A 1 252 ? 19.009 -6.321 -11.741 1.00 91.31 252 HIS A CA 1
ATOM 2133 C C . HIS A 1 252 ? 18.381 -6.285 -10.347 1.00 91.31 252 HIS A C 1
ATOM 2135 O O . HIS A 1 252 ? 17.186 -6.019 -10.203 1.00 91.31 252 HIS A O 1
ATOM 2141 N N . VAL A 1 253 ? 19.192 -6.559 -9.324 1.00 90.62 253 VAL A N 1
ATOM 2142 C CA . VAL A 1 253 ? 18.737 -6.691 -7.931 1.00 90.62 253 VAL A CA 1
ATOM 2143 C C . VAL A 1 253 ? 18.146 -5.380 -7.416 1.00 90.62 253 VAL A C 1
ATOM 2145 O O . VAL A 1 253 ? 17.165 -5.402 -6.679 1.00 90.62 253 VAL A O 1
ATOM 2148 N N . GLU A 1 254 ? 18.691 -4.239 -7.832 1.00 92.38 254 GLU A N 1
ATOM 2149 C CA . GLU A 1 254 ? 18.210 -2.914 -7.432 1.00 92.38 254 GLU A CA 1
ATOM 2150 C C . GLU A 1 254 ? 16.798 -2.654 -7.956 1.00 92.38 254 GLU A C 1
ATOM 2152 O O . GLU A 1 254 ? 15.938 -2.197 -7.206 1.00 92.38 254 GLU A O 1
ATOM 2157 N N . ILE A 1 255 ? 16.537 -3.024 -9.215 1.00 94.00 255 ILE A N 1
ATOM 2158 C CA . ILE A 1 255 ? 15.204 -2.922 -9.817 1.00 94.00 255 ILE A CA 1
ATOM 2159 C C . ILE A 1 255 ? 14.233 -3.815 -9.047 1.00 94.00 255 ILE A C 1
ATOM 2161 O O . ILE A 1 255 ? 13.180 -3.348 -8.629 1.00 94.00 255 ILE A O 1
ATOM 2165 N N . ILE A 1 256 ? 14.598 -5.080 -8.817 1.00 92.38 256 ILE A N 1
ATOM 2166 C CA . ILE A 1 256 ? 13.752 -6.041 -8.095 1.00 92.38 256 ILE A CA 1
ATOM 2167 C C . ILE A 1 256 ? 13.389 -5.518 -6.699 1.00 92.38 256 ILE A C 1
ATOM 2169 O O . ILE A 1 256 ? 12.218 -5.555 -6.330 1.00 92.38 256 ILE A O 1
ATOM 2173 N N . ARG A 1 257 ? 14.363 -4.994 -5.947 1.00 90.69 257 ARG A N 1
ATOM 2174 C CA . ARG A 1 257 ? 14.135 -4.454 -4.599 1.00 90.69 257 ARG A CA 1
ATOM 2175 C C . ARG A 1 257 ? 13.187 -3.268 -4.605 1.00 90.69 257 ARG A C 1
ATOM 2177 O O . ARG A 1 257 ? 12.245 -3.243 -3.824 1.00 90.69 257 ARG A O 1
ATOM 2184 N N . VAL A 1 258 ? 13.401 -2.309 -5.504 1.00 92.31 258 VAL A N 1
ATOM 2185 C CA . VAL A 1 258 ? 12.494 -1.164 -5.648 1.00 92.31 258 VAL A CA 1
ATOM 2186 C C . VAL A 1 258 ? 11.086 -1.642 -5.980 1.00 92.31 258 VAL A C 1
ATOM 2188 O O . VAL A 1 258 ? 10.139 -1.259 -5.306 1.00 92.31 258 VAL A O 1
ATOM 2191 N N . LEU A 1 259 ? 10.945 -2.550 -6.947 1.00 92.88 259 LEU A N 1
ATOM 2192 C CA . LEU A 1 259 ? 9.661 -3.150 -7.294 1.00 92.88 259 LEU A CA 1
ATOM 2193 C C . LEU A 1 259 ? 8.981 -3.806 -6.074 1.00 92.88 259 LEU A C 1
ATOM 2195 O O . LEU A 1 259 ? 7.778 -3.625 -5.878 1.00 92.88 259 LEU A O 1
ATOM 2199 N N . GLN A 1 260 ? 9.719 -4.534 -5.235 1.00 92.00 260 GLN A N 1
ATOM 2200 C CA . GLN A 1 260 ? 9.190 -5.106 -3.988 1.00 92.00 260 GLN A CA 1
ATOM 2201 C C . GLN A 1 260 ? 8.722 -4.019 -3.014 1.00 92.00 260 GLN A C 1
ATOM 2203 O O . GLN A 1 260 ? 7.599 -4.089 -2.520 1.00 92.00 260 GLN A O 1
ATOM 2208 N N . TYR A 1 261 ? 9.526 -2.981 -2.781 1.00 92.06 261 TYR A N 1
ATOM 2209 C CA . TYR A 1 261 ? 9.153 -1.928 -1.840 1.00 92.06 261 TYR A CA 1
ATOM 2210 C C . TYR A 1 261 ? 7.953 -1.096 -2.296 1.00 92.06 261 TYR A C 1
ATOM 2212 O O . TYR A 1 261 ? 7.139 -0.740 -1.453 1.00 92.06 261 TYR A O 1
ATOM 2220 N N . ILE A 1 262 ? 7.775 -0.845 -3.599 1.00 91.69 262 ILE A N 1
ATOM 2221 C CA . ILE A 1 262 ? 6.577 -0.150 -4.109 1.00 91.69 262 ILE A CA 1
ATOM 2222 C C . ILE A 1 262 ? 5.312 -0.938 -3.725 1.00 91.69 262 ILE A C 1
ATOM 2224 O O . ILE A 1 262 ? 4.324 -0.357 -3.278 1.00 91.69 262 ILE A O 1
ATOM 2228 N N . ARG A 1 263 ? 5.350 -2.275 -3.823 1.00 90.50 263 ARG A N 1
ATOM 2229 C CA . ARG A 1 263 ? 4.234 -3.150 -3.416 1.00 90.50 263 ARG A CA 1
ATOM 2230 C C . ARG A 1 263 ? 3.981 -3.108 -1.916 1.00 90.50 263 ARG A C 1
ATOM 2232 O O . ARG A 1 263 ? 2.828 -2.996 -1.512 1.00 90.50 263 ARG A O 1
ATOM 2239 N N . ILE A 1 264 ? 5.041 -3.174 -1.110 1.00 92.06 264 ILE A N 1
ATOM 2240 C CA . ILE A 1 264 ? 4.941 -3.100 0.355 1.00 92.06 264 ILE A CA 1
ATOM 2241 C C . ILE A 1 264 ? 4.373 -1.747 0.779 1.00 92.06 264 ILE A C 1
ATOM 2243 O O . ILE A 1 264 ? 3.447 -1.701 1.582 1.00 92.06 264 ILE A O 1
ATOM 2247 N N . GLN A 1 265 ? 4.864 -0.657 0.189 1.00 91.31 265 GLN A N 1
ATOM 2248 C CA . GLN A 1 265 ? 4.346 0.682 0.438 1.00 91.31 265 GLN A CA 1
ATOM 2249 C C . GLN A 1 265 ? 2.853 0.744 0.117 1.00 91.31 265 GLN A C 1
ATOM 2251 O O . GLN A 1 265 ? 2.063 1.207 0.935 1.00 91.31 265 GLN A O 1
ATOM 2256 N N . ARG A 1 266 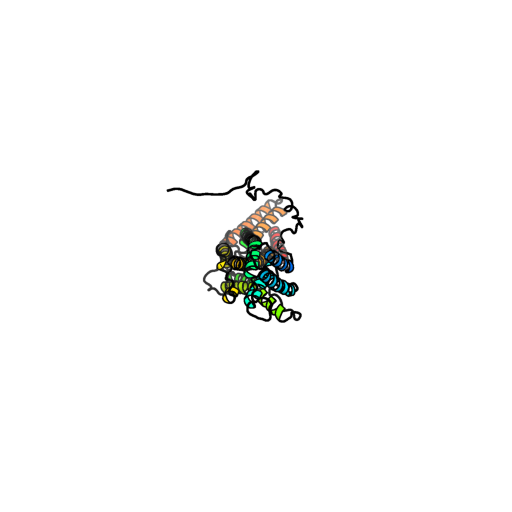? 2.440 0.206 -1.038 1.00 89.62 266 ARG A N 1
ATOM 2257 C CA . ARG A 1 266 ? 1.028 0.198 -1.422 1.00 89.62 266 ARG A CA 1
ATOM 2258 C C . ARG A 1 266 ? 0.166 -0.643 -0.486 1.00 89.62 266 ARG A C 1
ATOM 2260 O O . ARG A 1 266 ? -0.935 -0.226 -0.133 1.00 89.62 266 ARG A O 1
ATOM 2267 N N . LEU A 1 267 ? 0.659 -1.808 -0.075 1.00 91.44 267 LEU A N 1
ATOM 2268 C CA . LEU A 1 267 ? 0.010 -2.650 0.926 1.00 91.44 267 LEU A CA 1
ATOM 2269 C C . LEU A 1 267 ? -0.206 -1.868 2.231 1.00 91.44 267 LEU A C 1
ATOM 2271 O O . LEU A 1 267 ? -1.321 -1.838 2.746 1.00 91.44 267 LEU A O 1
ATOM 2275 N N . GLN A 1 268 ? 0.837 -1.206 2.731 1.00 91.44 268 GLN A N 1
ATOM 2276 C CA . GLN A 1 268 ? 0.794 -0.420 3.964 1.00 91.44 268 GLN A CA 1
ATOM 2277 C C . GLN A 1 268 ? -0.160 0.768 3.865 1.00 91.44 268 GLN A C 1
ATOM 2279 O O . GLN A 1 268 ? -0.946 0.986 4.781 1.00 91.44 268 GLN A O 1
ATOM 2284 N N . GLU A 1 269 ? -0.172 1.488 2.746 1.00 90.06 269 GLU A N 1
ATOM 2285 C CA . GLU A 1 269 ? -1.128 2.576 2.521 1.00 90.06 269 GLU A CA 1
ATOM 2286 C C . GLU A 1 269 ? -2.581 2.080 2.590 1.00 90.06 269 GLU A C 1
ATOM 2288 O O . GLU A 1 269 ? -3.423 2.729 3.210 1.00 90.06 269 GLU A O 1
ATOM 2293 N N . VAL A 1 270 ? -2.880 0.911 2.010 1.00 89.38 270 VAL A N 1
ATOM 2294 C CA . VAL A 1 270 ? -4.222 0.304 2.070 1.00 89.38 270 VAL A CA 1
ATOM 2295 C C . VAL A 1 270 ? -4.573 -0.135 3.497 1.00 89.38 270 VAL A C 1
ATOM 2297 O O . VAL A 1 270 ? -5.691 0.115 3.953 1.00 89.38 270 VAL A O 1
ATOM 2300 N N . ILE A 1 271 ? -3.625 -0.736 4.227 1.00 89.69 271 ILE A N 1
ATOM 2301 C CA . ILE A 1 271 ? -3.802 -1.101 5.644 1.00 89.69 271 ILE A CA 1
ATOM 2302 C C . ILE A 1 271 ? -4.099 0.144 6.480 1.00 89.69 271 ILE A C 1
ATOM 2304 O O . ILE A 1 271 ? -5.084 0.170 7.216 1.00 89.69 271 ILE A O 1
ATOM 2308 N N . LEU A 1 272 ? -3.276 1.183 6.346 1.00 89.75 272 LEU A N 1
ATOM 2309 C CA . LEU A 1 272 ? -3.401 2.427 7.094 1.00 89.75 272 LEU A CA 1
ATOM 2310 C C . LEU A 1 272 ? -4.753 3.100 6.835 1.00 89.75 272 LEU A C 1
ATOM 2312 O O . LEU A 1 272 ? -5.440 3.464 7.787 1.00 89.75 272 LEU A O 1
ATOM 2316 N N . GLN A 1 273 ? -5.173 3.206 5.570 1.00 87.31 273 GLN A N 1
ATOM 2317 C CA . GLN A 1 273 ? -6.477 3.770 5.205 1.00 87.31 273 GLN A CA 1
ATOM 2318 C C . GLN A 1 273 ? -7.638 2.983 5.821 1.00 87.31 273 GLN A C 1
ATOM 2320 O O . GLN A 1 273 ? -8.577 3.579 6.354 1.00 87.31 273 GLN A O 1
ATOM 2325 N N . ALA A 1 274 ? -7.575 1.650 5.786 1.00 83.69 274 ALA A N 1
ATOM 2326 C CA . ALA A 1 274 ? -8.604 0.809 6.383 1.00 83.69 274 ALA A CA 1
ATOM 2327 C C . ALA A 1 274 ? -8.644 0.952 7.907 1.00 83.69 274 ALA A C 1
ATOM 2329 O O . ALA A 1 274 ? -9.728 1.080 8.472 1.00 83.69 274 ALA A O 1
ATOM 2330 N N . LEU A 1 275 ? -7.487 0.980 8.573 1.00 81.81 275 LEU A N 1
ATOM 2331 C CA . LEU A 1 275 ? -7.413 1.167 10.021 1.00 81.81 275 LEU A CA 1
ATOM 2332 C C . LEU A 1 275 ? -7.896 2.559 10.445 1.00 81.81 275 LEU A C 1
ATOM 2334 O O . LEU A 1 275 ? -8.624 2.667 11.425 1.00 81.81 275 LEU A O 1
ATOM 2338 N N . GLN A 1 276 ? -7.544 3.617 9.712 1.00 83.56 276 GLN A N 1
ATOM 2339 C CA . GLN A 1 276 ? -8.030 4.976 9.976 1.00 83.56 276 GLN A CA 1
ATOM 2340 C C . GLN A 1 276 ? -9.546 5.080 9.795 1.00 83.56 276 GLN A C 1
ATOM 2342 O O . GLN A 1 276 ? -10.215 5.709 10.612 1.00 83.56 276 GLN A O 1
ATOM 2347 N N . TYR A 1 277 ? -10.095 4.440 8.760 1.00 78.12 277 TYR A N 1
ATOM 2348 C CA . TYR A 1 277 ? -11.538 4.369 8.548 1.00 78.12 277 TYR A CA 1
ATOM 2349 C C . TYR A 1 277 ? -12.234 3.585 9.668 1.00 78.12 277 TYR A C 1
ATOM 2351 O O . TYR A 1 277 ? -13.256 4.011 10.209 1.00 78.12 277 TYR A O 1
ATOM 2359 N N . ASP A 1 278 ? -11.693 2.427 10.041 1.00 72.00 278 ASP A N 1
ATOM 2360 C CA . ASP A 1 278 ? -12.233 1.633 11.142 1.00 72.00 278 ASP A CA 1
ATOM 2361 C C . ASP A 1 278 ? -12.188 2.435 12.436 1.00 72.00 278 ASP A C 1
ATOM 2363 O O . ASP A 1 278 ? -13.204 2.553 13.115 1.00 72.00 278 ASP A O 1
ATOM 2367 N N . LEU A 1 279 ? -11.066 3.086 12.720 1.00 68.50 279 LEU A N 1
ATOM 2368 C CA . LEU A 1 279 ? -10.925 3.959 13.870 1.00 68.50 279 LEU A CA 1
ATOM 2369 C C . LEU A 1 279 ? -11.917 5.120 13.832 1.00 68.50 279 LEU A C 1
ATOM 2371 O O . LEU A 1 279 ? -12.528 5.394 14.855 1.00 68.50 279 LEU A O 1
ATOM 2375 N N . SER A 1 280 ? -12.134 5.783 12.693 1.00 60.91 280 SER A N 1
ATOM 2376 C CA . SER A 1 280 ? -13.094 6.889 12.608 1.00 60.91 280 SER A CA 1
ATOM 2377 C C . SER A 1 280 ? -14.520 6.403 12.863 1.00 60.91 280 SER A C 1
ATOM 2379 O O . SER A 1 280 ? -15.208 6.963 13.713 1.00 60.91 280 SER A O 1
ATOM 2381 N N . THR A 1 281 ? -14.931 5.301 12.225 1.00 55.47 281 THR A N 1
ATOM 2382 C CA . THR A 1 281 ? -16.257 4.698 12.454 1.00 55.47 281 THR A CA 1
ATOM 2383 C C . THR A 1 281 ? -16.427 4.177 13.879 1.00 55.47 281 THR A C 1
ATOM 2385 O O . THR A 1 281 ? -17.541 4.127 14.398 1.00 55.47 281 THR A O 1
ATOM 2388 N N . GLN A 1 282 ? -15.332 3.798 14.538 1.00 53.00 282 GLN A N 1
ATOM 2389 C CA . GLN A 1 282 ? -15.364 3.308 15.904 1.00 53.00 282 GLN A CA 1
ATOM 2390 C C . GLN A 1 282 ? -15.242 4.390 16.972 1.00 53.00 282 GLN A C 1
ATOM 2392 O O . GLN A 1 282 ? -15.873 4.257 18.016 1.00 53.00 282 GLN A O 1
ATOM 2397 N N . ILE A 1 283 ? -14.497 5.466 16.733 1.00 47.81 283 ILE A N 1
ATOM 2398 C CA . ILE A 1 283 ? -14.505 6.682 17.558 1.00 47.81 283 ILE A CA 1
ATOM 2399 C C . ILE A 1 283 ? -15.900 7.309 17.512 1.00 47.81 283 ILE A C 1
ATOM 2401 O O . ILE A 1 283 ? -16.396 7.775 18.536 1.00 47.81 283 ILE A O 1
ATOM 2405 N N . GLU A 1 284 ? -16.580 7.223 16.368 1.00 37.34 284 GLU A N 1
ATOM 2406 C CA . GLU A 1 284 ? -18.010 7.516 16.256 1.00 37.34 284 GLU A CA 1
ATOM 2407 C C . GLU A 1 284 ? -18.893 6.510 17.037 1.00 37.34 284 GLU A C 1
ATOM 2409 O O . GLU A 1 284 ? -20.048 6.818 17.324 1.00 37.34 284 GLU A O 1
ATOM 2414 N N . SER A 1 285 ? -18.368 5.345 17.464 1.00 40.12 285 SER A N 1
ATOM 2415 C CA . SER A 1 285 ? -19.144 4.244 18.075 1.00 40.12 285 SER A CA 1
ATOM 2416 C C . SER A 1 285 ? -18.769 3.749 19.499 1.00 40.12 285 SER A C 1
ATOM 2418 O O . SER A 1 285 ? -19.498 2.905 20.023 1.00 40.12 285 SER A O 1
ATOM 2420 N N . ILE A 1 286 ? -17.708 4.213 20.188 1.00 41.22 286 ILE A N 1
ATOM 2421 C CA . ILE A 1 286 ? -17.224 3.577 21.452 1.00 41.22 286 ILE A CA 1
ATOM 2422 C C . ILE A 1 286 ? -16.922 4.634 22.545 1.00 41.22 286 ILE A C 1
ATOM 2424 O O . ILE A 1 286 ? -16.293 5.650 22.275 1.00 41.22 286 ILE A O 1
ATOM 2428 N N . LYS A 1 287 ? -17.346 4.520 23.820 1.00 46.66 287 LYS A N 1
ATOM 2429 C CA . LYS A 1 287 ? -17.323 3.404 24.802 1.00 46.66 287 LYS A CA 1
ATOM 2430 C C . LYS A 1 287 ? -18.614 3.360 25.620 1.00 46.66 287 LYS A C 1
ATOM 2432 O O . LYS A 1 287 ? -19.164 4.403 25.956 1.00 46.66 287 LYS A O 1
ATOM 2437 N N . THR A 1 288 ? -19.076 2.178 26.014 1.00 55.41 288 THR A N 1
ATOM 2438 C CA . THR A 1 288 ? -20.530 2.038 26.070 1.00 55.41 288 THR A CA 1
ATOM 2439 C C . THR A 1 288 ? -21.098 1.577 27.437 1.00 55.41 288 THR A C 1
ATOM 2441 O O . THR A 1 288 ? -22.151 2.082 27.820 1.00 55.41 288 THR A O 1
ATOM 2444 N N . VAL A 1 289 ? -20.401 0.797 28.285 1.00 53.84 289 VAL A N 1
ATOM 2445 C CA . VAL A 1 289 ? -20.866 0.519 29.678 1.00 53.84 289 VAL A CA 1
ATOM 2446 C C . VAL A 1 289 ? -19.994 1.172 30.753 1.00 53.84 289 VAL A C 1
ATOM 2448 O O . VAL A 1 289 ? -20.528 1.869 31.612 1.00 53.84 289 VAL A O 1
ATOM 2451 N N . ARG A 1 290 ? -18.664 1.057 30.687 1.00 59.31 290 ARG A N 1
ATOM 2452 C CA . ARG A 1 290 ? -17.772 1.747 31.648 1.00 59.31 290 ARG A CA 1
ATOM 2453 C C . ARG A 1 290 ? -17.733 3.256 31.466 1.00 59.31 290 ARG A C 1
ATOM 2455 O O . ARG A 1 290 ? -17.664 4.004 32.432 1.00 59.31 290 ARG A O 1
ATOM 2462 N N . VAL A 1 291 ? -17.811 3.722 30.222 1.00 60.47 291 VAL A N 1
ATOM 2463 C CA . VAL A 1 291 ? -17.973 5.157 29.956 1.00 60.47 291 VAL A CA 1
ATOM 2464 C C . VAL A 1 291 ? -19.378 5.627 30.290 1.00 60.47 291 VAL A C 1
ATOM 2466 O O . VAL A 1 291 ? -19.520 6.764 30.717 1.00 60.47 291 VAL A O 1
ATOM 2469 N N . LEU A 1 292 ? -20.392 4.759 30.222 1.00 63.00 292 LEU A N 1
ATOM 2470 C CA . LEU A 1 292 ? -21.704 5.058 30.790 1.00 63.00 292 LEU A CA 1
ATOM 2471 C C . LEU A 1 292 ? -21.643 5.160 32.325 1.00 63.00 292 LEU A C 1
ATOM 2473 O O . LEU A 1 292 ? -22.211 6.099 32.876 1.00 63.00 292 LEU A O 1
ATOM 2477 N N . GLU A 1 293 ? -20.950 4.251 33.016 1.00 73.69 293 GLU A N 1
ATOM 2478 C CA . GLU A 1 293 ? -20.713 4.337 34.464 1.00 73.69 293 GLU A CA 1
ATOM 2479 C C . GLU A 1 293 ? -19.996 5.644 34.808 1.00 73.69 293 GLU A C 1
ATOM 2481 O O . GLU A 1 293 ? -20.488 6.427 35.618 1.00 73.69 293 GLU A O 1
ATOM 2486 N N . GLN A 1 294 ? -18.878 5.929 34.139 1.00 72.44 294 GLN A N 1
ATOM 2487 C CA . GLN A 1 294 ? -18.100 7.142 34.365 1.00 72.44 294 GLN A CA 1
ATOM 2488 C C . GLN A 1 294 ? -18.906 8.407 34.042 1.00 72.44 294 GLN A C 1
ATOM 2490 O O . GLN A 1 294 ? -18.853 9.375 34.797 1.00 72.44 294 GLN A O 1
ATOM 2495 N N . TYR A 1 295 ? -19.701 8.397 32.971 1.00 71.25 295 TYR A N 1
ATOM 2496 C CA . TYR A 1 295 ? -20.614 9.483 32.621 1.00 71.25 295 TYR A CA 1
ATOM 2497 C C . TYR A 1 295 ? -21.678 9.699 33.706 1.00 71.25 295 TYR A C 1
ATOM 2499 O O . TYR A 1 295 ? -21.860 10.825 34.164 1.00 71.25 295 TYR A O 1
ATOM 2507 N N . LEU A 1 296 ? -22.350 8.637 34.166 1.00 70.25 296 LEU A N 1
ATOM 2508 C CA . LEU A 1 296 ? -23.391 8.725 35.196 1.00 70.25 296 LEU A CA 1
ATOM 2509 C C . LEU A 1 296 ? -22.820 9.191 36.542 1.00 70.25 296 LEU A C 1
ATOM 2511 O O . LEU A 1 296 ? -23.454 9.996 37.227 1.00 70.25 296 LEU A O 1
ATOM 2515 N N . LEU A 1 297 ? -21.621 8.730 36.908 1.00 79.31 297 LEU A N 1
ATOM 2516 C CA . LEU A 1 297 ? -20.914 9.171 38.112 1.00 79.31 297 LEU A CA 1
ATOM 2517 C C . LEU A 1 297 ? -20.496 10.646 38.011 1.00 79.31 297 LEU A C 1
ATOM 2519 O O . LEU A 1 297 ? -20.729 11.406 38.953 1.00 79.31 297 LEU A O 1
ATOM 2523 N N . ASN A 1 298 ? -19.965 11.078 36.864 1.00 75.62 298 ASN A N 1
ATOM 2524 C CA . ASN A 1 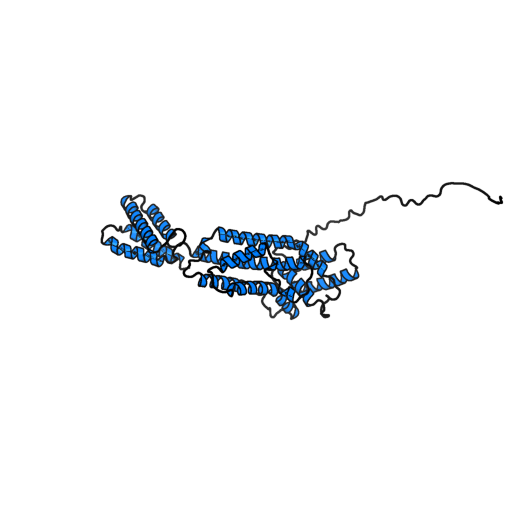298 ? -19.586 12.473 36.624 1.00 75.62 298 ASN A CA 1
ATOM 2525 C C . ASN A 1 298 ? -20.803 13.412 36.607 1.00 75.62 298 ASN A C 1
ATOM 2527 O O . ASN A 1 298 ? -20.747 14.503 37.174 1.00 75.62 298 ASN A O 1
ATOM 2531 N N . GLU A 1 299 ? -21.922 13.007 36.001 1.00 75.44 299 GLU A N 1
ATOM 2532 C CA . GLU A 1 299 ? -23.151 13.808 36.007 1.00 75.44 299 GLU A CA 1
ATOM 2533 C C . GLU A 1 299 ? -23.787 13.870 37.402 1.00 75.44 299 GLU A C 1
ATOM 2535 O O . GLU A 1 299 ? -24.313 14.918 37.780 1.00 75.44 299 GLU A O 1
ATOM 2540 N N . ASN A 1 300 ? -23.699 12.796 38.196 1.00 82.06 300 ASN A N 1
ATOM 2541 C CA . ASN A 1 300 ? -24.130 12.822 39.594 1.00 82.06 300 ASN A CA 1
ATOM 2542 C C . ASN A 1 300 ? -23.287 13.801 40.428 1.00 82.06 300 ASN A C 1
ATOM 2544 O O . ASN A 1 300 ? -23.841 14.598 41.186 1.00 82.06 300 ASN A O 1
ATOM 2548 N N . GLU A 1 301 ? -21.965 13.792 40.246 1.00 80.62 301 GLU A N 1
ATOM 2549 C CA . GLU A 1 301 ? -21.052 14.757 40.870 1.00 80.62 301 GLU A CA 1
ATOM 2550 C C . GLU A 1 301 ? -21.410 16.195 40.464 1.00 80.62 301 GLU A C 1
ATOM 2552 O O . GLU A 1 301 ? -21.596 17.074 41.309 1.00 80.62 301 GLU A O 1
ATOM 2557 N N . ARG A 1 302 ? -21.596 16.437 39.163 1.00 79.25 302 ARG A N 1
ATOM 2558 C CA . ARG A 1 302 ? -21.879 17.771 38.624 1.00 79.25 302 ARG A CA 1
ATOM 2559 C C . ARG A 1 302 ? -23.218 18.338 39.097 1.00 79.25 302 ARG A C 1
ATOM 2561 O O . ARG A 1 302 ? -23.300 19.531 39.384 1.00 79.25 302 ARG A O 1
ATOM 2568 N N . LEU A 1 303 ? -24.270 17.520 39.133 1.00 77.56 303 LEU A N 1
ATOM 2569 C CA . LEU A 1 303 ? -25.637 17.981 39.406 1.00 77.56 303 LEU A CA 1
ATOM 2570 C C . LEU A 1 303 ? -26.006 17.955 40.888 1.00 77.56 303 LEU A C 1
ATOM 2572 O O . LEU A 1 303 ? -26.814 18.779 41.320 1.00 77.56 303 LEU A O 1
ATOM 2576 N N . TYR A 1 304 ? -25.434 17.032 41.661 1.00 82.75 304 TYR A N 1
ATOM 2577 C CA . TYR A 1 304 ? -25.905 16.756 43.016 1.00 82.75 304 TYR A CA 1
ATOM 2578 C C . TYR A 1 304 ? -24.837 16.892 44.101 1.00 82.75 304 TYR A C 1
ATOM 2580 O O . TYR A 1 304 ? -25.198 16.780 45.267 1.00 82.75 304 TYR A O 1
ATOM 2588 N N . SER A 1 305 ? -23.578 17.232 43.792 1.00 78.56 305 SER A N 1
ATOM 2589 C CA . SER A 1 305 ? -22.517 17.450 44.806 1.00 78.56 305 SER A CA 1
ATOM 2590 C C . SER A 1 305 ? -22.902 18.412 45.942 1.00 78.56 305 SER A C 1
ATOM 2592 O O . SER A 1 305 ? -22.437 18.259 47.070 1.00 78.56 305 SER A O 1
ATOM 2594 N N . GLN A 1 306 ? -23.796 19.376 45.690 1.00 75.31 306 GLN A N 1
ATOM 2595 C CA . GLN A 1 306 ? -24.304 20.301 46.716 1.00 75.31 306 GLN A CA 1
ATOM 2596 C C . GLN A 1 306 ? -25.420 19.709 47.601 1.00 75.31 306 GLN A C 1
ATOM 2598 O O . GLN A 1 306 ? -25.694 20.229 48.682 1.00 75.31 306 GLN A O 1
ATOM 2603 N N . SER A 1 307 ? -26.053 18.613 47.175 1.00 82.62 307 SER A N 1
ATOM 2604 C CA . SER A 1 307 ? -27.108 17.884 47.891 1.00 82.62 307 SER A CA 1
ATOM 2605 C C . SER A 1 307 ? -26.574 16.547 48.406 1.00 82.62 307 SER A C 1
ATOM 2607 O O . SER A 1 307 ? -26.794 15.496 47.807 1.00 82.62 307 SER A O 1
ATOM 2609 N N . LYS A 1 308 ? -25.873 16.594 49.546 1.00 75.62 308 LYS A N 1
ATOM 2610 C CA . LYS A 1 308 ? -25.095 15.470 50.100 1.00 75.62 308 LYS A CA 1
ATOM 2611 C C . LYS A 1 308 ? -25.870 14.150 50.204 1.00 75.62 308 LYS A C 1
ATOM 2613 O O . LYS A 1 308 ? -25.311 13.096 49.931 1.00 75.62 308 LYS A O 1
ATOM 2618 N N . GLU A 1 309 ? -27.136 14.197 50.608 1.00 77.81 309 GLU A N 1
ATOM 2619 C CA . GLU A 1 309 ? -27.956 12.992 50.791 1.00 77.81 309 GLU A CA 1
ATOM 2620 C C . GLU A 1 309 ? -28.312 12.325 49.453 1.00 77.81 309 GLU A C 1
ATOM 2622 O O . GLU A 1 309 ? -28.105 11.124 49.291 1.00 77.81 309 GLU A O 1
ATOM 2627 N N . VAL A 1 310 ? -28.731 13.119 48.462 1.00 77.62 310 VAL A N 1
ATOM 2628 C CA . VAL A 1 310 ? -29.069 12.651 47.107 1.00 77.62 310 VAL A CA 1
ATOM 2629 C C . VAL A 1 310 ? -27.831 12.132 46.376 1.00 77.62 310 VAL A C 1
ATOM 2631 O O . VAL A 1 310 ? -27.863 11.056 45.781 1.00 77.62 310 VAL A O 1
ATOM 2634 N N . HIS A 1 311 ? -26.719 12.867 46.447 1.00 81.38 311 HIS A N 1
ATOM 2635 C CA . HIS A 1 311 ? -25.461 12.495 45.797 1.00 81.38 311 HIS A CA 1
ATOM 2636 C C . HIS A 1 311 ? -24.929 11.146 46.284 1.00 81.38 311 HIS A C 1
ATOM 2638 O O . HIS A 1 311 ? -24.646 10.276 45.456 1.00 81.38 311 HIS A O 1
ATOM 2644 N N . LEU A 1 312 ? -24.875 10.944 47.606 1.00 77.75 312 LEU A N 1
ATOM 2645 C CA . LEU A 1 312 ? -24.389 9.702 48.211 1.00 77.75 312 LEU A CA 1
ATOM 2646 C C . LEU A 1 312 ? -25.309 8.513 47.911 1.00 77.75 312 LEU A C 1
ATOM 2648 O O . LEU A 1 312 ? -24.821 7.407 47.672 1.00 77.75 312 LEU A O 1
ATOM 2652 N N . GLN A 1 313 ? -26.628 8.726 47.906 1.00 75.94 313 GLN A N 1
ATOM 2653 C CA . GLN A 1 313 ? -27.594 7.682 47.554 1.00 75.94 313 GLN A CA 1
ATOM 2654 C C . GLN A 1 313 ? -27.451 7.264 46.085 1.00 75.94 313 GLN A C 1
ATOM 2656 O O . GLN A 1 313 ? -27.311 6.074 45.803 1.00 75.94 313 GLN A O 1
ATOM 2661 N N . ASN A 1 314 ? -27.383 8.223 45.159 1.00 76.38 314 ASN A N 1
ATOM 2662 C CA . ASN A 1 314 ? -27.183 7.947 43.735 1.00 76.38 314 ASN A CA 1
ATOM 2663 C C . ASN A 1 314 ? -25.858 7.222 43.473 1.00 76.38 314 ASN A C 1
ATOM 2665 O O . ASN A 1 314 ? -25.829 6.231 42.743 1.00 76.38 314 ASN A O 1
ATOM 2669 N N . GLN A 1 315 ? -24.772 7.687 44.095 1.00 78.69 315 GLN A N 1
ATOM 2670 C CA . GLN A 1 315 ? -23.448 7.090 43.937 1.00 78.69 315 GLN A CA 1
ATOM 2671 C C . GLN A 1 315 ? -23.435 5.641 44.432 1.00 78.69 315 GLN A C 1
ATOM 2673 O O . GLN A 1 315 ? -22.947 4.757 43.734 1.00 78.69 315 GLN A O 1
ATOM 2678 N N . ARG A 1 316 ? -24.054 5.371 45.589 1.00 73.31 316 ARG A N 1
ATOM 2679 C CA . ARG A 1 316 ? -24.183 4.014 46.130 1.00 73.31 316 ARG A CA 1
ATOM 2680 C C . ARG A 1 316 ? -24.965 3.089 45.194 1.00 73.31 316 ARG A C 1
ATOM 2682 O O . ARG A 1 316 ? -24.531 1.961 44.976 1.00 73.31 316 ARG A O 1
ATOM 2689 N N . VAL A 1 317 ? -26.091 3.545 44.642 1.00 73.25 317 VAL A N 1
ATOM 2690 C CA . VAL A 1 317 ? -26.919 2.733 43.732 1.00 73.25 317 VAL A CA 1
ATOM 2691 C C . VAL A 1 317 ? -26.177 2.427 42.430 1.00 73.25 317 VAL A C 1
ATOM 2693 O O . VAL A 1 317 ? -26.153 1.271 42.010 1.00 73.25 317 VAL A O 1
ATOM 2696 N N . LEU A 1 318 ? -25.533 3.428 41.819 1.00 72.81 318 LEU A N 1
ATOM 2697 C CA . LEU A 1 318 ? -24.753 3.251 40.590 1.00 72.81 318 LEU A CA 1
ATOM 2698 C C . LEU A 1 318 ? -23.591 2.273 40.807 1.00 72.81 318 LEU A C 1
ATOM 2700 O O . LEU A 1 318 ? -23.481 1.295 40.072 1.00 72.81 318 LEU A O 1
ATOM 2704 N N . SER A 1 319 ? -22.786 2.467 41.856 1.00 74.94 319 SER A N 1
ATOM 2705 C CA . SER A 1 319 ? -21.644 1.590 42.143 1.00 74.94 319 SER A CA 1
ATOM 2706 C C . SER A 1 319 ? -22.062 0.147 42.442 1.00 74.94 319 SER A C 1
ATOM 2708 O O . SER A 1 319 ? -21.416 -0.784 41.970 1.00 74.94 319 SER A O 1
ATOM 2710 N N . LEU A 1 320 ? -23.152 -0.069 43.190 1.00 70.38 320 LEU A N 1
ATOM 2711 C CA . LEU A 1 320 ? -23.651 -1.421 43.477 1.00 70.38 320 LEU A CA 1
ATOM 2712 C C . LEU A 1 320 ? -24.227 -2.106 42.234 1.00 70.38 320 LEU A C 1
ATOM 2714 O O . LEU A 1 320 ? -24.032 -3.309 42.053 1.00 70.38 320 LEU A O 1
ATOM 2718 N N . PHE A 1 321 ? -24.925 -1.354 41.379 1.00 75.00 321 PHE A N 1
ATOM 2719 C CA . PHE A 1 321 ? -25.442 -1.875 40.120 1.00 75.00 321 PHE A CA 1
ATOM 2720 C C . PHE A 1 321 ? -24.306 -2.332 39.207 1.00 75.00 321 PHE A C 1
ATOM 2722 O O . PHE A 1 321 ? -24.307 -3.490 38.797 1.00 75.00 321 PHE A O 1
ATOM 2729 N N . PHE A 1 322 ? -23.336 -1.457 38.926 1.00 70.94 322 PHE A N 1
ATOM 2730 C CA . PHE A 1 322 ? -22.238 -1.776 38.015 1.00 70.94 322 PHE A CA 1
ATOM 2731 C C . PHE A 1 322 ? -21.354 -2.892 38.575 1.00 70.94 322 PHE A C 1
ATOM 2733 O O . PHE A 1 322 ? -21.047 -3.820 37.839 1.00 70.94 322 PHE A O 1
ATOM 2740 N N . ALA A 1 323 ? -21.074 -2.921 39.884 1.00 64.50 323 ALA A N 1
ATOM 2741 C CA . ALA A 1 323 ? -20.355 -4.037 40.506 1.00 64.50 323 ALA A CA 1
ATOM 2742 C C . ALA A 1 323 ? -21.071 -5.392 40.322 1.00 64.50 323 ALA A C 1
ATOM 2744 O O . ALA A 1 323 ? -20.431 -6.391 39.998 1.00 64.50 323 ALA A O 1
ATOM 2745 N N . SER A 1 324 ? -22.399 -5.431 40.493 1.00 63.09 324 SER A N 1
ATOM 2746 C CA . SER A 1 324 ? -23.197 -6.650 40.283 1.00 63.09 324 SER A CA 1
ATOM 2747 C C . SER A 1 324 ? -23.282 -7.026 38.806 1.00 63.09 324 SER A C 1
ATOM 2749 O O . SER A 1 324 ? -23.139 -8.193 38.465 1.00 63.09 324 SER A O 1
ATOM 2751 N N . TYR A 1 325 ? -23.495 -6.044 37.930 1.00 65.75 325 TYR A N 1
ATOM 2752 C CA . TYR A 1 325 ? -23.585 -6.239 36.486 1.00 65.75 325 TYR A CA 1
ATOM 2753 C C . TYR A 1 325 ? -22.259 -6.759 35.921 1.00 65.75 325 TYR A C 1
ATOM 2755 O O . TYR A 1 325 ? -22.251 -7.701 35.131 1.00 65.75 325 TYR A O 1
ATOM 2763 N N . TYR A 1 326 ? -21.132 -6.215 36.386 1.00 63.12 326 TYR A N 1
ATOM 2764 C CA . TYR A 1 326 ? -19.804 -6.685 36.013 1.00 63.12 326 TYR A CA 1
ATOM 2765 C C . TYR A 1 326 ? -19.547 -8.112 36.492 1.00 63.12 326 TYR A C 1
ATOM 2767 O O . TYR A 1 326 ? -19.110 -8.949 35.707 1.00 63.12 326 TYR A O 1
ATOM 2775 N N . PHE A 1 327 ? -19.907 -8.422 37.738 1.00 58.75 327 PHE A N 1
ATOM 2776 C CA . PHE A 1 327 ? -19.783 -9.772 38.283 1.00 58.75 327 PHE A CA 1
ATOM 2777 C C . PHE A 1 327 ? -20.650 -10.801 37.534 1.00 58.75 327 PHE A C 1
ATOM 2779 O O . PHE A 1 327 ? -20.169 -11.873 37.178 1.00 58.75 327 PHE A O 1
ATOM 2786 N N . GLU A 1 328 ? -21.917 -10.481 37.265 1.00 61.19 328 GLU A N 1
ATOM 2787 C CA . GLU A 1 328 ? -22.877 -11.389 36.618 1.00 61.19 328 GLU A CA 1
ATOM 2788 C C . GLU A 1 328 ? -22.560 -11.642 35.139 1.00 61.19 328 GLU A C 1
ATOM 2790 O O . GLU A 1 328 ? -22.841 -12.726 34.624 1.00 61.19 328 GLU A O 1
ATOM 2795 N N . LYS A 1 329 ? -22.004 -10.644 34.443 1.00 61.72 329 LYS A N 1
ATOM 2796 C CA . LYS A 1 329 ? -21.679 -10.728 33.012 1.00 61.72 329 LYS A CA 1
ATOM 2797 C C . LYS A 1 329 ? -20.209 -11.056 32.744 1.00 61.72 329 LYS A C 1
ATOM 2799 O O . LYS A 1 329 ? -19.837 -11.141 31.580 1.00 61.72 329 LYS A O 1
ATOM 2804 N N . GLY A 1 330 ? -19.396 -11.232 33.788 1.00 51.59 330 GLY A N 1
ATOM 2805 C CA . GLY A 1 330 ? -17.962 -11.493 33.657 1.00 51.59 330 GLY A CA 1
ATOM 2806 C C . GLY A 1 330 ? -17.189 -10.338 33.014 1.00 51.59 330 GLY A C 1
ATOM 2807 O O . GLY A 1 330 ? -16.214 -10.587 32.318 1.00 51.59 330 GLY A O 1
ATOM 2808 N N . ILE A 1 331 ? -17.638 -9.094 33.210 1.00 57.94 331 ILE A N 1
ATOM 2809 C CA . ILE A 1 331 ? -16.984 -7.901 32.658 1.00 57.94 331 ILE A CA 1
ATOM 2810 C C . ILE A 1 331 ? -15.837 -7.510 33.587 1.00 57.94 331 ILE A C 1
ATOM 2812 O O . ILE A 1 331 ? -16.060 -7.120 34.734 1.00 57.94 331 ILE A O 1
ATOM 2816 N N . ASP A 1 332 ? -14.613 -7.580 33.084 1.00 50.72 332 ASP A N 1
ATOM 2817 C CA . ASP A 1 332 ? -13.407 -7.133 33.777 1.00 50.72 332 ASP A CA 1
ATOM 2818 C C . ASP A 1 332 ? -12.768 -5.937 33.044 1.00 50.72 332 ASP A C 1
ATOM 2820 O O . ASP A 1 332 ? -13.387 -5.313 32.178 1.00 50.72 332 ASP A O 1
ATOM 2824 N N . ASP A 1 333 ? -11.574 -5.504 33.465 1.00 43.94 333 ASP A N 1
ATOM 2825 C CA . ASP A 1 333 ? -10.868 -4.372 32.835 1.00 43.94 333 ASP A CA 1
ATOM 2826 C C . ASP A 1 333 ? -10.457 -4.659 31.375 1.00 43.94 333 ASP A C 1
ATOM 2828 O O . ASP A 1 333 ? -10.160 -3.717 30.623 1.00 43.94 333 ASP A O 1
ATOM 2832 N N . ALA A 1 334 ? -10.473 -5.934 30.975 1.00 38.00 334 ALA A N 1
ATOM 2833 C CA . ALA A 1 334 ? -10.047 -6.437 29.677 1.00 38.00 334 ALA A CA 1
ATOM 2834 C C . ALA A 1 334 ? -11.221 -6.756 28.724 1.00 38.00 334 ALA A C 1
ATOM 2836 O O . ALA A 1 334 ? -11.061 -6.559 27.521 1.00 38.00 334 ALA A O 1
ATOM 2837 N N . PHE A 1 335 ? -12.403 -7.140 29.223 1.00 42.00 335 PHE A N 1
ATOM 2838 C CA . PHE A 1 335 ? -13.546 -7.601 28.418 1.00 42.00 335 PHE A CA 1
ATOM 2839 C C . PHE A 1 335 ? -14.839 -6.809 28.721 1.00 42.00 335 PHE A C 1
ATOM 2841 O O . PHE A 1 335 ? -15.640 -7.194 29.571 1.00 42.00 335 PHE A O 1
ATOM 2848 N N . ASP A 1 336 ? -15.065 -5.685 28.020 1.00 42.91 336 ASP A N 1
ATOM 2849 C CA . ASP A 1 336 ? -16.316 -4.894 28.094 1.00 42.91 336 ASP A CA 1
ATOM 2850 C C . ASP A 1 336 ? -17.353 -5.374 27.054 1.00 42.91 336 ASP A C 1
ATOM 2852 O O . ASP A 1 336 ? -16.999 -5.842 25.970 1.00 42.91 336 ASP A O 1
ATOM 2856 N N . SER A 1 337 ? -18.647 -5.254 27.372 1.00 45.81 337 SER A N 1
ATOM 2857 C CA . SER A 1 337 ? -19.753 -5.725 26.526 1.00 45.81 337 SER A CA 1
ATOM 2858 C C . SER A 1 337 ? -20.231 -4.644 25.545 1.00 45.81 337 SER A C 1
ATOM 2860 O O . SER A 1 337 ? -20.550 -3.530 25.967 1.00 45.81 337 SER A O 1
ATOM 2862 N N . PRO A 1 338 ? -20.440 -4.963 24.253 1.00 44.84 338 PRO A N 1
ATOM 2863 C CA . PRO A 1 338 ? -20.851 -3.977 23.249 1.00 44.84 338 PRO A CA 1
ATOM 2864 C C . PRO A 1 338 ? -22.328 -3.516 23.331 1.00 44.84 338 PRO A C 1
ATOM 2866 O O . PRO A 1 338 ? -22.773 -2.740 22.487 1.00 44.84 338 PRO A O 1
ATOM 2869 N N . LYS A 1 339 ? -23.145 -3.962 24.304 1.00 54.19 339 LYS A N 1
ATOM 2870 C CA . LYS A 1 339 ? -24.612 -3.720 24.310 1.00 54.19 339 LYS A CA 1
ATOM 2871 C C . LYS A 1 339 ? -25.107 -2.815 25.455 1.00 54.19 339 LYS A C 1
ATOM 2873 O O . LYS A 1 339 ? -25.837 -3.271 26.335 1.00 54.19 339 LYS A O 1
ATOM 2878 N N . VAL A 1 340 ? -24.846 -1.502 25.395 1.00 53.84 340 VAL A N 1
ATOM 2879 C CA . VAL A 1 340 ? -25.356 -0.486 26.371 1.00 53.84 340 VAL A CA 1
ATOM 2880 C C . VAL A 1 340 ? -26.842 -0.526 26.577 1.00 53.84 340 VAL A C 1
ATOM 2882 O O . VAL A 1 340 ? -27.331 -0.360 27.688 1.00 53.84 340 VAL A O 1
ATOM 2885 N N . ARG A 1 341 ? -27.578 -0.740 25.489 1.00 49.66 341 ARG A N 1
ATOM 2886 C CA . ARG A 1 341 ? -29.032 -0.759 25.521 1.00 49.66 341 ARG A CA 1
ATOM 2887 C C . ARG A 1 341 ? -29.549 -1.823 26.489 1.00 49.66 341 ARG A C 1
ATOM 2889 O O . ARG A 1 341 ? -30.542 -1.586 27.165 1.00 49.66 341 ARG A O 1
ATOM 2896 N N . ASN A 1 342 ? -28.853 -2.955 26.597 1.00 59.66 342 ASN A N 1
ATOM 2897 C CA . ASN A 1 342 ? -29.198 -4.001 27.553 1.00 59.66 342 ASN A CA 1
ATOM 2898 C C . ASN A 1 342 ? -28.807 -3.599 28.979 1.00 59.66 342 ASN A C 1
ATOM 2900 O O . ASN A 1 342 ? -29.634 -3.741 29.870 1.00 59.66 342 ASN A O 1
ATOM 2904 N N . CYS A 1 343 ? -27.629 -2.999 29.183 1.00 63.47 343 CYS A N 1
ATOM 2905 C CA . CYS A 1 343 ? -27.213 -2.474 30.489 1.00 63.47 343 CYS A CA 1
ATOM 2906 C C . CYS A 1 343 ? -28.179 -1.400 31.030 1.00 63.47 343 CYS A C 1
ATOM 2908 O O . CYS A 1 343 ? -28.579 -1.454 32.190 1.00 63.47 343 CYS A O 1
ATOM 2910 N N . LEU A 1 344 ? -28.596 -0.440 30.196 1.00 56.19 344 LEU A N 1
ATOM 2911 C CA . LEU A 1 344 ? -29.552 0.608 30.571 1.00 56.19 344 LEU A CA 1
ATOM 2912 C C . LEU A 1 344 ? -30.949 0.041 30.844 1.00 56.19 344 LEU A C 1
ATOM 2914 O O . LEU A 1 344 ? -31.608 0.478 31.785 1.00 56.19 344 LEU A O 1
ATOM 2918 N N . ASN A 1 345 ? -31.398 -0.951 30.069 1.00 63.25 345 ASN A N 1
ATOM 2919 C CA . ASN A 1 345 ? -32.669 -1.630 30.324 1.00 63.25 345 ASN A CA 1
ATOM 2920 C C . ASN A 1 345 ? -32.627 -2.435 31.633 1.00 63.25 345 ASN A C 1
ATOM 2922 O O . ASN A 1 345 ? -33.562 -2.343 32.425 1.00 63.25 345 ASN A O 1
ATOM 2926 N N . GLU A 1 346 ? -31.542 -3.167 31.903 1.00 67.44 346 GLU A N 1
ATOM 2927 C CA . GLU A 1 346 ? -31.350 -3.899 33.163 1.00 67.44 346 GLU A CA 1
ATOM 2928 C C . GLU A 1 346 ? -31.252 -2.936 34.365 1.00 67.44 346 GLU A C 1
ATOM 2930 O O . GLU A 1 346 ? -31.852 -3.206 35.405 1.00 67.44 346 GLU A O 1
ATOM 2935 N N . LEU A 1 347 ? -30.617 -1.764 34.216 1.00 69.25 347 LEU A N 1
ATOM 2936 C CA . LEU A 1 347 ? -30.607 -0.698 35.232 1.00 69.25 347 LEU A CA 1
ATOM 2937 C C . LEU A 1 347 ? -32.019 -0.148 35.509 1.00 69.25 347 LEU A C 1
ATOM 2939 O O . LEU A 1 347 ? -32.389 0.082 36.662 1.00 69.25 347 LEU A O 1
ATOM 2943 N N . VAL A 1 348 ? -32.841 0.019 34.468 1.00 64.56 348 VAL A N 1
ATOM 2944 C CA . VAL A 1 348 ? -34.239 0.474 34.583 1.00 64.56 348 VAL A CA 1
ATOM 2945 C C . VAL A 1 348 ? -35.158 -0.594 35.192 1.00 64.56 348 VAL A C 1
ATOM 2947 O O . VAL A 1 348 ? -36.066 -0.249 35.953 1.00 64.56 348 VAL A O 1
ATOM 2950 N N . GLU A 1 349 ? -34.945 -1.879 34.908 1.00 68.94 349 GLU A N 1
ATOM 2951 C CA . GLU A 1 349 ? -35.707 -2.964 35.542 1.00 68.94 349 GLU A CA 1
ATOM 2952 C C . GLU A 1 349 ? -35.291 -3.167 37.007 1.00 68.94 349 GLU A C 1
ATOM 2954 O O . GLU A 1 349 ? -36.156 -3.274 37.878 1.00 68.94 349 GLU A O 1
ATOM 2959 N N . ARG A 1 350 ? -33.989 -3.097 37.323 1.00 67.62 350 ARG A N 1
ATOM 2960 C CA . ARG A 1 350 ? -33.471 -3.153 38.705 1.00 67.62 350 ARG A CA 1
ATOM 2961 C C . ARG A 1 350 ? -33.987 -1.977 39.543 1.00 67.62 350 ARG A C 1
ATOM 2963 O O . ARG A 1 350 ? -34.351 -2.160 40.704 1.00 67.62 350 ARG A O 1
ATOM 2970 N N . LYS A 1 351 ? -34.182 -0.808 38.920 1.00 64.38 351 LYS A N 1
ATOM 2971 C CA . LYS A 1 351 ? -34.930 0.326 39.492 1.00 64.38 351 LYS A CA 1
ATOM 2972 C C . LYS A 1 351 ? -36.359 -0.046 39.911 1.00 64.38 351 LYS A C 1
ATOM 2974 O O . LYS A 1 351 ? -36.784 0.384 40.980 1.00 64.38 351 LYS A O 1
ATOM 2979 N N . LYS A 1 352 ? -37.137 -0.770 39.093 1.00 60.97 352 LYS A N 1
ATOM 2980 C CA . LYS A 1 352 ? -38.546 -1.088 39.427 1.00 60.97 352 LYS A CA 1
ATOM 2981 C C . LYS A 1 352 ? -38.656 -1.945 40.684 1.00 60.97 352 LYS A C 1
ATOM 2983 O O . LYS A 1 352 ? -39.642 -1.819 41.403 1.00 60.97 352 LYS A O 1
ATOM 2988 N N . VAL A 1 353 ? -37.646 -2.775 40.934 1.00 61.50 353 VAL A N 1
ATOM 2989 C CA . VAL A 1 353 ? -37.525 -3.592 42.144 1.00 61.50 353 VAL A CA 1
ATOM 2990 C C . VAL A 1 353 ? -37.114 -2.716 43.338 1.00 61.50 353 VAL A C 1
ATOM 2992 O O . VAL A 1 353 ? -37.822 -2.694 44.334 1.00 61.50 353 VAL A O 1
ATOM 2995 N N . MET A 1 354 ? -36.070 -1.886 43.215 1.00 59.00 354 MET A N 1
ATOM 2996 C CA . MET A 1 354 ? -35.582 -1.031 44.319 1.00 59.00 354 MET A CA 1
ATOM 2997 C C . MET A 1 354 ? -36.529 0.122 44.707 1.00 59.00 354 MET A C 1
ATOM 2999 O O . MET A 1 354 ? -36.532 0.572 45.851 1.00 59.00 354 MET A O 1
ATOM 3003 N N . ALA A 1 355 ? -37.364 0.606 43.781 1.00 57.53 355 ALA A N 1
ATOM 3004 C CA . ALA A 1 355 ? -38.393 1.609 44.072 1.00 57.53 355 ALA A CA 1
ATOM 3005 C C . ALA A 1 355 ? -39.501 1.082 45.005 1.00 57.53 355 ALA A C 1
ATOM 3007 O O . ALA A 1 355 ? -40.210 1.881 45.615 1.00 57.53 355 ALA A O 1
ATOM 3008 N N . GLN A 1 356 ? -39.649 -0.242 45.126 1.00 56.00 356 GLN A N 1
ATOM 3009 C CA . GLN A 1 356 ? -40.572 -0.870 46.076 1.00 56.00 356 GLN A CA 1
ATOM 3010 C C . GLN A 1 356 ? -39.996 -0.901 47.506 1.00 56.00 356 GLN A C 1
ATOM 3012 O O . GLN A 1 356 ? -40.773 -0.945 48.457 1.00 56.00 356 GLN A O 1
ATOM 3017 N N . ASP A 1 357 ? -38.671 -0.758 47.656 1.00 54.47 357 ASP A N 1
ATOM 3018 C CA . ASP A 1 357 ? -37.928 -0.837 48.926 1.00 54.47 357 ASP A CA 1
ATOM 3019 C C . ASP A 1 357 ? -37.507 0.539 49.499 1.00 54.47 357 ASP A C 1
ATOM 3021 O O . ASP A 1 357 ? -36.705 0.611 50.426 1.00 54.47 357 ASP A O 1
ATOM 3025 N N . LEU A 1 358 ? -38.055 1.651 48.981 1.00 55.09 358 LEU A N 1
ATOM 3026 C CA . LEU A 1 358 ? -37.779 3.042 49.415 1.00 55.09 358 LEU A CA 1
ATOM 3027 C C . LEU A 1 358 ? -36.317 3.531 49.251 1.00 55.09 358 LEU A C 1
ATOM 3029 O O . LEU A 1 358 ? -35.993 4.624 49.712 1.00 55.09 358 LEU A O 1
ATOM 3033 N N . GLU A 1 359 ? -35.446 2.794 48.555 1.00 53.91 359 GLU A N 1
ATOM 3034 C CA . GLU A 1 359 ? -34.035 3.178 48.338 1.00 53.91 359 GLU A CA 1
ATOM 3035 C C . GLU A 1 359 ? -33.789 4.013 47.061 1.00 53.91 359 GLU A C 1
ATOM 3037 O O . GLU A 1 359 ? -32.681 4.506 46.848 1.00 53.91 359 GLU A O 1
ATOM 3042 N N . PHE A 1 360 ? -34.795 4.189 46.193 1.00 55.88 360 PHE A N 1
ATOM 3043 C CA . PHE A 1 360 ? -34.627 4.843 44.888 1.00 55.88 360 PHE A CA 1
ATOM 3044 C C . PHE A 1 360 ? -35.081 6.314 44.878 1.00 55.88 360 PHE A C 1
ATOM 3046 O O . PHE A 1 360 ? -36.213 6.635 45.238 1.00 55.88 360 PHE A O 1
ATOM 3053 N N . VAL A 1 361 ? -34.219 7.202 44.375 1.00 66.06 361 VAL A N 1
ATOM 3054 C CA . VAL A 1 361 ? -34.422 8.659 44.358 1.00 66.06 361 VAL A CA 1
ATOM 3055 C C . VAL A 1 361 ? -34.833 9.127 42.952 1.00 66.06 361 VAL A C 1
ATOM 3057 O O . VAL A 1 361 ? -34.266 8.691 41.948 1.00 66.06 361 VAL A O 1
ATOM 3060 N N . LYS A 1 362 ? -35.831 10.017 42.845 1.00 67.50 362 LYS A N 1
ATOM 3061 C CA . LYS A 1 362 ? -36.398 10.497 41.561 1.00 67.50 362 LYS A CA 1
ATOM 3062 C C . LYS A 1 362 ? -35.341 11.156 40.660 1.00 67.50 362 LYS A C 1
ATOM 3064 O O . LYS A 1 362 ? -35.435 11.116 39.435 1.00 67.50 362 LYS A O 1
ATOM 3069 N N . GLU A 1 363 ? -34.323 11.734 41.268 1.00 72.88 363 GLU A N 1
ATOM 3070 C CA . GLU A 1 363 ? -33.184 12.407 40.661 1.00 72.88 363 GLU A CA 1
ATOM 3071 C C . GLU A 1 363 ? -32.289 11.435 39.864 1.00 72.88 363 GLU A C 1
ATOM 3073 O O . GLU A 1 363 ? -31.824 11.780 38.777 1.00 72.88 363 GLU A O 1
ATOM 3078 N N . LEU A 1 364 ? -32.143 10.181 40.310 1.00 65.94 364 LEU A N 1
ATOM 3079 C CA . LEU A 1 364 ? -31.413 9.142 39.572 1.00 65.94 364 LEU A CA 1
ATOM 3080 C C . LEU A 1 364 ? -32.137 8.732 38.280 1.00 65.94 364 LEU A C 1
ATOM 3082 O O . LEU A 1 364 ? -31.511 8.436 37.263 1.00 65.94 364 LEU A O 1
ATOM 3086 N N . GLU A 1 365 ? -33.472 8.762 38.278 1.00 67.88 365 GLU A N 1
ATOM 3087 C CA . GLU A 1 365 ? -34.264 8.499 37.072 1.00 67.88 365 GLU A CA 1
ATOM 3088 C C . GLU A 1 365 ? -34.033 9.552 35.983 1.00 67.88 365 GLU A C 1
ATOM 3090 O O . GLU A 1 365 ? -34.050 9.217 34.796 1.00 67.88 365 GLU A O 1
ATOM 3095 N N . ILE A 1 366 ? -33.805 10.806 36.371 1.00 71.69 366 ILE A N 1
ATOM 3096 C CA . ILE A 1 366 ? -33.507 11.890 35.432 1.00 71.69 366 ILE A CA 1
ATOM 3097 C C . ILE A 1 366 ? -32.135 11.654 34.784 1.00 71.69 366 ILE A C 1
ATOM 3099 O O . ILE A 1 366 ? -32.024 11.765 33.563 1.00 71.69 366 ILE A O 1
ATOM 3103 N N . LEU A 1 367 ? -31.130 11.247 35.569 1.00 68.44 367 LEU A N 1
ATOM 3104 C CA . LEU A 1 367 ? -29.791 10.896 35.078 1.00 68.44 367 LEU A CA 1
ATOM 3105 C C . LEU A 1 367 ? -29.822 9.734 34.073 1.00 68.44 367 LEU A C 1
ATOM 3107 O O . LEU A 1 367 ? -29.266 9.848 32.982 1.00 68.44 367 LEU A O 1
ATOM 3111 N N . ILE A 1 368 ? -30.530 8.645 34.395 1.00 65.44 368 ILE A N 1
ATOM 3112 C CA . ILE A 1 368 ? -30.629 7.457 33.527 1.00 65.44 368 ILE A CA 1
ATOM 3113 C C . ILE A 1 368 ? -31.367 7.784 32.222 1.00 65.44 368 ILE A C 1
ATOM 3115 O O . ILE A 1 368 ? -30.927 7.389 31.142 1.00 65.44 368 ILE A O 1
ATOM 3119 N N . LYS A 1 369 ? -32.479 8.533 32.298 1.00 66.31 369 LYS A N 1
ATOM 3120 C CA . LYS A 1 369 ? -33.220 8.977 31.105 1.00 66.31 369 LYS A CA 1
ATOM 3121 C C . LYS A 1 369 ? -32.350 9.850 30.208 1.00 66.31 369 LYS A C 1
ATOM 3123 O O . LYS A 1 369 ? -32.374 9.673 28.994 1.00 66.31 369 LYS A O 1
ATOM 3128 N N . ARG A 1 370 ? -31.574 10.764 30.790 1.00 65.25 370 ARG A N 1
ATOM 3129 C CA . ARG A 1 370 ? -30.672 11.641 30.042 1.00 65.25 370 ARG A CA 1
ATOM 3130 C C . ARG A 1 370 ? -29.557 10.863 29.342 1.00 65.25 370 ARG A C 1
ATOM 3132 O O . ARG A 1 370 ? -29.374 11.053 28.145 1.00 65.25 370 ARG A O 1
ATOM 3139 N N . ALA A 1 371 ? -28.916 9.926 30.040 1.00 59.69 371 ALA A N 1
ATOM 3140 C CA . ALA A 1 371 ? -27.912 9.037 29.455 1.00 59.69 371 ALA A CA 1
ATOM 3141 C C . ALA A 1 371 ? -28.476 8.201 28.289 1.00 59.69 371 ALA A C 1
ATOM 3143 O O . ALA A 1 371 ? -27.816 8.031 27.268 1.00 59.69 371 ALA A O 1
ATOM 3144 N N . TYR A 1 372 ? -29.723 7.725 28.406 1.00 59.12 372 TYR A N 1
ATOM 3145 C CA . TYR A 1 372 ? -30.408 6.984 27.343 1.00 59.12 372 TYR A CA 1
ATOM 3146 C C . TYR A 1 372 ? -30.684 7.848 26.099 1.00 59.12 372 TYR A C 1
ATOM 3148 O O . TYR A 1 372 ? -30.433 7.403 24.981 1.00 59.12 372 TYR A O 1
ATOM 3156 N N . TYR A 1 373 ? -31.172 9.083 26.273 1.00 55.72 373 TYR A N 1
ATOM 3157 C CA . TYR A 1 373 ? -31.434 10.005 25.156 1.00 55.72 373 TYR A CA 1
ATOM 3158 C C . TYR A 1 373 ? -30.148 10.473 24.457 1.00 55.72 373 TYR A C 1
ATOM 3160 O O . TYR A 1 373 ? -30.101 10.483 23.229 1.00 55.72 373 TYR A O 1
ATOM 3168 N N . GLU A 1 374 ? -29.101 10.822 25.207 1.00 57.19 374 GLU A N 1
ATOM 3169 C CA . GLU A 1 374 ? -27.817 11.265 24.637 1.00 57.19 374 GLU A CA 1
ATOM 3170 C C . GLU A 1 374 ? -27.102 10.116 23.895 1.00 57.19 374 GLU A C 1
ATOM 3172 O O . GLU A 1 374 ? -26.576 10.324 22.804 1.00 57.19 374 GLU A O 1
ATOM 3177 N N . HIS A 1 375 ? -27.198 8.874 24.388 1.00 51.81 375 HIS A N 1
ATOM 3178 C CA . HIS A 1 375 ? -26.705 7.688 23.676 1.00 51.81 375 HIS A CA 1
ATOM 3179 C C . HIS A 1 375 ? -27.486 7.390 22.378 1.00 51.81 375 HIS A C 1
ATOM 3181 O O . HIS A 1 375 ? -26.914 6.908 21.402 1.00 51.81 375 HIS A O 1
ATOM 3187 N N . GLN A 1 376 ? -28.800 7.638 22.332 1.00 43.47 376 GLN A N 1
ATOM 3188 C CA . GLN A 1 376 ? -29.595 7.442 21.109 1.00 43.47 376 GLN A CA 1
ATOM 3189 C C . GLN A 1 376 ? -29.310 8.490 20.025 1.00 43.47 376 GLN A C 1
ATOM 3191 O O . GLN A 1 376 ? -29.432 8.174 18.846 1.00 43.47 376 GLN A O 1
ATOM 3196 N N . LEU A 1 377 ? -28.922 9.708 20.411 1.00 34.47 377 LEU A N 1
ATOM 3197 C CA . LEU A 1 377 ? -28.540 10.776 19.481 1.00 34.47 377 LEU A CA 1
ATOM 3198 C C . LEU A 1 377 ? -27.154 10.553 18.851 1.00 34.47 377 LEU A C 1
ATOM 3200 O O . LEU A 1 377 ? -26.925 11.012 17.739 1.00 34.47 377 LEU A O 1
ATOM 3204 N N . LEU A 1 378 ? -26.259 9.828 19.531 1.00 36.69 378 LEU A N 1
ATOM 3205 C CA . LEU A 1 378 ? -24.932 9.453 19.021 1.00 36.69 378 LEU A CA 1
ATOM 3206 C C . LEU A 1 378 ? -24.965 8.211 18.113 1.00 36.69 378 LEU A C 1
ATOM 3208 O O . LEU A 1 378 ? -24.183 8.117 17.183 1.00 36.69 378 LEU A O 1
ATOM 3212 N N . ALA A 1 379 ? -25.901 7.282 18.337 1.00 33.66 379 ALA A N 1
ATOM 3213 C CA . ALA A 1 379 ? -26.089 6.086 17.503 1.00 33.66 379 ALA A CA 1
ATOM 3214 C C . ALA A 1 379 ? -26.978 6.320 16.258 1.00 33.66 379 ALA A C 1
ATOM 3216 O O . ALA A 1 379 ? -27.387 5.358 15.606 1.00 33.66 379 ALA A O 1
ATOM 3217 N N . GLY A 1 380 ? -27.362 7.574 15.993 1.00 28.25 380 GLY A N 1
ATOM 3218 C CA . GLY A 1 380 ? -28.397 7.958 15.030 1.00 28.25 380 GLY A CA 1
ATOM 3219 C C . GLY A 1 380 ? -27.981 8.999 13.988 1.00 28.25 380 GLY A C 1
ATOM 3220 O O . GLY A 1 380 ? -28.878 9.568 13.369 1.00 28.25 380 GLY A O 1
ATOM 3221 N N . ASN A 1 381 ? -26.681 9.235 13.793 1.00 29.58 381 ASN A N 1
ATOM 3222 C CA . ASN A 1 381 ? -26.141 9.927 12.619 1.00 29.58 381 ASN A CA 1
ATOM 3223 C C . ASN A 1 381 ? -25.223 8.984 11.852 1.00 29.58 381 ASN A C 1
ATOM 3225 O O . ASN A 1 381 ? -24.341 8.400 12.515 1.00 29.58 381 ASN A O 1
#

Sequence (381 aa):
MFWKKKKITEESSPEEVIQEVEEIDEIHELTKAVATEREYIDIQKESLPIDVVEMCHFFNELPSMIPVSLLKKNEEAIDYFRTFTGTYVGTPFEFYQTVVLFYYKNWHNPEFPFEGSQLEFVFSKVAQNISEQIVAGVENSYQEIEQLVIENPKAFYFHEDQIEVHANRFMRRLITMIPQFEYSDYYTPIESEFVILGNEIYRDVLDLFYDLEHRDFSEFDRIYRLLEQNETLMSTPDLMPVKALFYYPIKHVEIIRVLQYIRIQRLQEVILQALQYDLSTQIESIKTVRVLEQYLLNENERLYSQSKEVHLQNQRVLSLFFASYYFEKGIDDAFDSPKVRNCLNELVERKKVMAQDLEFVKELEILIKRAYYEHQLLAGN

Organism: NCBI:txid1650

Radius of gyration: 36.8 Å; chains: 1; bounding box: 135×49×93 Å